Protein AF-B4EUE6-F1 (afdb_monomer)

Structure (mmCIF, N/CA/C/O backbone):
data_AF-B4EUE6-F1
#
_entry.id   AF-B4EUE6-F1
#
loop_
_atom_site.group_PDB
_atom_site.id
_atom_site.type_symbol
_atom_site.label_atom_id
_atom_site.label_alt_id
_atom_site.label_comp_id
_atom_site.label_asym_id
_atom_site.label_entity_id
_atom_site.label_seq_id
_atom_site.pdbx_PDB_ins_code
_atom_site.Cartn_x
_atom_site.Cartn_y
_atom_site.Cartn_z
_atom_site.occupancy
_atom_site.B_iso_or_equiv
_atom_site.auth_seq_id
_atom_site.auth_comp_id
_atom_site.auth_asym_id
_atom_site.auth_atom_id
_atom_site.pdbx_PDB_model_num
ATOM 1 N N . MET A 1 1 ? -32.860 25.685 62.638 1.00 42.41 1 MET A N 1
ATOM 2 C CA . MET A 1 1 ? -34.049 25.814 61.776 1.00 42.41 1 MET A CA 1
ATOM 3 C C . MET A 1 1 ? -33.660 26.708 60.623 1.00 42.41 1 MET A C 1
ATOM 5 O O . MET A 1 1 ? -33.526 27.900 60.839 1.00 42.41 1 MET A O 1
ATOM 9 N N . THR A 1 2 ? -33.419 26.103 59.467 1.00 32.34 2 THR A N 1
ATOM 10 C CA . THR A 1 2 ? -33.436 26.730 58.141 1.00 32.34 2 THR A CA 1
ATOM 11 C C . THR A 1 2 ? -33.612 25.578 57.154 1.00 32.34 2 THR A C 1
ATOM 13 O O . THR A 1 2 ? -32.705 24.783 56.928 1.00 32.34 2 THR A O 1
ATOM 16 N N . ASP A 1 3 ? -34.868 25.426 56.746 1.00 33.50 3 ASP A N 1
ATOM 17 C CA . ASP A 1 3 ? -35.380 24.887 55.487 1.00 33.50 3 ASP A CA 1
ATOM 18 C C . ASP A 1 3 ? -34.879 23.532 54.980 1.00 33.50 3 ASP A C 1
ATOM 20 O O . ASP A 1 3 ? -34.091 23.405 54.047 1.00 33.50 3 ASP A O 1
ATOM 24 N N . LYS A 1 4 ? -35.528 22.494 55.521 1.00 44.62 4 LYS A N 1
ATOM 25 C CA . LYS A 1 4 ? -36.131 21.461 54.675 1.00 44.62 4 LYS A CA 1
ATOM 26 C C . LYS A 1 4 ? -37.388 22.060 54.024 1.00 44.62 4 LYS A C 1
ATOM 28 O O . LYS A 1 4 ? -38.429 22.104 54.669 1.00 44.62 4 LYS A O 1
ATOM 33 N N . ALA A 1 5 ? -37.268 22.518 52.787 1.00 38.69 5 ALA A N 1
ATOM 34 C CA . ALA A 1 5 ? -38.377 22.805 51.876 1.00 38.69 5 ALA A CA 1
ATOM 35 C C . ALA A 1 5 ? -37.846 22.485 50.469 1.00 38.69 5 ALA A C 1
ATOM 37 O O . ALA A 1 5 ? -36.876 23.074 50.006 1.00 38.69 5 ALA A O 1
ATOM 38 N N . ASP A 1 6 ? -38.201 21.324 49.935 1.00 41.94 6 ASP A N 1
ATOM 39 C CA . ASP A 1 6 ? -39.344 21.151 49.030 1.00 41.94 6 ASP A CA 1
ATOM 40 C C . ASP A 1 6 ? -38.909 21.215 47.565 1.00 41.94 6 ASP A C 1
ATOM 42 O O . ASP A 1 6 ? -38.956 22.242 46.898 1.00 41.94 6 ASP A O 1
ATOM 46 N N . CYS A 1 7 ? -38.532 20.041 47.056 1.00 41.66 7 CYS A N 1
ATOM 47 C CA . CYS A 1 7 ? -38.877 19.645 45.696 1.00 41.66 7 CYS A CA 1
ATOM 48 C C . CYS A 1 7 ? -38.971 18.109 45.602 1.00 41.66 7 CYS A C 1
ATOM 50 O O . CYS A 1 7 ? -38.300 17.468 44.801 1.00 41.66 7 CYS A O 1
ATOM 52 N N . ILE A 1 8 ? -39.801 17.487 46.450 1.00 41.41 8 ILE A N 1
ATOM 53 C CA . ILE A 1 8 ? -40.335 16.141 46.174 1.00 41.41 8 ILE A CA 1
ATOM 54 C C . ILE A 1 8 ? -41.711 16.343 45.538 1.00 41.41 8 ILE A C 1
ATOM 56 O O . ILE A 1 8 ? -42.755 16.037 46.101 1.00 41.41 8 ILE A O 1
ATOM 60 N N . SER A 1 9 ? -41.705 16.920 44.342 1.00 51.94 9 SER A N 1
ATOM 61 C CA . SER A 1 9 ? -42.829 16.845 43.416 1.00 51.94 9 SER A CA 1
ATOM 62 C C . SER A 1 9 ? -42.292 16.436 42.050 1.00 51.94 9 SER A C 1
ATOM 64 O O . SER A 1 9 ? -42.216 17.241 41.129 1.00 51.94 9 SER A O 1
ATOM 66 N N . CYS A 1 10 ? -41.869 15.183 41.907 1.00 51.62 10 CYS A N 1
ATOM 67 C CA . CYS A 1 10 ? -41.640 14.608 40.586 1.00 51.62 10 CYS A CA 1
ATOM 68 C C . CYS A 1 10 ? -41.908 13.107 40.669 1.00 51.62 10 CYS A C 1
ATOM 70 O O . CYS A 1 10 ? -41.241 12.400 41.418 1.00 51.62 10 CYS A O 1
ATOM 72 N N . GLY A 1 11 ? -42.941 12.629 39.971 1.00 62.72 11 GLY A N 1
ATOM 73 C CA . GLY A 1 11 ? -43.305 11.211 39.960 1.00 62.72 11 GLY A CA 1
ATOM 74 C C . GLY A 1 11 ? -42.136 10.317 39.537 1.00 62.72 11 GLY A C 1
ATOM 75 O O . GLY A 1 11 ? -41.232 10.776 38.837 1.00 62.72 11 GLY A O 1
ATOM 76 N N . LYS A 1 12 ? -42.177 9.044 39.962 1.00 77.81 12 LYS A N 1
ATOM 77 C CA . LYS A 1 12 ? -41.229 7.992 39.556 1.00 77.81 12 LYS A CA 1
ATOM 78 C C . LYS A 1 12 ? -40.962 8.093 38.051 1.00 77.81 12 LYS A C 1
ATOM 80 O O . LYS A 1 12 ? -41.903 8.031 37.258 1.00 77.81 12 LYS A O 1
ATOM 85 N N . LYS A 1 13 ? -39.700 8.297 37.675 1.00 90.62 13 LYS A N 1
ATOM 86 C CA . LYS A 1 13 ? -39.285 8.390 36.275 1.00 90.62 13 LYS A CA 1
ATOM 87 C C . LYS A 1 13 ? -38.900 7.015 35.746 1.00 90.62 13 LYS A C 1
ATOM 89 O O . LYS A 1 13 ? -38.572 6.116 36.518 1.00 90.62 13 LYS A O 1
ATOM 94 N N . TRP A 1 14 ? -38.928 6.866 34.432 1.00 93.50 14 TRP A N 1
ATOM 95 C CA . TRP A 1 14 ? -38.493 5.650 33.750 1.00 93.50 14 TRP A CA 1
ATOM 96 C C . TRP A 1 14 ? -37.592 5.978 32.565 1.00 93.50 14 TRP A C 1
ATOM 98 O O . TRP A 1 14 ? -37.595 7.100 32.051 1.00 93.50 14 TRP A O 1
ATOM 108 N N . VAL A 1 15 ? -36.823 4.996 32.120 1.00 95.31 15 VAL A N 1
ATOM 109 C CA . VAL A 1 15 ? -36.054 5.063 30.883 1.00 95.31 15 VAL A CA 1
ATOM 110 C C . VAL A 1 15 ? -36.037 3.695 30.216 1.00 95.31 15 VAL A C 1
ATOM 112 O O . VAL A 1 15 ? -35.957 2.656 30.872 1.00 95.31 15 VAL A O 1
ATOM 115 N N . GLU A 1 16 ? -36.094 3.708 28.895 1.00 96.94 16 GLU A N 1
ATOM 116 C CA . GLU A 1 16 ? -35.876 2.532 28.063 1.00 96.94 16 GLU A CA 1
ATOM 117 C C . GLU A 1 16 ? -34.713 2.833 27.120 1.00 96.94 16 GLU A C 1
ATOM 119 O O . GLU A 1 16 ? -34.688 3.886 26.485 1.00 96.94 16 GLU A O 1
ATOM 124 N N . ILE A 1 17 ? -33.720 1.954 27.053 1.00 98.19 17 ILE A N 1
ATOM 125 C CA . ILE A 1 17 ? -32.498 2.165 26.277 1.00 98.19 17 ILE A CA 1
ATOM 126 C C . ILE A 1 17 ? -32.323 0.988 25.324 1.00 98.19 17 ILE A C 1
ATOM 128 O O . ILE A 1 17 ? -32.147 -0.143 25.764 1.00 98.19 17 ILE A O 1
ATOM 132 N N . TYR A 1 18 ? -32.332 1.272 24.026 1.00 97.94 18 TYR A N 1
ATOM 133 C CA . TYR A 1 18 ? -32.000 0.327 22.968 1.00 97.94 18 TYR A CA 1
ATOM 134 C C . TYR A 1 18 ? -30.526 0.476 22.614 1.00 97.94 18 TYR A C 1
ATOM 136 O O . TYR A 1 18 ? -30.111 1.536 22.142 1.00 97.94 18 TYR A O 1
ATOM 144 N N . LEU A 1 19 ? -29.748 -0.582 22.808 1.00 98.44 19 LEU A N 1
ATOM 145 C CA . LEU A 1 19 ? -28.374 -0.670 22.330 1.00 98.44 19 LEU A CA 1
ATOM 146 C C . LEU A 1 19 ? -28.358 -1.380 20.981 1.00 98.44 19 LEU A C 1
ATOM 148 O O . LEU A 1 19 ? -28.795 -2.528 20.867 1.00 98.44 19 LEU A O 1
ATOM 152 N N . VAL A 1 20 ? -27.844 -0.706 19.957 1.00 98.00 20 VAL A N 1
ATOM 153 C CA . VAL A 1 20 ? -27.776 -1.248 18.598 1.00 98.00 20 VAL A CA 1
ATOM 154 C C . VAL A 1 20 ? -26.431 -0.954 17.945 1.00 98.00 20 VAL A C 1
ATOM 156 O O . VAL A 1 20 ? -25.751 0.010 18.292 1.00 98.00 20 VAL A O 1
ATOM 159 N N . ASP A 1 21 ? -26.042 -1.788 16.985 1.00 96.94 21 ASP A N 1
ATOM 160 C CA . ASP A 1 21 ? -24.925 -1.490 16.088 1.00 96.94 21 ASP A CA 1
ATOM 161 C C . ASP A 1 21 ? -25.344 -0.551 14.939 1.00 96.94 21 ASP A C 1
ATOM 163 O O . ASP A 1 21 ? -26.509 -0.168 14.794 1.00 96.94 21 ASP A O 1
ATOM 167 N N . GLU A 1 22 ? -24.387 -0.198 14.078 1.00 95.50 22 GLU A N 1
ATOM 168 C CA . GLU A 1 22 ? -24.595 0.705 12.934 1.00 95.50 22 GLU A CA 1
ATOM 169 C C . GLU A 1 22 ? -25.580 0.178 11.868 1.00 95.50 22 GLU A C 1
ATOM 171 O O . GLU A 1 22 ? -25.978 0.934 10.973 1.00 95.50 22 GLU A O 1
ATOM 176 N N . PHE A 1 23 ? -25.987 -1.096 11.953 1.00 95.25 23 PHE A N 1
ATOM 177 C CA . PHE A 1 23 ? -26.983 -1.747 11.093 1.00 95.25 23 PHE A CA 1
ATOM 178 C C . PHE A 1 23 ? -28.314 -1.998 11.823 1.00 95.25 23 PHE A C 1
ATOM 180 O O . PHE A 1 23 ? -29.151 -2.783 11.357 1.00 95.25 23 PHE A O 1
ATOM 187 N N . ASN A 1 24 ? -28.533 -1.305 12.946 1.00 95.62 24 ASN A N 1
ATOM 188 C CA . ASN A 1 24 ? -29.723 -1.416 13.785 1.00 95.62 24 ASN A CA 1
ATOM 189 C C . ASN A 1 24 ? -29.946 -2.839 14.331 1.00 95.62 24 ASN A C 1
ATOM 191 O O . ASN A 1 24 ? -31.093 -3.234 14.556 1.00 95.62 24 ASN A O 1
ATOM 195 N N . GLN A 1 25 ? -28.880 -3.631 14.490 1.00 97.12 25 GLN A N 1
ATOM 196 C CA . GLN A 1 25 ? -28.973 -4.942 15.125 1.00 97.12 25 GLN A CA 1
ATOM 197 C C . GLN A 1 25 ? -28.746 -4.806 16.633 1.00 97.12 25 GLN A C 1
ATOM 199 O O . GLN A 1 25 ? -27.800 -4.126 17.038 1.00 97.12 25 GLN A O 1
ATOM 204 N N . PRO A 1 26 ? -29.552 -5.479 17.471 1.00 97.44 26 PRO A N 1
ATOM 205 C CA . PRO A 1 26 ? -29.409 -5.427 18.920 1.00 97.44 26 PRO A CA 1
ATOM 206 C C . PRO A 1 26 ? -28.014 -5.806 19.424 1.00 97.44 26 PRO A C 1
ATOM 208 O O . PRO A 1 26 ? -27.423 -6.798 18.978 1.00 97.44 26 PRO A O 1
ATOM 211 N N . VAL A 1 27 ? -27.517 -5.054 20.403 1.00 97.56 27 VAL A N 1
ATOM 212 C CA . VAL A 1 27 ? -26.337 -5.382 21.210 1.00 97.56 27 VAL A CA 1
ATOM 213 C C . VAL A 1 27 ? -26.839 -5.859 22.568 1.00 97.56 27 VAL A C 1
ATOM 215 O O . VAL A 1 27 ? -27.439 -5.097 23.311 1.00 97.56 27 VAL A O 1
ATOM 218 N N . PHE A 1 28 ? -26.635 -7.137 22.868 1.00 96.88 28 PHE A N 1
ATOM 219 C CA . PHE A 1 28 ? -27.254 -7.826 23.998 1.00 96.88 28 PHE A CA 1
ATOM 220 C C . PHE A 1 28 ? -26.281 -8.795 24.665 1.00 96.88 28 PHE A C 1
ATOM 222 O O . PHE A 1 28 ? -25.208 -9.066 24.118 1.00 96.88 28 PHE A O 1
ATOM 229 N N . ASP A 1 29 ? -26.711 -9.363 25.793 1.00 95.62 29 ASP A N 1
ATOM 230 C CA . ASP A 1 29 ? -25.945 -10.304 26.617 1.00 95.62 29 ASP A CA 1
ATOM 231 C C . ASP A 1 29 ? -24.716 -9.685 27.302 1.00 95.62 29 ASP A C 1
ATOM 233 O O . ASP A 1 29 ? -23.774 -10.382 27.655 1.00 95.62 29 ASP A O 1
ATOM 237 N N . ILE A 1 30 ? -24.749 -8.372 27.532 1.00 96.56 30 ILE A N 1
ATOM 238 C CA . ILE A 1 30 ? -23.691 -7.613 28.207 1.00 96.56 30 ILE A CA 1
ATOM 239 C C . ILE A 1 30 ? -24.220 -7.157 29.568 1.00 96.56 30 ILE A C 1
ATOM 241 O O . ILE A 1 30 ? -25.366 -6.714 29.666 1.00 96.56 30 ILE A O 1
ATOM 245 N N . GLU A 1 31 ? -23.422 -7.278 30.625 1.00 97.44 31 GLU A N 1
ATOM 246 C CA . GLU A 1 31 ? -23.786 -6.715 31.929 1.00 97.44 31 GLU A CA 1
ATOM 247 C C . GLU A 1 31 ? -23.711 -5.183 31.890 1.00 97.44 31 GLU A C 1
ATOM 249 O O . GLU A 1 31 ? -22.806 -4.617 31.276 1.00 97.44 31 GLU A O 1
ATOM 254 N N . TYR A 1 32 ? -24.653 -4.500 32.539 1.00 97.25 32 TYR A N 1
ATOM 255 C CA . TYR A 1 32 ? -24.662 -3.042 32.639 1.00 97.25 32 TYR A CA 1
ATOM 256 C C . TYR A 1 32 ? -24.675 -2.565 34.089 1.00 97.25 32 TYR A C 1
ATOM 258 O O . TYR A 1 32 ? -25.205 -3.227 34.982 1.00 97.25 32 TYR A O 1
ATOM 266 N N . GLU A 1 33 ? -24.133 -1.367 34.292 1.00 95.31 33 GLU A N 1
ATOM 267 C CA . GLU A 1 33 ? -24.275 -0.578 35.510 1.00 95.31 33 GLU A CA 1
ATOM 268 C C . GLU A 1 33 ? -24.900 0.778 35.171 1.00 95.31 33 GLU A C 1
ATOM 270 O O . GLU A 1 33 ? -24.497 1.437 34.207 1.00 95.31 33 GLU A O 1
ATOM 275 N N . LEU A 1 34 ? -25.880 1.203 35.967 1.00 92.69 34 LEU A N 1
ATOM 276 C CA . LEU A 1 34 ? -26.578 2.473 35.794 1.00 92.69 34 LEU A CA 1
ATOM 277 C C . LEU A 1 34 ? -26.547 3.283 37.093 1.00 92.69 34 LEU A C 1
ATOM 279 O O . LEU A 1 34 ? -27.022 2.843 38.142 1.00 92.69 34 LEU A O 1
ATOM 283 N N . PHE A 1 35 ? -25.970 4.481 37.005 1.00 88.62 35 PHE A N 1
ATOM 284 C CA . PHE A 1 35 ? -25.770 5.411 38.121 1.00 88.62 35 PHE A CA 1
ATOM 285 C C . PHE A 1 35 ? -26.691 6.625 37.975 1.00 88.62 35 PHE A C 1
ATOM 287 O O . PHE A 1 35 ? -26.877 7.086 36.856 1.00 88.62 35 PHE A O 1
ATOM 294 N N . GLN A 1 36 ? -27.203 7.200 39.070 1.00 82.62 36 GLN A N 1
ATOM 295 C CA . GLN A 1 36 ? -27.832 8.531 39.051 1.00 82.62 36 GLN A CA 1
ATOM 296 C C . GLN A 1 36 ? -26.840 9.561 39.590 1.00 82.62 36 GLN A C 1
ATOM 298 O O . GLN A 1 36 ? -26.496 9.541 40.774 1.00 82.62 36 GLN A O 1
ATOM 303 N N . VAL A 1 37 ? -26.344 10.433 38.713 1.00 63.66 37 VAL A N 1
ATOM 304 C CA . VAL A 1 37 ? -25.271 11.380 39.041 1.00 63.66 37 VAL A CA 1
ATOM 305 C C . VAL A 1 37 ? -25.801 12.365 40.089 1.00 63.66 37 VAL A C 1
ATOM 30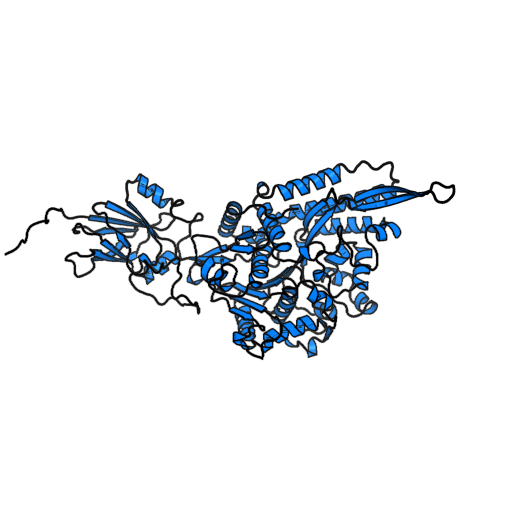7 O O . VAL A 1 37 ? -26.665 13.165 39.769 1.00 63.66 37 VAL A O 1
ATOM 310 N N . PHE A 1 38 ? -25.305 12.314 41.332 1.00 60.69 38 PHE A N 1
ATOM 311 C CA . PHE A 1 38 ? -25.749 13.150 42.470 1.00 60.69 38 PHE A CA 1
ATOM 312 C C . PHE A 1 38 ? -27.080 12.752 43.156 1.00 60.69 38 PHE A C 1
ATOM 314 O O . PHE A 1 38 ? -27.631 13.546 43.919 1.00 60.69 38 PHE A O 1
ATOM 321 N N . GLY A 1 39 ? -27.595 11.536 42.930 1.00 58.41 39 GLY A N 1
ATOM 322 C CA . GLY A 1 39 ? -28.778 11.007 43.633 1.00 58.41 39 GLY A CA 1
ATOM 323 C C . GLY A 1 39 ? -28.466 10.313 44.976 1.00 58.41 39 GLY A C 1
ATOM 324 O O . GLY A 1 39 ? -27.305 10.048 45.276 1.00 58.41 39 GLY A O 1
ATOM 325 N N . PRO A 1 40 ? -29.486 9.949 45.783 1.00 51.41 40 PRO A N 1
ATOM 326 C CA . PRO A 1 40 ? -29.309 9.228 47.054 1.00 51.41 40 PRO A CA 1
ATOM 327 C C . PRO A 1 40 ? -28.901 7.750 46.883 1.00 51.41 40 PRO A C 1
ATOM 329 O O . PRO A 1 40 ? -28.720 7.048 47.876 1.00 51.41 40 PRO A O 1
ATOM 332 N N . MET A 1 41 ? -28.781 7.257 45.644 1.00 57.38 41 MET A N 1
ATOM 333 C CA . MET A 1 41 ? -28.324 5.897 45.359 1.00 57.38 41 MET A CA 1
ATOM 334 C C . MET A 1 41 ? -26.808 5.800 45.542 1.00 57.38 41 MET A C 1
ATOM 336 O O . MET A 1 41 ? -26.043 6.358 44.759 1.00 57.38 41 MET A O 1
ATOM 340 N N . THR A 1 42 ? -26.379 5.070 46.571 1.00 60.41 42 THR A N 1
ATOM 341 C CA . THR A 1 42 ? -24.961 4.809 46.867 1.00 60.41 42 THR A CA 1
ATOM 342 C C . THR A 1 42 ? -24.360 3.692 46.014 1.00 60.41 42 THR A C 1
ATOM 344 O O . THR A 1 42 ? -23.141 3.621 45.890 1.00 60.41 42 THR A O 1
ATOM 347 N N . GLU A 1 43 ? -25.193 2.838 45.412 1.00 76.94 43 GLU A N 1
ATOM 348 C CA . GLU A 1 43 ? -24.770 1.715 44.570 1.00 76.94 43 GLU A CA 1
ATOM 349 C C . GLU A 1 43 ? -25.439 1.767 43.186 1.00 76.94 43 GLU A C 1
ATOM 351 O O . GLU A 1 43 ? -26.599 2.184 43.083 1.00 76.94 43 GLU A O 1
ATOM 356 N N . PRO A 1 44 ? -24.736 1.358 42.112 1.00 87.50 44 PRO A N 1
ATOM 357 C CA . PRO A 1 44 ? -25.322 1.291 40.778 1.00 87.50 44 PRO A CA 1
ATOM 358 C C . PRO A 1 44 ? -26.408 0.223 40.692 1.00 87.50 44 PRO A C 1
ATOM 360 O O . PRO A 1 44 ? -26.269 -0.867 41.253 1.00 87.50 44 PRO A O 1
ATOM 363 N N . ARG A 1 45 ? -27.439 0.490 39.886 1.00 91.31 45 ARG A N 1
ATOM 364 C CA . ARG A 1 45 ? -28.326 -0.578 39.410 1.00 91.31 45 ARG A CA 1
ATOM 365 C C . ARG A 1 45 ? -27.553 -1.460 38.445 1.00 91.31 45 ARG A C 1
ATOM 367 O O . ARG A 1 45 ? -26.813 -0.941 37.610 1.00 91.31 45 ARG A O 1
ATOM 374 N N . LYS A 1 46 ? -27.720 -2.773 38.568 1.00 94.56 46 LYS A N 1
ATOM 375 C CA . LYS A 1 46 ? -27.025 -3.763 37.746 1.00 94.56 46 LYS A CA 1
ATOM 376 C C . LYS A 1 46 ? -28.029 -4.668 37.065 1.00 94.56 46 LYS A C 1
ATOM 378 O O . LYS A 1 46 ? -29.028 -5.052 37.669 1.00 94.56 46 LYS A O 1
ATOM 383 N N . GLY A 1 47 ? -27.721 -5.055 35.841 1.00 95.50 47 GLY A N 1
ATOM 384 C CA . GLY A 1 47 ? -28.520 -6.010 35.096 1.00 95.50 47 GLY A CA 1
ATOM 385 C C . GLY A 1 47 ? -27.771 -6.521 33.879 1.00 95.50 47 GLY A C 1
ATOM 386 O O . GLY A 1 47 ? -26.585 -6.252 33.699 1.00 95.50 47 GLY A O 1
ATOM 387 N N . LYS A 1 48 ? -28.481 -7.258 33.030 1.00 96.81 48 LYS A N 1
ATOM 388 C CA . LYS A 1 48 ? -27.965 -7.753 31.754 1.00 96.81 48 LYS A CA 1
ATOM 389 C C . LYS A 1 48 ? -28.849 -7.247 30.627 1.00 96.81 48 LYS A C 1
ATOM 391 O O . LYS A 1 48 ? -30.075 -7.268 30.750 1.00 96.81 48 LYS A O 1
ATOM 396 N N . VAL A 1 49 ? -28.237 -6.792 29.539 1.00 95.94 49 VAL A N 1
ATOM 397 C CA . VAL A 1 49 ? -28.971 -6.314 28.365 1.00 95.94 49 VAL A CA 1
ATOM 398 C C . VAL A 1 49 ? -29.731 -7.481 27.735 1.00 95.94 49 VAL A C 1
ATOM 400 O O . VAL A 1 49 ? -29.133 -8.510 27.400 1.00 95.94 49 VAL A O 1
ATOM 403 N N . LYS A 1 50 ? -31.049 -7.319 27.581 1.00 95.19 50 LYS A N 1
ATOM 404 C CA . LYS A 1 50 ? -31.959 -8.343 27.044 1.00 95.19 50 LYS A CA 1
ATOM 405 C C . LYS A 1 50 ? -31.656 -8.653 25.578 1.00 95.19 50 LYS A C 1
ATOM 407 O O . LYS A 1 50 ? -31.013 -7.864 24.899 1.00 95.19 50 LYS A O 1
ATOM 412 N N . SER A 1 51 ? -32.146 -9.787 25.072 1.00 91.56 51 SER A N 1
ATOM 413 C CA . SER A 1 51 ? -31.873 -10.285 23.708 1.00 91.56 51 SER A CA 1
ATOM 414 C C . SER A 1 51 ? -32.293 -9.341 22.574 1.00 91.56 51 SER A C 1
ATOM 416 O O . SER A 1 51 ? -31.755 -9.418 21.474 1.00 91.56 51 SER A O 1
ATOM 418 N N . ASP A 1 52 ? -33.251 -8.459 22.833 1.00 92.00 52 ASP A N 1
ATOM 419 C CA . ASP A 1 52 ? -33.711 -7.391 21.939 1.00 92.00 52 ASP A CA 1
ATOM 420 C C . ASP A 1 52 ? -32.860 -6.107 22.035 1.00 92.00 52 ASP A C 1
ATOM 422 O O . ASP A 1 52 ? -33.129 -5.134 21.332 1.00 92.00 52 ASP A O 1
ATOM 426 N N . GLY A 1 53 ? -31.800 -6.112 22.851 1.00 94.38 53 GLY A N 1
ATOM 427 C CA . GLY A 1 53 ? -30.896 -4.982 23.066 1.00 94.38 53 GLY A CA 1
ATOM 428 C C . GLY A 1 53 ? -31.435 -3.959 24.061 1.00 94.38 53 GLY A C 1
ATOM 429 O O . GLY A 1 53 ? -30.907 -2.849 24.128 1.00 94.38 53 GLY A O 1
ATOM 430 N N . ILE A 1 54 ? -32.496 -4.299 24.799 1.00 96.62 54 ILE A N 1
ATOM 431 C CA . ILE A 1 54 ? -33.222 -3.349 25.637 1.00 96.62 54 ILE A CA 1
ATOM 432 C C . ILE A 1 54 ? -32.748 -3.412 27.093 1.00 96.62 54 ILE A C 1
ATOM 434 O O . ILE A 1 54 ? -32.630 -4.482 27.700 1.00 96.62 54 ILE A O 1
ATOM 438 N N . ILE A 1 55 ? -32.557 -2.231 27.674 1.00 97.19 55 ILE A N 1
ATOM 439 C CA . ILE A 1 55 ? -32.493 -1.984 29.115 1.00 97.19 55 ILE A CA 1
ATOM 440 C C . ILE A 1 55 ? -33.749 -1.198 29.501 1.00 97.19 55 ILE A C 1
ATOM 442 O O . ILE A 1 55 ? -34.048 -0.180 28.879 1.00 97.19 55 ILE A O 1
ATOM 446 N N . ILE A 1 56 ? -34.482 -1.657 30.516 1.00 95.19 56 ILE A N 1
ATOM 447 C CA . ILE A 1 56 ? -35.659 -0.957 31.051 1.00 95.19 56 ILE A CA 1
ATOM 448 C C . ILE A 1 56 ? -35.419 -0.737 32.533 1.00 95.19 56 ILE A C 1
ATOM 450 O O . ILE A 1 56 ? -35.220 -1.704 33.263 1.00 95.19 56 ILE A O 1
ATOM 454 N N . GLU A 1 57 ? -35.454 0.519 32.957 1.00 93.88 57 GLU A N 1
ATOM 455 C CA . GLU A 1 57 ? -35.319 0.901 34.359 1.00 93.88 57 GLU A CA 1
ATOM 456 C C . GLU A 1 57 ? -36.406 1.911 34.719 1.00 93.88 57 GLU A C 1
ATOM 458 O O . GLU A 1 57 ? -36.632 2.895 34.010 1.00 93.88 57 GLU A O 1
ATOM 463 N N . ASP A 1 58 ? -37.077 1.675 35.837 1.00 91.94 58 ASP A N 1
ATOM 464 C CA . ASP A 1 58 ? -38.121 2.526 36.390 1.00 91.94 58 ASP A CA 1
ATOM 465 C C . ASP A 1 58 ? -37.806 2.920 37.839 1.00 91.94 58 ASP A C 1
ATOM 467 O O . ASP A 1 58 ? -36.743 2.620 38.389 1.00 91.94 58 ASP A O 1
ATOM 471 N N . GLU A 1 59 ? -38.708 3.679 38.456 1.00 89.12 59 GLU A N 1
ATOM 472 C CA . GLU A 1 59 ? -38.521 4.207 39.811 1.00 89.12 59 GLU A CA 1
ATOM 473 C C . GLU A 1 59 ? -37.247 5.060 39.960 1.00 89.12 59 GLU A C 1
ATOM 475 O O . GLU A 1 59 ? -36.594 5.061 41.004 1.00 89.12 59 GLU A O 1
ATOM 480 N N . LEU A 1 60 ? -36.885 5.787 38.901 1.00 87.56 60 LEU A N 1
ATOM 481 C CA . LEU A 1 60 ? -35.727 6.675 38.871 1.00 87.56 60 LEU A CA 1
ATOM 482 C C . LEU A 1 60 ? -36.077 8.053 39.448 1.00 87.56 60 LEU A C 1
ATOM 484 O O . LEU A 1 60 ? -37.194 8.556 39.275 1.00 87.56 60 LEU A O 1
ATOM 488 N N . PHE A 1 61 ? -35.095 8.693 40.086 1.00 86.88 61 PHE A N 1
ATOM 489 C CA . PHE A 1 61 ? -35.162 10.118 40.423 1.00 86.88 61 PHE A CA 1
ATOM 490 C C . PHE A 1 61 ? -35.015 10.980 39.163 1.00 86.88 61 PHE A C 1
ATOM 492 O O . PHE A 1 61 ? -34.435 10.527 38.179 1.00 86.88 61 PHE A O 1
ATOM 499 N N . ASP A 1 62 ? -35.502 12.225 39.192 1.00 87.44 62 ASP A N 1
ATOM 500 C CA . ASP A 1 62 ? -35.439 13.166 38.060 1.00 87.44 62 ASP A CA 1
ATOM 501 C C . ASP A 1 62 ? -34.039 13.786 37.883 1.00 87.44 62 ASP A C 1
ATOM 503 O O . ASP A 1 62 ? -33.844 14.994 37.987 1.00 87.44 62 ASP A O 1
ATOM 507 N N . ILE A 1 63 ? -33.040 12.922 37.712 1.00 87.69 63 ILE A N 1
ATOM 508 C CA . ILE A 1 63 ? -31.611 13.236 37.696 1.00 87.69 63 ILE A CA 1
ATOM 509 C C . ILE A 1 63 ? -30.958 12.421 36.567 1.00 87.69 63 ILE A C 1
ATOM 511 O O . ILE A 1 63 ? -31.327 11.252 36.395 1.00 87.69 63 ILE A O 1
ATOM 515 N N . PRO A 1 64 ? -29.984 12.980 35.818 1.00 91.00 64 PRO A N 1
ATOM 516 C CA . PRO A 1 64 ? -29.290 12.260 34.756 1.00 91.00 64 PRO A CA 1
ATOM 517 C C . PRO A 1 64 ? -28.739 10.909 35.203 1.00 91.00 64 PRO A C 1
ATOM 519 O O . PRO A 1 64 ? -28.213 10.760 36.313 1.00 91.00 64 PRO A O 1
ATOM 522 N N . ILE A 1 65 ? -28.822 9.943 34.296 1.00 92.31 65 ILE A N 1
ATOM 523 C CA . ILE A 1 65 ? -28.276 8.606 34.497 1.00 92.31 65 ILE A CA 1
ATOM 524 C C . ILE A 1 65 ? -26.967 8.448 33.732 1.00 92.31 65 ILE A C 1
ATOM 526 O O . ILE A 1 65 ? -26.805 9.030 32.665 1.00 92.31 65 ILE A O 1
ATOM 530 N N . THR A 1 66 ? -26.046 7.635 34.232 1.00 94.31 66 THR A N 1
ATOM 531 C CA . THR A 1 66 ? -24.823 7.256 33.519 1.00 94.31 66 THR A CA 1
ATOM 532 C C . THR A 1 66 ? -24.820 5.752 33.305 1.00 94.31 66 THR A C 1
ATOM 534 O O . THR A 1 66 ? -24.840 4.998 34.277 1.00 94.31 66 THR A O 1
ATOM 537 N N . LEU A 1 67 ? -24.793 5.333 32.039 1.00 96.44 67 LEU A N 1
ATOM 538 C CA . LEU A 1 67 ? -24.721 3.936 31.622 1.00 96.44 67 LEU A CA 1
ATOM 539 C C . LEU A 1 67 ? -23.264 3.503 31.441 1.00 96.44 67 LEU A C 1
ATOM 541 O O . LEU A 1 67 ? -22.491 4.174 30.752 1.00 96.44 67 LEU A O 1
ATOM 545 N N . ARG A 1 68 ? -22.915 2.350 32.005 1.00 96.62 68 ARG A N 1
ATOM 546 C CA . ARG A 1 68 ? -21.666 1.628 31.749 1.00 96.62 68 ARG A CA 1
ATOM 547 C C . ARG A 1 68 ? -21.972 0.176 31.415 1.00 96.62 68 ARG A C 1
ATOM 549 O O . ARG A 1 68 ? -22.952 -0.373 31.908 1.00 96.62 68 ARG A O 1
ATOM 556 N N . LEU A 1 69 ? -21.132 -0.428 30.592 1.00 97.31 69 LEU A N 1
ATOM 557 C CA . LEU A 1 69 ? -21.241 -1.806 30.133 1.00 97.31 69 LEU A CA 1
ATOM 558 C C . LEU A 1 69 ? -19.973 -2.574 30.502 1.00 97.31 69 LEU A C 1
ATOM 560 O O . LEU A 1 69 ? -18.885 -1.990 30.524 1.00 97.31 69 LEU A O 1
ATOM 564 N N . ASP A 1 70 ? -20.110 -3.874 30.760 1.00 95.81 70 ASP A N 1
ATOM 565 C CA . ASP A 1 70 ? -18.961 -4.762 30.923 1.00 95.81 70 ASP A CA 1
ATOM 566 C C . ASP A 1 70 ? -18.011 -4.630 29.725 1.00 95.81 70 ASP A C 1
ATOM 568 O O . ASP A 1 70 ? -18.405 -4.805 28.567 1.00 95.81 70 ASP A O 1
ATOM 572 N N . THR A 1 71 ? -16.758 -4.270 30.012 1.00 94.44 71 THR A N 1
ATOM 573 C CA . THR A 1 71 ? -15.807 -3.872 28.975 1.00 94.44 71 THR A CA 1
ATOM 574 C C . THR A 1 71 ? -15.436 -5.043 28.069 1.00 94.44 71 THR A C 1
ATOM 576 O O . THR A 1 71 ? -15.362 -4.866 26.852 1.00 94.44 71 THR A O 1
ATOM 579 N N . GLN A 1 72 ? -15.211 -6.229 28.642 1.00 91.88 72 GLN A N 1
ATOM 580 C CA . GLN A 1 72 ? -14.749 -7.395 27.889 1.00 91.88 72 GLN A CA 1
ATOM 581 C C . GLN A 1 72 ? -15.835 -7.879 26.924 1.00 91.88 72 GLN A C 1
ATOM 583 O O . GLN A 1 72 ? -15.594 -7.970 25.718 1.00 91.88 72 GLN A O 1
ATOM 588 N N . SER A 1 73 ? -17.054 -8.077 27.431 1.00 94.12 73 SER A N 1
ATOM 589 C CA . SER A 1 73 ? -18.192 -8.530 26.627 1.00 94.12 73 SER A CA 1
ATOM 590 C C . SER A 1 73 ? -18.542 -7.525 25.525 1.00 94.12 73 SER A C 1
ATOM 592 O O . SER A 1 73 ? -18.878 -7.915 24.405 1.00 94.12 73 SER A O 1
ATOM 594 N N . LEU A 1 74 ? -18.438 -6.217 25.808 1.00 96.00 74 LEU A N 1
ATOM 595 C CA . LEU A 1 74 ? -18.664 -5.176 24.804 1.00 96.00 74 LEU A CA 1
ATOM 596 C C . LEU A 1 74 ? -17.636 -5.241 23.673 1.00 96.00 74 LEU A C 1
ATOM 598 O O . LEU A 1 74 ? -18.011 -5.148 22.505 1.00 96.00 74 LEU A O 1
ATOM 602 N N . ILE A 1 75 ? -16.356 -5.409 23.993 1.00 93.62 75 ILE A N 1
ATOM 603 C CA . ILE A 1 75 ? -15.290 -5.481 22.987 1.00 93.62 75 ILE A CA 1
ATOM 604 C C . ILE A 1 75 ? -15.420 -6.721 22.123 1.00 93.62 75 ILE A C 1
ATOM 606 O O . ILE A 1 75 ? -15.356 -6.597 20.900 1.00 93.62 75 ILE A O 1
ATOM 610 N N . GLU A 1 76 ? -15.643 -7.884 22.729 1.00 93.19 76 GLU A N 1
ATOM 611 C CA . GLU A 1 76 ? -15.865 -9.133 21.996 1.00 93.19 76 GLU A CA 1
ATOM 612 C C . GLU A 1 76 ? -17.040 -8.972 21.026 1.00 93.19 76 GLU A C 1
ATOM 614 O O . GLU A 1 76 ? -16.886 -9.143 19.815 1.00 93.19 76 GLU A O 1
ATOM 619 N N . LYS A 1 77 ? -18.187 -8.491 21.526 1.00 95.69 77 LYS A N 1
ATOM 620 C CA . LYS A 1 77 ? -19.390 -8.302 20.710 1.00 95.69 77 LYS A CA 1
ATOM 621 C C . LYS A 1 77 ? -19.194 -7.285 19.589 1.00 95.69 77 LYS A C 1
ATOM 623 O O . LYS A 1 77 ? -19.687 -7.503 18.483 1.00 95.69 77 LYS A O 1
ATOM 628 N N . MET A 1 78 ? -18.536 -6.158 19.866 1.00 96.88 78 MET A N 1
ATOM 629 C CA . MET A 1 78 ? -18.389 -5.062 18.902 1.00 96.88 78 MET A CA 1
ATOM 630 C C . MET A 1 78 ? -17.249 -5.277 17.906 1.00 96.88 78 MET A C 1
ATOM 632 O O . MET A 1 78 ? -17.264 -4.643 16.850 1.00 96.88 78 MET A O 1
ATOM 636 N N . SER A 1 79 ? -16.309 -6.183 18.184 1.00 95.31 79 SER A N 1
ATOM 637 C CA . SER A 1 79 ? -15.260 -6.583 17.231 1.00 95.31 79 SER A CA 1
ATOM 638 C C . SER A 1 79 ? -15.827 -7.405 16.066 1.00 95.31 79 SER A C 1
ATOM 640 O O . SER A 1 79 ? -15.355 -7.294 14.933 1.00 95.31 79 SER A O 1
ATOM 642 N N . GLU A 1 80 ? -16.893 -8.172 16.316 1.00 95.19 80 GLU A N 1
ATOM 643 C CA . GLU A 1 80 ? -17.579 -9.005 15.316 1.00 95.19 80 GLU A CA 1
ATOM 644 C C . GLU A 1 80 ? -18.572 -8.226 14.435 1.00 95.19 80 GLU A C 1
ATOM 646 O O . GLU A 1 80 ? -18.998 -8.713 13.382 1.00 95.19 80 GLU A O 1
ATOM 651 N N . ARG A 1 81 ? -18.972 -7.014 14.846 1.00 95.56 81 ARG A N 1
ATOM 652 C CA . ARG A 1 81 ? -19.958 -6.216 14.102 1.00 95.56 81 ARG A CA 1
ATOM 653 C C . ARG A 1 81 ? -19.380 -5.671 12.808 1.00 95.56 81 ARG A C 1
ATOM 655 O O . ARG A 1 81 ? -18.196 -5.382 12.702 1.00 95.56 81 ARG A O 1
ATOM 662 N N . LYS A 1 82 ? -20.243 -5.500 11.807 1.00 92.88 82 LYS A N 1
ATOM 663 C CA . LYS A 1 82 ? -19.862 -4.890 10.529 1.00 92.88 82 LYS A CA 1
ATOM 664 C C . LYS A 1 82 ? -19.780 -3.379 10.680 1.00 92.88 82 LYS A C 1
ATOM 666 O O . LYS A 1 82 ? -20.681 -2.784 11.266 1.00 92.88 82 LYS A O 1
ATOM 671 N N . LEU A 1 83 ? -18.750 -2.774 10.094 1.00 92.31 83 LEU A N 1
ATOM 672 C CA . LEU A 1 83 ? -18.647 -1.327 9.961 1.00 92.31 83 LEU A CA 1
ATOM 673 C C . LEU A 1 83 ? -19.520 -0.830 8.803 1.00 92.31 83 LEU A C 1
ATOM 675 O O . LEU A 1 83 ? -19.527 -1.417 7.719 1.00 92.31 83 LEU A O 1
ATOM 679 N N . ARG A 1 84 ? -20.269 0.254 9.008 1.00 89.62 84 ARG A N 1
ATOM 680 C CA . ARG A 1 84 ? -21.025 0.908 7.939 1.00 89.62 84 ARG A CA 1
ATOM 681 C C . ARG A 1 84 ? -20.081 1.599 6.961 1.00 89.62 84 ARG A C 1
ATOM 683 O O . ARG A 1 84 ? -19.132 2.275 7.359 1.00 89.62 84 ARG A O 1
ATOM 690 N N . LYS A 1 85 ? -20.440 1.500 5.678 1.00 82.69 85 LYS A N 1
ATOM 691 C CA . LYS A 1 85 ? -19.736 2.095 4.537 1.00 82.69 85 LYS A CA 1
ATOM 692 C C . LYS A 1 85 ? -19.553 3.614 4.675 1.00 82.69 85 LYS A C 1
ATOM 694 O O . LYS A 1 85 ? -18.441 4.120 4.576 1.00 82.69 85 LYS A O 1
ATOM 699 N N . LEU A 1 86 ? -20.635 4.359 4.888 1.00 83.62 86 LEU A N 1
ATOM 700 C CA . LEU A 1 86 ? -20.568 5.808 5.086 1.00 83.62 86 LEU A CA 1
ATOM 701 C C . LEU A 1 86 ? -20.434 6.125 6.577 1.00 83.62 86 LEU A C 1
ATOM 703 O O . LEU A 1 86 ? -21.234 5.666 7.398 1.00 83.62 86 LEU A O 1
ATOM 707 N N . ARG A 1 87 ? -19.390 6.884 6.914 1.00 87.00 87 ARG A N 1
ATOM 708 C CA . ARG A 1 87 ? -19.001 7.180 8.295 1.00 87.00 87 ARG A CA 1
ATOM 709 C C . ARG A 1 87 ? -19.746 8.393 8.840 1.00 87.00 87 ARG A C 1
ATOM 711 O O . ARG A 1 87 ? -20.281 9.204 8.088 1.00 87.00 87 ARG A O 1
ATOM 718 N N . GLY A 1 88 ? -19.748 8.516 10.161 1.00 79.88 88 GLY A N 1
ATOM 719 C CA . GLY A 1 88 ? -20.377 9.630 10.860 1.00 79.88 88 GLY A CA 1
ATOM 720 C C . GLY A 1 88 ? -21.876 9.447 11.083 1.00 79.88 88 GLY A C 1
ATOM 721 O O . GLY A 1 88 ? -22.533 8.569 10.514 1.00 79.88 88 GLY A O 1
ATOM 722 N N . GLU A 1 89 ? -22.392 10.296 11.964 1.00 86.38 89 GLU A N 1
ATOM 723 C CA . GLU A 1 89 ? -23.767 10.256 12.451 1.00 86.38 89 GLU A CA 1
ATOM 724 C C . GLU A 1 89 ? -24.790 10.642 11.371 1.00 86.38 89 GLU A C 1
ATOM 726 O O . GLU A 1 89 ? -25.884 10.084 11.331 1.00 86.38 89 GLU A O 1
ATOM 731 N N . ASP A 1 90 ? -24.424 11.544 10.459 1.00 87.19 90 ASP A N 1
ATOM 732 C CA . ASP A 1 90 ? -25.306 12.024 9.383 1.00 87.19 90 ASP A CA 1
ATOM 733 C C . ASP A 1 90 ? -25.686 10.926 8.383 1.00 87.19 90 ASP A C 1
ATOM 735 O O . ASP A 1 90 ? -26.712 11.009 7.717 1.00 87.19 90 ASP A O 1
ATOM 739 N N . ASN A 1 91 ? -24.888 9.858 8.326 1.00 89.38 91 ASN A N 1
ATOM 740 C CA . ASN A 1 91 ? -25.128 8.696 7.476 1.00 89.38 91 ASN A CA 1
ATOM 741 C C . ASN A 1 91 ? -25.811 7.539 8.230 1.00 89.38 91 ASN A C 1
ATOM 743 O O . ASN A 1 91 ? -25.828 6.404 7.745 1.00 89.38 91 ASN A O 1
ATOM 747 N N . SER A 1 92 ? -26.344 7.792 9.431 1.00 93.56 92 SER A N 1
ATOM 748 C CA . SER A 1 92 ? -26.981 6.768 10.256 1.00 93.56 92 SER A CA 1
ATOM 749 C C . SER A 1 92 ? -28.417 6.448 9.834 1.00 93.56 92 SER A C 1
ATOM 751 O O . SER A 1 92 ? -29.341 7.265 9.923 1.00 93.56 92 SER A O 1
ATOM 753 N N . ILE A 1 93 ? -28.633 5.177 9.484 1.00 93.31 93 ILE A N 1
ATOM 754 C CA . ILE A 1 93 ? -29.976 4.611 9.303 1.00 93.31 93 ILE A CA 1
ATOM 755 C C . ILE A 1 93 ? -30.716 4.437 10.638 1.00 93.31 93 ILE A C 1
ATOM 757 O O . ILE A 1 93 ? -31.946 4.402 10.659 1.00 93.31 93 ILE A O 1
ATOM 761 N N . VAL A 1 94 ? -29.982 4.316 11.749 1.00 96.06 94 VAL A N 1
ATOM 762 C CA . VAL A 1 94 ? -30.542 4.159 13.099 1.00 96.06 94 VAL A CA 1
ATOM 763 C C . VAL A 1 94 ? -31.112 5.492 13.573 1.00 96.06 94 VAL A C 1
ATOM 765 O O . VAL A 1 94 ? -32.244 5.532 14.051 1.00 96.06 94 VAL A O 1
ATOM 768 N N . LYS A 1 95 ? -30.371 6.590 13.372 1.00 96.19 95 LYS A N 1
ATOM 769 C CA . LYS A 1 95 ? -30.803 7.955 13.696 1.00 96.19 95 LYS A CA 1
ATOM 770 C C . LYS A 1 95 ? -32.124 8.293 13.026 1.00 96.19 95 LYS A C 1
ATOM 772 O O . LYS A 1 95 ? -33.050 8.743 13.695 1.00 96.19 95 LYS A O 1
ATOM 777 N N . SER A 1 96 ? -32.221 8.014 11.728 1.00 93.00 96 SER A N 1
ATOM 778 C CA . SER A 1 96 ? -33.430 8.273 10.941 1.00 93.00 96 SER A CA 1
ATOM 779 C C . SER A 1 96 ? -34.645 7.538 11.525 1.00 93.00 96 SER A C 1
ATOM 781 O O . SER A 1 96 ? -35.648 8.169 11.851 1.00 93.00 96 SER A O 1
ATOM 783 N N . LYS A 1 97 ? -34.517 6.230 11.795 1.00 94.69 97 LYS A N 1
ATOM 784 C CA . LYS A 1 97 ? -35.584 5.419 12.414 1.00 94.69 97 LYS A CA 1
ATOM 785 C C . LYS A 1 97 ? -35.942 5.871 13.831 1.00 94.69 97 LYS A C 1
ATOM 787 O O . LYS A 1 97 ? -37.111 5.862 14.208 1.00 94.69 97 LYS A O 1
ATOM 792 N N . ALA A 1 98 ? -34.951 6.254 14.634 1.00 95.25 98 ALA A N 1
ATOM 793 C CA . ALA A 1 98 ? -35.181 6.733 15.993 1.00 95.25 98 ALA A CA 1
ATOM 794 C C . ALA A 1 98 ? -36.007 8.029 15.992 1.00 95.25 98 ALA A C 1
ATOM 796 O O . ALA A 1 98 ? -36.961 8.140 16.762 1.00 95.25 98 ALA A O 1
ATOM 797 N N . ILE A 1 99 ? -35.691 8.964 15.089 1.00 94.38 99 ILE A N 1
ATOM 798 C CA . ILE A 1 99 ? -36.432 10.221 14.917 1.00 94.38 99 ILE A CA 1
ATOM 799 C C . ILE A 1 99 ? -37.870 9.951 14.459 1.00 94.38 99 ILE A C 1
ATOM 801 O O . ILE A 1 99 ? -38.797 10.508 15.044 1.00 94.38 99 ILE A O 1
ATOM 805 N N . GLU A 1 100 ? -38.075 9.063 13.479 1.00 94.69 100 GLU A N 1
ATOM 806 C CA . GLU A 1 100 ? -39.415 8.659 13.012 1.00 94.69 100 GLU A CA 1
ATOM 807 C C . GLU A 1 100 ? -40.287 8.097 14.146 1.00 94.69 100 GLU A C 1
ATOM 809 O O . GLU A 1 100 ? -41.491 8.341 14.197 1.00 94.69 100 GLU A O 1
ATOM 814 N N . MET A 1 101 ? -39.674 7.386 15.095 1.00 94.81 101 MET A N 1
ATOM 815 C CA . MET A 1 101 ? -40.344 6.830 16.274 1.00 94.81 101 MET A CA 1
ATOM 816 C C . MET A 1 101 ? -40.413 7.803 17.467 1.00 94.81 101 MET A C 1
ATOM 818 O O . MET A 1 101 ? -40.808 7.391 18.559 1.00 94.81 101 MET A O 1
ATOM 822 N N . ASN A 1 102 ? -40.019 9.071 17.293 1.00 94.25 102 ASN A N 1
ATOM 823 C CA . ASN A 1 102 ? -39.939 10.091 18.347 1.00 94.25 102 ASN A CA 1
ATOM 824 C C . ASN A 1 102 ? -39.082 9.656 19.561 1.00 94.25 102 ASN A C 1
ATOM 826 O O . ASN A 1 102 ? -39.410 9.928 20.721 1.00 94.25 102 ASN A O 1
ATOM 830 N N . ARG A 1 103 ? -37.983 8.942 19.294 1.00 95.50 103 ARG A N 1
ATOM 831 C CA . ARG A 1 103 ? -37.025 8.447 20.293 1.00 95.50 103 ARG A CA 1
ATOM 832 C C . ARG A 1 103 ? -35.792 9.346 20.345 1.00 95.50 103 ARG A C 1
ATOM 834 O O . ARG A 1 103 ? -35.376 9.920 19.341 1.00 95.50 103 ARG A O 1
ATOM 841 N N . SER A 1 104 ? -35.187 9.453 21.524 1.00 96.12 104 SER A N 1
ATOM 842 C CA . SER A 1 104 ? -33.927 10.180 21.700 1.00 96.12 104 SER A CA 1
ATOM 843 C C . SER A 1 104 ? -32.784 9.342 21.123 1.00 96.12 104 SER A C 1
ATOM 845 O O . SER A 1 104 ? -32.710 8.148 21.387 1.00 96.12 104 SER A O 1
ATOM 847 N N . TYR A 1 105 ? -31.887 9.937 20.344 1.00 96.75 105 TYR A N 1
ATOM 848 C CA . TYR A 1 105 ? -30.808 9.212 19.667 1.00 96.75 105 TYR A CA 1
ATOM 849 C C . TYR A 1 105 ? -29.429 9.681 20.149 1.00 96.75 105 TYR A C 1
ATOM 851 O O . TYR A 1 105 ? -29.238 10.870 20.412 1.00 96.75 105 TYR A O 1
ATOM 859 N N . ARG A 1 106 ? -28.467 8.755 20.247 1.00 95.88 106 ARG A N 1
ATOM 860 C CA . ARG A 1 106 ? -27.061 9.051 20.565 1.00 95.88 106 ARG A CA 1
ATOM 861 C C . ARG A 1 106 ? -26.145 8.093 19.800 1.00 95.88 106 ARG A C 1
ATOM 863 O O . ARG A 1 106 ? -26.304 6.883 19.906 1.00 95.88 106 ARG A O 1
ATOM 870 N N . TYR A 1 107 ? -25.154 8.627 19.091 1.00 95.44 107 TYR A N 1
ATOM 871 C CA . TYR A 1 107 ? -24.041 7.842 18.550 1.00 95.44 107 TYR A CA 1
ATOM 872 C C . TYR A 1 107 ? -22.874 7.830 19.538 1.00 95.44 107 TYR A C 1
ATOM 874 O O . TYR A 1 107 ? -22.574 8.863 20.146 1.00 95.44 107 TYR A O 1
ATOM 882 N N . THR A 1 108 ? -22.193 6.701 19.713 1.00 95.75 108 THR A N 1
ATOM 883 C CA . THR A 1 108 ? -20.980 6.639 20.539 1.00 95.75 108 THR A CA 1
ATOM 884 C C . THR A 1 108 ? -20.030 5.528 20.096 1.00 95.75 108 THR A C 1
ATOM 886 O O . THR A 1 108 ? -20.418 4.595 19.394 1.00 95.75 108 THR A O 1
ATOM 889 N N . THR A 1 109 ? -18.765 5.627 20.494 1.00 95.56 109 THR A N 1
ATOM 890 C CA . THR A 1 109 ? -17.794 4.532 20.373 1.00 95.56 109 THR A CA 1
ATOM 891 C C . THR A 1 109 ? -17.824 3.655 21.623 1.00 95.56 109 THR A C 1
ATOM 893 O O . THR A 1 109 ? -18.564 3.923 22.571 1.00 95.56 109 THR A O 1
ATOM 896 N N . ILE A 1 110 ? -17.051 2.568 21.640 1.00 95.62 110 ILE A N 1
ATOM 897 C CA . ILE A 1 110 ? -17.070 1.644 22.780 1.00 95.62 110 ILE A CA 1
ATOM 898 C C . ILE A 1 110 ? -16.501 2.267 24.065 1.00 95.62 110 ILE A C 1
ATOM 900 O O . ILE A 1 110 ? -17.039 2.037 25.144 1.00 95.62 110 ILE A O 1
ATOM 904 N N . GLY A 1 111 ? -15.459 3.100 23.973 1.00 95.44 111 GLY A N 1
ATOM 905 C CA . GLY A 1 111 ? -14.710 3.603 25.124 1.00 95.44 111 GLY A CA 1
ATOM 906 C C . GLY A 1 111 ? -15.546 4.382 26.140 1.00 95.44 111 GLY A C 1
ATOM 907 O O . GLY A 1 111 ? -15.389 4.135 27.337 1.00 95.44 111 GLY A O 1
ATOM 908 N N . PRO A 1 112 ? -16.448 5.291 25.718 1.00 96.31 112 PRO A N 1
ATOM 909 C CA . PRO A 1 112 ? -17.377 5.963 26.625 1.00 96.31 112 PRO A CA 1
ATOM 910 C C . PRO A 1 112 ? -18.302 5.020 27.407 1.00 96.31 112 PRO A C 1
ATOM 912 O O . PRO A 1 112 ? -18.746 5.387 28.490 1.00 96.31 112 PRO A O 1
ATOM 915 N N . LEU A 1 113 ? -18.594 3.821 26.889 1.00 97.00 113 LEU A N 1
ATOM 916 C CA . LEU A 1 113 ? -19.465 2.831 27.536 1.00 97.00 113 LEU A CA 1
ATOM 917 C C . LEU A 1 113 ? -18.704 1.844 28.429 1.00 97.00 113 LEU A C 1
ATOM 919 O O . LEU A 1 113 ? -19.310 1.290 29.342 1.00 97.00 113 LEU A O 1
ATOM 923 N N . CYS A 1 114 ? -17.409 1.624 28.193 1.00 95.00 114 CYS A N 1
ATOM 924 C CA . CYS A 1 114 ? -16.598 0.683 28.965 1.00 95.00 114 CYS A CA 1
ATOM 925 C C . CYS A 1 114 ? -16.612 1.018 30.463 1.00 95.00 114 CYS A C 1
ATOM 927 O O . CYS A 1 114 ? -16.285 2.137 30.863 1.00 95.00 114 CYS A O 1
ATOM 929 N N . LYS A 1 115 ? -16.963 0.040 31.298 1.00 91.25 115 LYS A N 1
ATOM 930 C CA . LYS A 1 115 ? -16.993 0.191 32.755 1.00 91.25 115 LYS A CA 1
ATOM 931 C C . LYS A 1 115 ? -15.596 0.331 33.353 1.00 91.25 115 LYS A C 1
ATOM 933 O O . LYS A 1 115 ? -15.361 1.221 34.167 1.00 91.25 115 LYS A O 1
ATOM 938 N N . ASP A 1 116 ? -14.690 -0.538 32.922 1.00 87.50 116 ASP A N 1
ATOM 939 C CA . ASP A 1 116 ? -13.359 -0.691 33.494 1.00 87.50 116 ASP A CA 1
ATOM 940 C C . ASP A 1 116 ? -12.277 -0.529 32.429 1.00 87.50 116 ASP A C 1
ATOM 942 O O . ASP A 1 116 ? -12.474 -0.832 31.247 1.00 87.50 116 ASP A O 1
ATOM 946 N N . LYS A 1 117 ? -11.105 -0.063 32.871 1.00 84.50 117 LYS A N 1
ATOM 947 C CA . LYS A 1 117 ? -9.883 -0.105 32.066 1.00 84.50 117 LYS A CA 1
ATOM 948 C C . LYS A 1 117 ? -9.516 -1.561 31.808 1.00 84.50 117 LYS A C 1
ATOM 950 O O . LYS A 1 117 ? -9.566 -2.377 32.721 1.00 84.50 117 LYS A O 1
ATOM 955 N N . ILE A 1 118 ? -9.076 -1.846 30.594 1.00 78.12 118 ILE A N 1
ATOM 956 C CA . ILE A 1 118 ? -8.658 -3.186 30.187 1.00 78.12 118 ILE A CA 1
ATOM 957 C C . ILE A 1 118 ? -7.205 -3.202 29.753 1.00 78.12 118 ILE A C 1
ATOM 959 O O . ILE A 1 118 ? -6.635 -2.173 29.380 1.00 78.12 118 ILE A O 1
ATOM 963 N N . ASP A 1 119 ? -6.628 -4.395 29.793 1.00 73.19 119 ASP A N 1
ATOM 964 C CA . ASP A 1 119 ? -5.331 -4.656 29.197 1.00 73.19 119 ASP A CA 1
ATOM 965 C C . ASP A 1 119 ? -5.535 -5.005 27.720 1.00 73.19 119 ASP A C 1
ATOM 967 O O . ASP A 1 119 ? -5.828 -6.140 27.352 1.00 73.19 119 ASP A O 1
ATOM 971 N N . ILE A 1 120 ? -5.479 -3.982 26.868 1.00 74.12 120 ILE A N 1
ATOM 972 C CA . ILE A 1 120 ? -5.347 -4.192 25.429 1.00 74.12 120 ILE A CA 1
ATOM 973 C C . ILE A 1 120 ? -3.869 -4.462 25.188 1.00 74.12 120 ILE A C 1
ATOM 975 O O . ILE A 1 120 ? -3.050 -3.625 25.566 1.00 74.12 120 ILE A O 1
ATOM 979 N N . ASP A 1 121 ? -3.534 -5.580 24.531 1.00 80.62 121 ASP A N 1
ATOM 980 C CA . ASP A 1 121 ? -2.176 -5.794 24.021 1.00 80.62 121 ASP A CA 1
ATOM 981 C C . ASP A 1 121 ? -1.771 -4.550 23.237 1.00 80.62 121 ASP A C 1
ATOM 983 O O . ASP A 1 121 ? -2.326 -4.281 22.175 1.00 80.62 121 ASP A O 1
ATOM 987 N N . ASN A 1 122 ? -0.846 -3.768 23.785 1.00 79.06 122 ASN A N 1
ATOM 988 C CA . ASN A 1 122 ? -0.516 -2.460 23.254 1.00 79.06 122 ASN A CA 1
ATOM 989 C C . ASN A 1 122 ? 0.383 -2.553 22.013 1.00 79.06 122 ASN A C 1
ATOM 991 O O . ASN A 1 122 ? 0.621 -1.530 21.384 1.00 79.06 122 ASN A O 1
ATOM 995 N N . LYS A 1 123 ? 0.891 -3.741 21.641 1.00 82.88 123 LYS A N 1
ATOM 996 C CA . LYS A 1 123 ? 1.757 -3.941 20.461 1.00 82.88 123 LYS A CA 1
ATOM 997 C C . LYS A 1 123 ? 2.858 -2.872 20.314 1.00 82.88 123 LYS A C 1
ATOM 999 O O . LYS A 1 123 ? 3.150 -2.412 19.215 1.00 82.88 123 LYS A O 1
ATOM 1004 N N . GLU A 1 124 ? 3.425 -2.446 21.446 1.00 83.88 124 GLU A N 1
ATOM 1005 C CA . GLU A 1 124 ? 4.458 -1.402 21.567 1.00 83.88 124 GLU A CA 1
ATOM 1006 C C . GLU A 1 124 ? 4.073 0.025 21.111 1.00 83.88 124 GLU A C 1
ATOM 1008 O O . GLU A 1 124 ? 4.951 0.886 20.951 1.00 83.88 124 GLU A O 1
ATOM 1013 N N . TYR A 1 125 ? 2.783 0.321 20.933 1.00 86.25 125 TYR A N 1
ATOM 1014 C CA . TYR A 1 125 ? 2.313 1.670 20.613 1.00 86.25 125 TYR A CA 1
ATOM 1015 C C . TYR A 1 125 ? 2.612 2.680 21.726 1.00 86.25 125 TYR A C 1
ATOM 1017 O O . TYR A 1 125 ? 2.688 2.349 22.909 1.00 86.25 125 TYR A O 1
ATOM 1025 N N . GLN A 1 126 ? 2.769 3.949 21.341 1.00 84.19 126 GLN A N 1
ATOM 1026 C CA . GLN A 1 126 ? 2.968 5.031 22.308 1.00 84.19 126 GLN A CA 1
ATOM 1027 C C . GLN A 1 126 ? 1.699 5.304 23.129 1.00 84.19 126 GLN A C 1
ATOM 1029 O O . GLN A 1 126 ? 1.777 5.553 24.331 1.00 84.19 126 GLN A O 1
ATOM 1034 N N . ASP A 1 127 ? 0.538 5.257 22.481 1.00 84.44 127 ASP A N 1
ATOM 1035 C CA . ASP A 1 127 ? -0.746 5.487 23.129 1.00 84.44 127 ASP A CA 1
ATOM 1036 C C . ASP A 1 127 ? -1.283 4.187 23.708 1.00 84.44 127 ASP A C 1
ATOM 1038 O O . ASP A 1 127 ? -1.345 3.183 23.011 1.00 84.44 127 ASP A O 1
ATOM 1042 N N . LYS A 1 128 ? -1.752 4.231 24.957 1.00 82.56 128 LYS A N 1
ATOM 1043 C CA . LYS A 1 128 ? -2.312 3.053 25.631 1.00 82.56 128 LYS A CA 1
ATOM 1044 C C . LYS A 1 128 ? -3.627 2.560 25.010 1.00 82.56 128 LYS A C 1
ATOM 1046 O O . LYS A 1 128 ? -3.931 1.375 25.083 1.00 82.56 128 LYS A O 1
ATOM 1051 N N . TYR A 1 129 ? -4.434 3.470 24.466 1.00 87.62 129 TYR A N 1
ATOM 1052 C CA . TYR A 1 129 ? -5.735 3.155 23.882 1.00 87.62 129 TYR A CA 1
ATOM 1053 C C . TYR A 1 129 ? -5.896 3.838 22.526 1.00 87.62 129 TYR A C 1
ATOM 1055 O O . TYR A 1 129 ? -5.387 4.944 22.332 1.00 87.62 129 TYR A O 1
ATOM 1063 N N . PRO A 1 130 ? -6.640 3.224 21.595 1.00 89.44 130 PRO A N 1
ATOM 1064 C CA . PRO A 1 130 ? -6.873 3.811 20.288 1.00 89.44 130 PRO A CA 1
ATOM 1065 C C . PRO A 1 130 ? -7.804 5.023 20.411 1.00 89.44 130 PRO A C 1
ATOM 1067 O O . PRO A 1 130 ? -8.975 4.885 20.767 1.00 89.44 130 PRO A O 1
ATOM 1070 N N . PHE A 1 131 ? -7.282 6.211 20.100 1.00 89.50 131 PHE A N 1
ATOM 1071 C CA . PHE A 1 131 ? -7.932 7.496 20.392 1.00 89.50 131 PHE A CA 1
ATOM 1072 C C . PHE A 1 131 ? -9.352 7.648 19.821 1.00 89.50 131 PHE A C 1
ATOM 1074 O O . PHE A 1 131 ? -10.186 8.301 20.440 1.00 89.50 131 PHE A O 1
ATOM 1081 N N . TYR A 1 132 ? -9.643 7.047 18.660 1.00 93.62 132 TYR A N 1
ATOM 1082 C CA . TYR A 1 132 ? -10.972 7.113 18.046 1.00 93.62 132 TYR A CA 1
ATOM 1083 C C . TYR A 1 132 ? -12.018 6.366 18.885 1.00 93.62 132 TYR A C 1
ATOM 1085 O O . TYR A 1 132 ? -13.084 6.895 19.193 1.00 93.62 132 TYR A O 1
ATOM 1093 N N . HIS A 1 133 ? -11.698 5.135 19.295 1.00 94.31 133 HIS A N 1
ATOM 1094 C CA . HIS A 1 133 ? -12.612 4.297 20.077 1.00 94.31 133 HIS A CA 1
ATOM 1095 C C . HIS A 1 133 ? -12.621 4.645 21.560 1.00 94.31 133 HIS A C 1
ATOM 1097 O O . HIS A 1 133 ? -13.627 4.413 22.223 1.00 94.31 133 HIS A O 1
ATOM 1103 N N . PHE A 1 134 ? -11.533 5.224 22.067 1.00 94.19 134 PHE A N 1
ATOM 1104 C CA . PHE A 1 134 ? -11.386 5.663 23.453 1.00 94.19 134 PHE A CA 1
ATOM 1105 C C . PHE A 1 134 ? -10.963 7.138 23.504 1.00 94.19 134 PHE A C 1
ATOM 1107 O O . PHE A 1 134 ? -9.812 7.434 23.837 1.00 94.19 134 PHE A O 1
ATOM 1114 N N . PRO A 1 135 ? -11.878 8.079 23.201 1.00 92.62 135 PRO A N 1
ATOM 1115 C CA . PRO A 1 135 ? -11.586 9.502 23.307 1.00 92.62 135 PRO A CA 1
ATOM 1116 C C . PRO A 1 135 ? -11.202 9.858 24.745 1.00 92.62 135 PRO A C 1
ATOM 1118 O O . PRO A 1 135 ? -11.943 9.548 25.678 1.00 92.62 135 PRO A O 1
ATOM 1121 N N . GLU A 1 136 ? -10.070 10.536 24.938 1.00 90.12 136 GLU A N 1
ATOM 1122 C CA . GLU A 1 136 ? -9.478 10.799 26.262 1.00 90.12 136 GLU A CA 1
ATOM 1123 C C . GLU A 1 136 ? -10.455 11.472 27.244 1.00 90.12 136 GLU A C 1
ATOM 1125 O O . GLU A 1 136 ? -10.460 11.195 28.445 1.00 90.12 136 GLU A O 1
ATOM 1130 N N . GLN A 1 137 ? -11.334 12.332 26.727 1.00 91.94 137 GLN A N 1
ATOM 1131 C CA . GLN A 1 137 ? -12.297 13.075 27.534 1.00 91.94 137 GLN A CA 1
ATOM 1132 C C . GLN A 1 137 ? -13.535 12.265 27.938 1.00 91.94 137 GLN A C 1
ATOM 1134 O O . GLN A 1 137 ? -14.222 12.682 28.871 1.00 91.94 137 GLN A O 1
ATOM 1139 N N . GLU A 1 138 ? -13.822 11.132 27.298 1.00 92.12 138 GLU A N 1
ATOM 1140 C CA . GLU A 1 138 ? -15.070 10.370 27.490 1.00 92.12 138 GLU A CA 1
ATOM 1141 C C . GLU A 1 138 ? -14.830 8.920 27.934 1.00 92.12 138 GLU A C 1
ATOM 1143 O O . GLU A 1 138 ? -15.662 8.345 28.636 1.00 92.12 138 GLU A O 1
ATOM 1148 N N . ALA A 1 139 ? -13.689 8.329 27.571 1.00 92.88 139 ALA A N 1
ATOM 1149 C CA . ALA A 1 139 ? -13.390 6.928 27.829 1.00 92.88 139 ALA A CA 1
ATOM 1150 C C . ALA A 1 139 ? -13.474 6.569 29.322 1.00 92.88 139 ALA A C 1
ATOM 1152 O O . ALA A 1 139 ? -12.940 7.274 30.182 1.00 92.88 139 ALA A O 1
ATOM 1153 N N . PHE A 1 140 ? -14.127 5.444 29.620 1.00 93.25 140 PHE A N 1
ATOM 1154 C CA . PHE A 1 140 ? -14.323 4.901 30.971 1.00 93.25 140 PHE A CA 1
ATOM 1155 C C . PHE A 1 140 ? -15.143 5.781 31.931 1.00 93.25 140 PHE A C 1
ATOM 1157 O O . PHE A 1 140 ? -15.223 5.494 33.127 1.00 93.25 140 PHE A O 1
ATOM 1164 N N . LYS A 1 141 ? -15.764 6.866 31.447 1.00 92.31 141 LYS A N 1
ATOM 1165 C CA . LYS A 1 141 ? -16.617 7.729 32.283 1.00 92.31 141 LYS A CA 1
ATOM 1166 C C . LYS A 1 141 ? -18.061 7.232 32.352 1.00 92.31 141 LYS A C 1
ATOM 1168 O O . LYS A 1 141 ? -18.725 7.475 33.362 1.00 92.31 141 LYS A O 1
ATOM 1173 N N . GLY A 1 142 ? -18.505 6.460 31.362 1.00 93.19 142 GLY A N 1
ATOM 1174 C CA . GLY A 1 142 ? -19.902 6.090 31.156 1.00 93.19 142 GLY A CA 1
ATOM 1175 C C . GLY A 1 142 ? -20.634 7.115 30.289 1.00 93.19 142 GLY A C 1
ATOM 1176 O O . GLY A 1 142 ? -20.259 8.289 30.232 1.00 93.19 142 GLY A O 1
ATOM 1177 N N . LEU A 1 143 ? -21.703 6.678 29.627 1.00 95.38 143 LEU A N 1
ATOM 1178 C CA . LEU A 1 143 ? -22.533 7.538 28.792 1.00 95.38 143 LEU A CA 1
ATOM 1179 C C . LEU A 1 143 ? -23.650 8.166 29.630 1.00 95.38 143 LEU A C 1
ATOM 1181 O O . LEU A 1 143 ? -24.561 7.471 30.082 1.00 95.38 143 LEU A O 1
ATOM 1185 N N . THR A 1 144 ? -23.594 9.483 29.818 1.00 94.88 144 THR A N 1
ATOM 1186 C CA . THR A 1 144 ? -24.615 10.224 30.570 1.00 94.88 144 THR A CA 1
ATOM 1187 C C . THR A 1 144 ? -25.825 10.565 29.699 1.00 94.88 144 THR A C 1
ATOM 1189 O O . THR A 1 144 ? -25.682 11.159 28.630 1.00 94.88 144 THR A O 1
ATOM 1192 N N . LEU A 1 145 ? -27.022 10.227 30.180 1.00 94.38 145 LEU A N 1
ATOM 1193 C CA . LEU A 1 145 ? -28.317 10.472 29.549 1.00 94.38 145 LEU A CA 1
ATOM 1194 C C . LEU A 1 145 ? -29.175 11.347 30.475 1.00 94.38 145 LEU A C 1
ATOM 1196 O O . LEU A 1 145 ? -29.517 10.948 31.589 1.00 94.38 145 LEU A O 1
ATOM 1200 N N . SER A 1 146 ? -29.516 12.553 30.020 1.00 92.31 146 SER A N 1
ATOM 1201 C CA . SER A 1 146 ? -30.133 13.575 30.883 1.00 92.31 146 SER A CA 1
ATOM 1202 C C . SER A 1 146 ? -31.662 13.596 30.853 1.00 92.31 146 SER A C 1
ATOM 1204 O O . SER A 1 146 ? -32.287 14.010 31.823 1.00 92.31 146 SER A O 1
ATOM 1206 N N . LYS A 1 147 ? -32.284 13.187 29.742 1.00 92.19 147 LYS A N 1
ATOM 1207 C CA . LYS A 1 147 ? -33.748 13.140 29.593 1.00 92.19 147 LYS A CA 1
ATOM 1208 C C . LYS A 1 147 ? -34.285 11.811 30.124 1.00 92.19 147 LYS A C 1
ATOM 1210 O O . LYS A 1 147 ? -33.774 10.767 29.736 1.00 92.19 147 LYS A O 1
ATOM 1215 N N . LEU A 1 148 ? -35.321 11.857 30.955 1.00 91.69 148 LEU A N 1
ATOM 1216 C CA . LEU A 1 148 ? -36.049 10.690 31.468 1.00 91.69 148 LEU A CA 1
ATOM 1217 C C . LEU A 1 148 ? -37.491 10.679 30.937 1.00 91.69 148 LEU A C 1
ATOM 1219 O O . LEU A 1 148 ? -37.904 11.606 30.236 1.00 91.69 148 LEU A O 1
ATOM 1223 N N . ASN A 1 149 ? -38.251 9.630 31.253 1.00 94.12 149 ASN A N 1
ATOM 1224 C CA . ASN A 1 149 ? -39.560 9.310 30.670 1.00 94.12 149 ASN A CA 1
ATOM 1225 C C . ASN A 1 149 ? -39.498 9.244 29.142 1.00 94.12 149 ASN A C 1
ATOM 1227 O O . ASN A 1 149 ? -40.315 9.828 28.427 1.00 94.12 149 ASN A O 1
ATOM 1231 N N . THR A 1 150 ? -38.445 8.612 28.635 1.00 94.75 150 THR A N 1
ATOM 1232 C CA . THR A 1 150 ? -38.152 8.574 27.211 1.00 94.75 150 THR A CA 1
ATOM 1233 C C . THR A 1 150 ? -37.476 7.267 26.845 1.00 94.75 150 THR A C 1
ATOM 1235 O O . THR A 1 150 ? -36.933 6.558 27.694 1.00 94.75 150 THR A O 1
ATOM 1238 N N . VAL A 1 151 ? -37.489 6.996 25.547 1.00 97.06 151 VAL A N 1
ATOM 1239 C CA . VAL A 1 151 ? -36.764 5.897 24.938 1.00 97.06 151 VAL A CA 1
ATOM 1240 C C . VAL A 1 151 ? -35.504 6.461 24.288 1.00 97.06 151 VAL A C 1
ATOM 1242 O O . VAL A 1 151 ? -35.597 7.393 23.481 1.00 97.06 151 VAL A O 1
ATOM 1245 N N . TYR A 1 152 ? -34.346 5.901 24.619 1.00 98.00 152 TYR A N 1
ATOM 1246 C CA . TYR A 1 152 ? -33.087 6.145 23.926 1.00 98.00 152 TYR A CA 1
ATOM 1247 C C . TYR A 1 152 ? -32.786 5.042 22.925 1.00 98.00 152 TYR A C 1
ATOM 1249 O O . TYR A 1 152 ? -33.010 3.866 23.195 1.00 98.00 152 TYR A O 1
ATOM 1257 N N . VAL A 1 153 ? -32.198 5.428 21.801 1.00 98.12 153 VAL A N 1
ATOM 1258 C CA . VAL A 1 153 ? -31.494 4.532 20.890 1.00 98.12 153 VAL A CA 1
ATOM 1259 C C . VAL A 1 153 ? -30.029 4.950 20.886 1.00 98.12 153 VAL A C 1
ATOM 1261 O O . VAL A 1 153 ? -29.698 6.058 20.459 1.00 98.12 153 VAL A O 1
ATOM 1264 N N . ILE A 1 154 ? -29.166 4.081 21.408 1.00 98.12 154 ILE A N 1
ATOM 1265 C CA . ILE A 1 154 ? -27.717 4.262 21.422 1.00 98.12 154 ILE A CA 1
ATOM 1266 C C . ILE A 1 154 ? -27.135 3.403 20.304 1.00 98.12 154 ILE A C 1
ATOM 1268 O O . ILE A 1 154 ? -27.125 2.174 20.391 1.00 98.12 154 ILE A O 1
ATOM 1272 N N . GLU A 1 155 ? -26.647 4.065 19.262 1.00 97.75 155 GLU A N 1
ATOM 1273 C CA . GLU A 1 155 ? -25.877 3.431 18.198 1.00 97.75 155 GLU A CA 1
ATOM 1274 C C . GLU A 1 155 ? -24.406 3.359 18.606 1.00 97.75 155 GLU A C 1
ATOM 1276 O O . GLU A 1 155 ? -23.788 4.381 18.924 1.00 97.75 155 GLU A O 1
ATOM 1281 N N . ILE A 1 156 ? -23.851 2.149 18.596 1.00 97.31 156 ILE A N 1
ATOM 1282 C CA . ILE A 1 156 ? -22.480 1.873 19.024 1.00 97.31 156 ILE A CA 1
ATOM 1283 C C . ILE A 1 156 ? -21.618 1.560 17.799 1.00 97.31 156 ILE A C 1
ATOM 1285 O O . ILE A 1 156 ? -21.902 0.628 17.042 1.00 97.31 156 ILE A O 1
ATOM 1289 N N . CYS A 1 157 ? -20.530 2.313 17.631 1.00 96.19 157 CYS A N 1
ATOM 1290 C CA . CYS A 1 157 ? -19.518 2.048 16.611 1.00 96.19 157 CYS A CA 1
ATOM 1291 C C . CYS A 1 157 ? -18.844 0.679 16.847 1.00 96.19 157 CYS A C 1
ATOM 1293 O O . CYS A 1 157 ? -18.354 0.429 17.953 1.00 96.19 157 CYS A O 1
ATOM 1295 N N . PRO A 1 158 ? -18.741 -0.188 15.823 1.00 96.69 158 PRO A N 1
ATOM 1296 C CA . PRO A 1 158 ? -17.940 -1.410 15.861 1.00 96.69 158 PRO A CA 1
ATOM 1297 C C . PRO A 1 158 ? -16.480 -1.147 16.219 1.00 96.69 158 PRO A C 1
ATOM 1299 O O . PRO A 1 158 ? -15.898 -0.155 15.777 1.00 96.69 158 PRO A O 1
ATOM 1302 N N . PHE A 1 159 ? -15.866 -2.063 16.969 1.00 95.94 159 PHE A N 1
ATOM 1303 C CA . PHE A 1 159 ? -14.481 -1.938 17.417 1.00 95.94 159 PHE A CA 1
ATOM 1304 C C . PHE A 1 159 ? -13.506 -2.480 16.369 1.00 95.94 159 PHE A C 1
ATOM 1306 O O . PHE A 1 159 ? -13.101 -3.643 16.383 1.00 95.94 159 PHE A O 1
ATOM 1313 N N . ARG A 1 160 ? -13.197 -1.628 15.390 1.00 95.56 160 ARG A N 1
ATOM 1314 C CA . ARG A 1 160 ? -12.479 -1.994 14.160 1.00 95.56 160 ARG A CA 1
ATOM 1315 C C . ARG A 1 160 ? -11.409 -0.970 13.798 1.00 95.56 160 ARG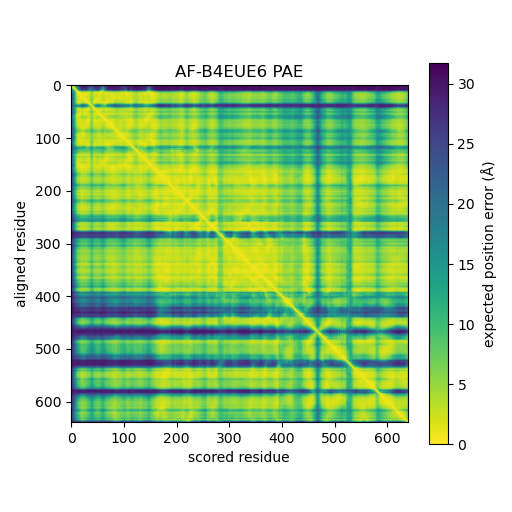 A C 1
ATOM 1317 O O . ARG A 1 160 ? -11.380 0.120 14.369 1.00 95.56 160 ARG A O 1
ATOM 1324 N N . VAL A 1 161 ? -10.535 -1.312 12.860 1.00 96.00 161 VAL A N 1
ATOM 1325 C CA . VAL A 1 161 ? -9.494 -0.419 12.320 1.00 96.00 161 VAL A CA 1
ATOM 1326 C C . VAL A 1 161 ? -9.328 -0.623 10.821 1.00 96.00 161 VAL A C 1
ATOM 1328 O O . VAL A 1 161 ? -9.780 -1.632 10.285 1.00 96.00 161 VAL A O 1
ATOM 1331 N N . TRP A 1 162 ? -8.630 0.289 10.155 1.00 96.69 162 TRP A N 1
ATOM 1332 C CA . TRP A 1 162 ? -8.249 0.127 8.758 1.00 96.69 162 TRP A CA 1
ATOM 1333 C C . TRP A 1 162 ? -7.012 -0.765 8.596 1.00 96.69 162 TRP A C 1
ATOM 1335 O O . TRP A 1 162 ? -6.020 -0.622 9.312 1.00 96.69 162 TRP A O 1
ATOM 1345 N N . SER A 1 163 ? -7.052 -1.645 7.598 1.00 97.38 163 SER A N 1
ATOM 1346 C CA . SER A 1 163 ? -5.912 -2.418 7.099 1.00 97.38 163 SER A CA 1
ATOM 1347 C C . SER A 1 163 ? -5.807 -2.266 5.581 1.00 97.38 163 SER A C 1
ATOM 1349 O O . SER A 1 163 ? -6.827 -2.139 4.908 1.00 97.38 163 SER A O 1
ATOM 1351 N N . LEU A 1 164 ? -4.595 -2.239 5.019 1.00 97.94 164 LEU A N 1
ATOM 1352 C CA . LEU A 1 164 ? -4.410 -2.098 3.572 1.00 97.94 164 LEU A CA 1
ATOM 1353 C C . LEU A 1 164 ? -4.899 -3.353 2.849 1.00 97.94 164 LEU A C 1
ATOM 1355 O O . LEU A 1 164 ? -4.562 -4.476 3.229 1.00 97.94 164 LEU A O 1
ATOM 1359 N N . ILE A 1 165 ? -5.624 -3.162 1.748 1.00 97.38 165 ILE A N 1
ATOM 1360 C CA . ILE A 1 165 ? -5.941 -4.263 0.838 1.00 97.38 165 ILE A CA 1
ATOM 1361 C C . ILE A 1 165 ? -4.690 -4.562 0.002 1.00 97.38 165 ILE A C 1
ATOM 1363 O O . ILE A 1 165 ? -4.180 -3.690 -0.707 1.00 97.38 165 ILE A O 1
ATOM 1367 N N . LEU A 1 166 ? -4.185 -5.794 0.105 1.00 97.31 166 LEU A N 1
ATOM 1368 C CA . LEU A 1 166 ? -3.044 -6.306 -0.656 1.00 97.31 166 LEU A CA 1
ATOM 1369 C C . LEU A 1 166 ? -3.275 -7.777 -1.030 1.00 97.31 166 LEU A C 1
ATOM 1371 O O . LEU A 1 166 ? -3.478 -8.635 -0.170 1.00 97.31 166 LEU A O 1
ATOM 1375 N N . HIS A 1 167 ? -3.178 -8.088 -2.320 1.00 96.50 167 HIS A N 1
ATOM 1376 C CA . HIS A 1 167 ? -3.419 -9.428 -2.854 1.00 96.50 167 HIS A CA 1
ATOM 1377 C C . HIS A 1 167 ? -2.101 -10.181 -3.037 1.00 96.50 167 HIS A C 1
ATOM 1379 O O . HIS A 1 167 ? -1.294 -9.818 -3.892 1.00 96.50 167 HIS A O 1
ATOM 1385 N N . HIS A 1 168 ? -1.868 -11.252 -2.278 1.00 96.00 168 HIS A N 1
ATOM 1386 C CA . HIS A 1 168 ? -0.670 -12.083 -2.444 1.00 96.00 168 HIS A CA 1
ATOM 1387 C C . HIS A 1 168 ? -0.837 -13.081 -3.606 1.00 96.00 168 HIS A C 1
ATOM 1389 O O . HIS A 1 168 ? -1.003 -14.282 -3.396 1.00 96.00 168 HIS A O 1
ATOM 1395 N N . THR A 1 169 ? -0.823 -12.567 -4.836 1.00 94.19 169 THR A N 1
ATOM 1396 C CA . THR A 1 169 ? -1.053 -13.316 -6.082 1.00 94.19 169 THR A CA 1
ATOM 1397 C C . THR A 1 169 ? 0.097 -13.121 -7.073 1.00 94.19 169 THR A C 1
ATOM 1399 O O . THR A 1 169 ? 0.808 -12.118 -7.028 1.00 94.19 169 THR A O 1
ATOM 1402 N N . GLU A 1 170 ? 0.293 -14.091 -7.971 1.00 91.75 170 GLU A N 1
ATOM 1403 C CA . GLU A 1 170 ? 1.223 -13.949 -9.098 1.00 91.75 170 GLU A CA 1
ATOM 1404 C C . GLU A 1 170 ? 0.682 -12.985 -10.163 1.00 91.75 170 GLU A C 1
ATOM 1406 O O . GLU A 1 170 ? 1.471 -12.352 -10.859 1.00 91.75 170 GLU A O 1
ATOM 1411 N N . GLN A 1 171 ? -0.644 -12.832 -10.262 1.00 92.69 171 GLN A N 1
ATOM 1412 C CA . 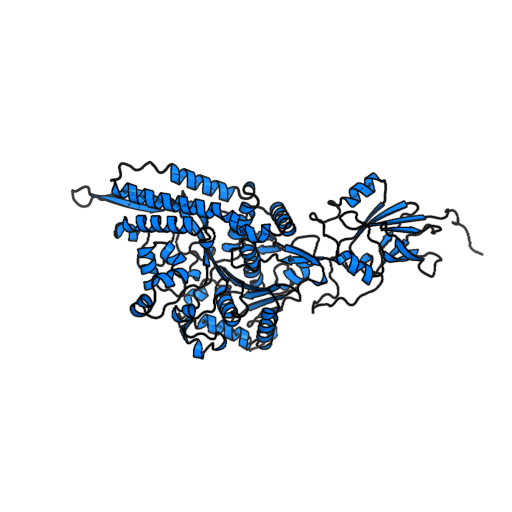GLN A 1 171 ? -1.289 -11.942 -11.228 1.00 92.69 171 GLN A CA 1
ATOM 1413 C C . GLN A 1 171 ? -1.077 -10.465 -10.877 1.00 92.69 171 GLN A C 1
ATOM 1415 O O . GLN A 1 171 ? -0.909 -10.090 -9.714 1.00 92.69 171 GLN A O 1
ATOM 1420 N N . TYR A 1 172 ? -1.115 -9.604 -11.891 1.00 95.00 172 TYR A N 1
ATOM 1421 C CA . TYR A 1 172 ? -0.950 -8.175 -11.677 1.00 95.00 172 TYR A CA 1
ATOM 1422 C C . TYR A 1 172 ? -2.181 -7.598 -10.975 1.00 95.00 172 TYR A C 1
ATOM 1424 O O . TYR A 1 172 ? -3.303 -7.759 -11.453 1.00 95.00 172 TYR A O 1
ATOM 1432 N N . SER A 1 173 ? -1.959 -6.900 -9.861 1.00 96.56 173 SER A N 1
ATOM 1433 C CA . SER A 1 173 ? -3.004 -6.263 -9.060 1.00 96.56 173 SER A CA 1
ATOM 1434 C C . SER A 1 173 ? -2.810 -4.753 -9.096 1.00 96.56 173 SER A C 1
ATOM 1436 O O . SER A 1 173 ? -1.825 -4.238 -8.555 1.00 96.56 173 SER A O 1
ATOM 1438 N N . MET A 1 174 ? -3.769 -4.031 -9.683 1.00 96.75 174 MET A N 1
ATOM 1439 C CA . MET A 1 174 ? -3.730 -2.562 -9.695 1.00 96.75 174 MET A CA 1
ATOM 1440 C C . MET A 1 174 ? -3.800 -1.984 -8.274 1.00 96.75 174 MET A C 1
ATOM 1442 O O . MET A 1 174 ? -3.195 -0.953 -7.988 1.00 96.75 174 MET A O 1
ATOM 1446 N N . ILE A 1 175 ? -4.469 -2.685 -7.353 1.00 96.88 175 ILE A N 1
ATOM 1447 C CA . ILE A 1 175 ? -4.553 -2.301 -5.937 1.00 96.88 175 ILE A CA 1
ATOM 1448 C C . ILE A 1 175 ? -3.195 -2.405 -5.257 1.00 96.88 175 ILE A C 1
ATOM 1450 O O . ILE A 1 175 ? -2.802 -1.496 -4.530 1.00 96.88 175 ILE A O 1
ATOM 1454 N N . ASN A 1 176 ? -2.437 -3.466 -5.545 1.00 98.12 176 ASN A N 1
ATOM 1455 C CA . ASN A 1 176 ? -1.084 -3.609 -5.015 1.00 98.12 176 ASN A CA 1
ATOM 1456 C C . ASN A 1 176 ? -0.172 -2.530 -5.595 1.00 98.12 176 ASN A C 1
ATOM 1458 O O . ASN A 1 176 ? 0.571 -1.908 -4.844 1.00 98.12 176 ASN A O 1
ATOM 1462 N N . ALA A 1 177 ? -0.253 -2.286 -6.907 1.00 98.31 177 ALA A N 1
ATOM 1463 C CA . ALA A 1 177 ? 0.516 -1.235 -7.569 1.00 98.31 177 ALA A CA 1
ATOM 1464 C C . ALA A 1 177 ? 0.233 0.151 -6.981 1.00 98.31 177 ALA A C 1
ATOM 1466 O O . ALA A 1 177 ? 1.135 0.967 -6.820 1.00 98.31 177 ALA A O 1
ATOM 1467 N N . TYR A 1 178 ? -1.017 0.419 -6.621 1.00 98.19 178 TYR A N 1
ATOM 1468 C CA . TYR A 1 178 ? -1.381 1.675 -5.993 1.00 98.19 178 TYR A CA 1
ATOM 1469 C C . TYR A 1 178 ? -0.928 1.736 -4.525 1.00 98.19 178 TYR A C 1
ATOM 1471 O O . TYR A 1 178 ? -0.103 2.582 -4.189 1.00 98.19 178 TYR A O 1
ATOM 1479 N N . ASN A 1 179 ? -1.365 0.813 -3.660 1.00 98.50 179 ASN A N 1
ATOM 1480 C CA . ASN A 1 179 ? -1.047 0.844 -2.225 1.00 98.50 179 ASN A CA 1
ATOM 1481 C C . ASN A 1 179 ? 0.456 0.704 -1.936 1.00 98.50 179 ASN A C 1
ATOM 1483 O O . ASN A 1 179 ? 0.997 1.466 -1.139 1.00 98.50 179 ASN A O 1
ATOM 1487 N N . LEU A 1 180 ? 1.168 -0.215 -2.599 1.00 98.75 180 LEU A N 1
ATOM 1488 C CA . LEU A 1 180 ? 2.626 -0.330 -2.441 1.00 98.75 180 LEU A CA 1
ATOM 1489 C C . LEU A 1 180 ? 3.356 0.875 -3.053 1.00 98.75 180 LEU A C 1
ATOM 1491 O O . LEU A 1 180 ? 4.456 1.224 -2.620 1.00 98.75 180 LEU A O 1
ATOM 1495 N N . GLY A 1 181 ? 2.738 1.540 -4.031 1.00 98.19 181 GLY A N 1
ATOM 1496 C CA . GLY A 1 181 ? 3.192 2.830 -4.531 1.00 98.19 181 GLY A CA 1
ATOM 1497 C C . GLY A 1 181 ? 3.073 3.925 -3.468 1.00 98.19 181 GLY A C 1
ATOM 1498 O O . GLY A 1 181 ? 4.031 4.662 -3.233 1.00 98.19 181 GLY A O 1
ATOM 1499 N N . LEU A 1 182 ? 1.942 3.991 -2.756 1.00 97.75 182 LEU A N 1
ATOM 1500 C CA . LEU A 1 182 ? 1.752 4.923 -1.640 1.00 97.75 182 LEU A CA 1
ATOM 1501 C C . LEU A 1 182 ? 2.820 4.726 -0.564 1.00 97.75 182 LEU A C 1
ATOM 1503 O O . LEU A 1 182 ? 3.412 5.704 -0.116 1.00 97.75 182 LEU A O 1
ATOM 1507 N N . LEU A 1 183 ? 3.131 3.479 -0.202 1.00 98.19 183 LEU A N 1
ATOM 1508 C CA . LEU A 1 183 ? 4.181 3.179 0.779 1.00 98.19 183 LEU A CA 1
ATOM 1509 C C . LEU A 1 183 ? 5.585 3.548 0.277 1.00 98.19 183 LEU A C 1
ATOM 1511 O O . LEU A 1 183 ? 6.406 4.039 1.053 1.00 98.19 183 LEU A O 1
ATOM 1515 N N . SER A 1 184 ? 5.840 3.381 -1.024 1.00 96.88 184 SER A N 1
ATOM 1516 C CA . SER A 1 184 ? 7.101 3.789 -1.663 1.00 96.88 184 SER A CA 1
ATOM 1517 C C . SER A 1 184 ? 7.278 5.312 -1.723 1.00 96.88 184 SER A C 1
ATOM 1519 O O . SER A 1 184 ? 8.408 5.782 -1.809 1.00 96.88 184 SER A O 1
ATOM 1521 N N . GLN A 1 185 ? 6.192 6.089 -1.645 1.00 94.81 185 GLN A N 1
ATOM 1522 C CA . GLN A 1 185 ? 6.230 7.542 -1.438 1.00 94.81 185 GLN A CA 1
ATOM 1523 C C . GLN A 1 185 ? 6.329 7.901 0.050 1.00 94.81 185 GLN A C 1
ATOM 1525 O O . GLN A 1 185 ? 7.099 8.782 0.421 1.00 94.81 185 GLN A O 1
ATOM 1530 N N . LEU A 1 186 ? 5.543 7.235 0.901 1.00 95.31 186 LEU A N 1
ATOM 1531 C CA . LEU A 1 186 ? 5.404 7.548 2.326 1.00 95.31 186 LEU A CA 1
ATOM 1532 C C . LEU A 1 186 ? 6.754 7.540 3.047 1.00 95.31 186 LEU A C 1
ATOM 1534 O O . LEU A 1 186 ? 7.034 8.434 3.843 1.00 95.31 186 LEU A O 1
ATOM 1538 N N . ILE A 1 187 ? 7.606 6.570 2.704 1.00 94.44 187 ILE A N 1
ATOM 1539 C CA . ILE A 1 187 ? 8.919 6.376 3.319 1.00 94.44 187 ILE A CA 1
ATOM 1540 C C . ILE A 1 187 ? 9.888 7.557 3.130 1.00 94.44 187 ILE A C 1
ATOM 1542 O O . ILE A 1 187 ? 10.826 7.699 3.907 1.00 94.44 187 ILE A O 1
ATOM 1546 N N . TYR A 1 188 ? 9.680 8.431 2.140 1.00 90.81 188 TYR A N 1
ATOM 1547 C CA . TYR A 1 188 ? 10.552 9.591 1.911 1.00 90.81 188 TYR A CA 1
ATOM 1548 C C . TYR A 1 188 ? 10.424 10.695 2.969 1.00 90.81 188 TYR A C 1
ATOM 1550 O O . TYR A 1 188 ? 11.274 11.589 3.005 1.00 90.81 188 TYR A O 1
ATOM 1558 N N . ASN A 1 189 ? 9.391 10.648 3.814 1.00 88.25 189 ASN A N 1
ATOM 1559 C CA . ASN A 1 189 ? 9.214 11.581 4.921 1.00 88.25 189 ASN A CA 1
ATOM 1560 C C . ASN A 1 189 ? 9.931 11.072 6.174 1.00 88.25 189 ASN A C 1
ATOM 1562 O O . ASN A 1 189 ? 9.954 9.872 6.443 1.00 88.25 189 ASN A O 1
ATOM 1566 N N . ASN A 1 190 ? 10.472 11.998 6.964 1.00 86.88 190 ASN A N 1
ATOM 1567 C CA . ASN A 1 190 ? 11.053 11.663 8.259 1.00 86.88 190 ASN A CA 1
ATOM 1568 C C . ASN A 1 190 ? 9.978 11.087 9.183 1.00 86.88 190 ASN A C 1
ATOM 1570 O O . ASN A 1 190 ? 8.841 11.570 9.215 1.00 86.88 190 ASN A O 1
ATOM 1574 N N . ASP A 1 191 ? 10.344 10.060 9.940 1.00 89.75 191 ASP A N 1
ATOM 1575 C CA . ASP A 1 191 ? 9.377 9.369 10.772 1.00 89.75 191 ASP A CA 1
ATOM 1576 C C . ASP A 1 191 ? 9.068 10.141 12.064 1.00 89.75 191 ASP A C 1
ATOM 1578 O O . ASP A 1 191 ? 9.956 10.510 12.831 1.00 89.75 191 ASP A O 1
ATOM 1582 N N . ASN A 1 192 ? 7.784 10.425 12.292 1.00 89.94 192 ASN A N 1
ATOM 1583 C CA . ASN A 1 192 ? 7.300 11.180 13.447 1.00 89.94 192 ASN A CA 1
ATOM 1584 C C . ASN A 1 192 ? 5.800 10.944 13.644 1.00 89.94 192 ASN A C 1
ATOM 1586 O O . ASN A 1 192 ? 5.000 11.309 12.785 1.00 89.94 192 ASN A O 1
ATOM 1590 N N . LEU A 1 193 ? 5.394 10.431 14.807 1.00 90.00 193 LEU A N 1
ATOM 1591 C CA . LEU A 1 193 ? 3.994 10.122 15.121 1.00 90.00 193 LEU A CA 1
ATOM 1592 C C . LEU A 1 193 ? 3.018 11.299 14.916 1.00 90.00 193 LEU A C 1
ATOM 1594 O O . LEU A 1 193 ? 1.840 11.073 14.638 1.00 90.00 193 LEU A O 1
ATOM 1598 N N . TYR A 1 194 ? 3.487 12.540 15.042 1.00 91.38 194 TYR A N 1
ATOM 1599 C CA . TYR A 1 194 ? 2.667 13.746 14.915 1.00 91.38 194 TYR A CA 1
ATOM 1600 C C . TYR A 1 194 ? 2.700 14.381 13.521 1.00 91.38 194 TYR A C 1
ATOM 1602 O O . TYR A 1 194 ? 1.885 15.261 13.258 1.00 91.38 194 TYR A O 1
ATOM 1610 N N . ASP A 1 195 ? 3.603 13.961 12.627 1.00 93.44 195 ASP A N 1
ATOM 1611 C CA . ASP A 1 195 ? 3.612 14.435 11.238 1.00 93.44 195 ASP A CA 1
ATOM 1612 C C . ASP A 1 195 ? 2.614 13.614 10.406 1.00 93.44 195 ASP A C 1
ATOM 1614 O O . ASP A 1 195 ? 2.842 12.420 10.218 1.00 93.44 195 ASP A O 1
ATOM 1618 N N . PRO A 1 196 ? 1.550 14.217 9.838 1.00 91.69 196 PRO A N 1
ATOM 1619 C CA . PRO A 1 196 ? 0.566 13.519 9.005 1.00 91.69 196 PRO A CA 1
ATOM 1620 C C . PRO A 1 196 ? 1.118 12.818 7.754 1.00 91.69 196 PRO A C 1
ATOM 1622 O O . PRO A 1 196 ? 0.362 12.135 7.063 1.00 91.69 196 PRO A O 1
ATOM 1625 N N . ASN A 1 197 ? 2.389 13.034 7.413 1.00 91.50 197 ASN A N 1
ATOM 1626 C CA . ASN A 1 197 ? 3.049 12.451 6.244 1.00 91.50 197 ASN A CA 1
ATOM 1627 C C . ASN A 1 197 ? 4.033 11.331 6.606 1.00 91.50 197 ASN A C 1
ATOM 1629 O O . ASN A 1 197 ? 4.675 10.793 5.708 1.00 91.50 197 ASN A O 1
ATOM 1633 N N . SER A 1 198 ? 4.191 11.001 7.889 1.00 95.12 198 SER A N 1
ATOM 1634 C CA . SER A 1 198 ? 5.132 9.972 8.327 1.00 95.12 198 SER A CA 1
ATOM 1635 C C . SER A 1 198 ? 4.535 8.566 8.294 1.00 95.12 198 SER A C 1
ATOM 1637 O O . SER A 1 198 ? 3.314 8.371 8.325 1.00 95.12 198 SER A O 1
ATOM 1639 N N . VAL A 1 199 ? 5.422 7.571 8.311 1.00 96.25 199 VAL A N 1
ATOM 1640 C CA . VAL A 1 199 ? 5.058 6.153 8.393 1.00 96.25 199 VAL A CA 1
ATOM 1641 C C . VAL A 1 199 ? 4.284 5.869 9.681 1.00 96.25 199 VAL A C 1
ATOM 1643 O O . VAL A 1 199 ? 3.183 5.313 9.626 1.00 96.25 199 VAL A O 1
ATOM 1646 N N . ARG A 1 200 ? 4.807 6.287 10.840 1.00 95.06 200 ARG A N 1
ATOM 1647 C CA . ARG A 1 200 ? 4.133 6.048 12.123 1.00 95.06 200 ARG A CA 1
ATOM 1648 C C . ARG A 1 200 ? 2.801 6.770 12.229 1.00 95.06 200 ARG A C 1
ATOM 1650 O O . ARG A 1 200 ? 1.850 6.197 12.741 1.00 95.06 200 ARG A O 1
ATOM 1657 N N . ASN A 1 201 ? 2.656 7.989 11.720 1.00 96.06 201 ASN A N 1
ATOM 1658 C CA . ASN A 1 201 ? 1.342 8.625 11.742 1.00 96.06 201 ASN A CA 1
ATOM 1659 C C . ASN A 1 201 ? 0.330 7.869 10.868 1.00 96.06 201 ASN A C 1
ATOM 1661 O O . ASN A 1 201 ? -0.797 7.628 11.301 1.00 96.06 201 ASN A O 1
ATOM 1665 N N . PHE A 1 202 ? 0.725 7.442 9.667 1.00 97.44 202 PHE A N 1
ATOM 1666 C CA . PHE A 1 202 ? -0.159 6.698 8.772 1.00 97.44 202 PHE A CA 1
ATOM 1667 C C . PHE A 1 202 ? -0.712 5.425 9.436 1.00 97.44 202 PHE A C 1
ATOM 1669 O O . PHE A 1 202 ? -1.928 5.220 9.479 1.00 97.44 202 PHE A O 1
ATOM 1676 N N . PHE A 1 203 ? 0.161 4.598 10.017 1.00 96.44 203 PHE A N 1
ATOM 1677 C CA . PHE A 1 203 ? -0.250 3.322 10.608 1.00 96.44 203 PHE A CA 1
ATOM 1678 C C . PHE A 1 203 ? -0.776 3.435 12.042 1.00 96.44 203 PHE A C 1
ATOM 1680 O O . PHE A 1 203 ? -1.725 2.739 12.380 1.00 96.44 203 PHE A O 1
ATOM 1687 N N . GLU A 1 204 ? -0.212 4.302 12.883 1.00 94.19 204 GLU A N 1
ATOM 1688 C CA . GLU A 1 204 ? -0.564 4.391 14.312 1.00 94.19 204 GLU A CA 1
ATOM 1689 C C . GLU A 1 204 ? -1.657 5.434 14.599 1.00 94.19 204 GLU A C 1
ATOM 1691 O O . GLU A 1 204 ? -2.233 5.443 15.686 1.00 94.19 204 GLU A O 1
ATOM 1696 N N . ARG A 1 205 ? -1.953 6.335 13.649 1.00 94.50 205 ARG A N 1
ATOM 1697 C CA . ARG A 1 205 ? -3.004 7.359 13.789 1.00 94.50 205 ARG A CA 1
ATOM 1698 C C . ARG A 1 205 ? -4.092 7.201 12.745 1.00 94.50 205 ARG A C 1
ATOM 1700 O O . ARG A 1 205 ? -5.244 6.981 13.099 1.00 94.50 205 ARG A O 1
ATOM 1707 N N . GLN A 1 206 ? -3.742 7.292 11.466 1.00 96.38 206 GLN A N 1
ATOM 1708 C CA . GLN A 1 206 ? -4.753 7.342 10.408 1.00 96.38 206 GLN A CA 1
ATOM 1709 C C . GLN A 1 206 ? -5.484 6.005 10.258 1.00 96.38 206 GLN A C 1
ATOM 1711 O O . GLN A 1 206 ? -6.705 5.997 10.146 1.00 96.38 206 GLN A O 1
ATOM 1716 N N . CYS A 1 207 ? -4.782 4.870 10.351 1.00 96.75 207 CYS A N 1
ATOM 1717 C CA . CYS A 1 207 ? -5.435 3.555 10.309 1.00 96.75 207 CYS A CA 1
ATOM 1718 C C . CYS A 1 207 ? -6.353 3.283 11.517 1.00 96.75 207 CYS A C 1
ATOM 1720 O O . CYS A 1 207 ? -7.211 2.405 11.458 1.00 96.75 207 CYS A O 1
ATOM 1722 N N . PHE A 1 208 ? -6.207 4.048 12.598 1.00 94.94 208 PHE A N 1
ATOM 1723 C CA . PHE A 1 208 ? -7.022 3.944 13.807 1.00 94.94 208 PHE A CA 1
ATOM 1724 C C . PHE A 1 208 ? -8.216 4.911 13.806 1.00 94.94 208 PHE A C 1
ATOM 1726 O O . PHE A 1 208 ? -9.081 4.804 14.675 1.00 94.94 208 PHE A O 1
ATOM 1733 N N . ASP A 1 209 ? -8.285 5.841 12.848 1.00 94.31 209 ASP A N 1
ATOM 1734 C CA . ASP A 1 209 ? -9.356 6.828 12.727 1.00 94.31 209 ASP A CA 1
ATOM 1735 C C . ASP A 1 209 ? -10.451 6.343 11.767 1.00 94.31 209 ASP A C 1
ATOM 1737 O O . ASP A 1 209 ? -10.353 6.529 10.557 1.00 94.31 209 ASP A O 1
ATOM 1741 N N . LEU A 1 210 ? -11.542 5.768 12.282 1.00 93.31 210 LEU A N 1
ATOM 1742 C CA . LEU A 1 210 ? -12.666 5.353 11.429 1.00 93.31 210 LEU A CA 1
ATOM 1743 C C . LEU A 1 210 ? -13.565 6.521 10.982 1.00 93.31 210 LEU A C 1
ATOM 1745 O O . LEU A 1 210 ? -14.609 6.277 10.368 1.00 93.31 210 LEU A O 1
ATOM 1749 N N . SER A 1 211 ? -13.226 7.782 11.287 1.00 89.38 211 SER A N 1
ATOM 1750 C CA . SER A 1 211 ? -13.937 8.937 10.710 1.00 89.38 211 SER A CA 1
ATOM 1751 C C . SER A 1 211 ? -13.536 9.217 9.263 1.00 89.38 211 SER A C 1
ATOM 1753 O O . SER A 1 211 ? -14.309 9.835 8.531 1.00 89.38 211 SER A O 1
ATOM 1755 N N . ARG A 1 212 ? -12.350 8.766 8.843 1.00 88.44 212 ARG A N 1
ATOM 1756 C CA . ARG A 1 212 ? -11.765 9.068 7.533 1.00 88.44 212 ARG A CA 1
ATOM 1757 C C . ARG A 1 212 ? -10.889 7.921 7.039 1.00 88.44 212 ARG A C 1
ATOM 1759 O O . ARG A 1 212 ? -10.533 7.032 7.800 1.00 88.44 212 ARG A O 1
ATOM 1766 N N . TYR A 1 213 ? -10.511 7.966 5.770 1.00 90.50 213 TYR A N 1
ATOM 1767 C CA . TYR A 1 213 ? -9.562 7.016 5.196 1.00 90.50 213 TYR A CA 1
ATOM 1768 C C . TYR A 1 213 ? -8.121 7.492 5.408 1.00 90.50 213 TYR A C 1
ATOM 1770 O O . TYR A 1 213 ? -7.883 8.705 5.390 1.00 90.50 213 TYR A O 1
ATOM 1778 N N . PRO A 1 214 ? -7.151 6.577 5.592 1.00 95.38 214 PRO A N 1
ATOM 1779 C CA . PRO A 1 214 ? -5.740 6.939 5.585 1.00 95.38 214 PRO A CA 1
ATOM 1780 C C . PRO A 1 214 ? -5.339 7.528 4.235 1.00 95.38 214 PRO A C 1
ATOM 1782 O O . PRO A 1 214 ? -5.738 7.017 3.189 1.00 95.38 214 PRO A O 1
ATOM 1785 N N . VAL A 1 215 ? -4.538 8.590 4.247 1.00 95.31 215 VAL A N 1
ATOM 1786 C CA . VAL A 1 215 ? -4.115 9.304 3.036 1.00 95.31 215 VAL A CA 1
ATOM 1787 C C . VAL A 1 215 ? -2.606 9.533 3.043 1.00 95.31 215 VAL A C 1
ATOM 1789 O O . VAL A 1 215 ? -2.013 9.885 4.064 1.00 95.31 215 VAL A O 1
ATOM 1792 N N . VAL A 1 216 ? -1.979 9.389 1.879 1.00 95.00 216 VAL A N 1
ATOM 1793 C CA . VAL A 1 216 ? -0.600 9.838 1.642 1.00 95.00 216 VAL A CA 1
ATOM 1794 C C . VAL A 1 216 ? -0.647 11.147 0.868 1.00 95.00 216 VAL A C 1
ATOM 1796 O O . VAL A 1 216 ? -1.418 11.279 -0.077 1.00 95.00 216 VAL A O 1
ATOM 1799 N N . ARG A 1 217 ? 0.159 12.135 1.257 1.00 92.12 217 ARG A N 1
ATOM 1800 C CA . ARG A 1 217 ? 0.129 13.472 0.647 1.00 92.12 217 ARG A CA 1
ATOM 1801 C C . ARG A 1 217 ? 1.403 13.756 -0.132 1.00 92.12 217 ARG A C 1
ATOM 1803 O O . ARG A 1 217 ? 2.499 13.410 0.303 1.00 92.12 217 ARG A O 1
ATOM 1810 N N . GLU A 1 218 ? 1.261 14.462 -1.247 1.00 88.06 218 GLU A N 1
ATOM 1811 C CA . GLU A 1 218 ? 2.374 15.056 -1.984 1.00 88.06 218 GLU A CA 1
ATOM 1812 C C . GLU A 1 218 ? 2.234 16.581 -1.953 1.00 88.06 218 GLU A C 1
ATOM 1814 O O . GLU A 1 218 ? 1.447 17.182 -2.692 1.00 88.06 218 GLU A O 1
ATOM 1819 N N . LYS A 1 219 ? 3.019 17.211 -1.072 1.00 84.12 219 LYS A N 1
ATOM 1820 C CA . LYS A 1 219 ? 2.959 18.654 -0.789 1.00 84.12 219 LYS A CA 1
ATOM 1821 C C . LYS A 1 219 ? 3.170 19.495 -2.043 1.00 84.12 219 LYS A C 1
ATOM 1823 O O . LYS A 1 219 ? 2.547 20.543 -2.193 1.00 84.12 219 LYS A O 1
ATOM 1828 N N . ASN A 1 220 ? 4.018 19.032 -2.953 1.00 83.25 220 ASN A N 1
ATOM 1829 C CA . ASN A 1 220 ? 4.443 19.840 -4.082 1.00 83.25 220 ASN A CA 1
ATOM 1830 C C . ASN A 1 220 ? 3.373 20.048 -5.156 1.00 83.25 220 ASN A C 1
ATOM 1832 O O . ASN A 1 220 ? 3.358 21.090 -5.805 1.00 83.25 220 ASN A O 1
ATOM 1836 N N . ILE A 1 221 ? 2.497 19.063 -5.349 1.00 87.00 221 ILE A N 1
ATOM 1837 C CA . ILE A 1 221 ? 1.348 19.172 -6.261 1.00 87.00 221 ILE A CA 1
ATOM 1838 C C . ILE A 1 221 ? 0.026 19.296 -5.499 1.00 87.00 221 ILE A C 1
ATOM 1840 O O . ILE A 1 221 ? -1.034 19.279 -6.114 1.00 87.00 221 ILE A O 1
ATOM 1844 N N . LYS A 1 222 ? 0.092 19.454 -4.166 1.00 88.94 222 LYS A N 1
ATOM 1845 C CA . LYS A 1 222 ? -1.061 19.561 -3.258 1.00 88.94 222 LYS A CA 1
ATOM 1846 C C . LYS A 1 222 ? -2.072 18.428 -3.467 1.00 88.94 222 LYS A C 1
ATOM 1848 O O . LYS A 1 222 ? -3.277 18.657 -3.448 1.00 88.94 222 LYS A O 1
ATOM 1853 N N . ALA A 1 223 ? -1.557 17.221 -3.689 1.00 90.19 223 ALA A N 1
ATOM 1854 C CA . ALA A 1 223 ? -2.360 16.027 -3.903 1.00 90.19 223 ALA A CA 1
ATOM 1855 C C . ALA A 1 223 ? -2.486 15.226 -2.604 1.00 90.19 223 ALA A C 1
ATOM 1857 O O . ALA A 1 223 ? -1.511 15.082 -1.858 1.00 90.19 223 ALA A O 1
ATOM 1858 N N . GLU A 1 224 ? -3.674 14.678 -2.368 1.00 92.75 224 GLU A N 1
ATOM 1859 C CA . GLU A 1 224 ? -3.923 13.660 -1.351 1.00 92.75 224 GLU A CA 1
ATOM 1860 C C . GLU A 1 224 ? -4.329 12.366 -2.052 1.00 92.75 224 GLU A C 1
ATOM 1862 O O . GLU A 1 224 ? -5.162 12.375 -2.954 1.00 92.75 224 GLU A O 1
ATOM 1867 N N . TYR A 1 225 ? -3.726 11.259 -1.638 1.00 94.44 225 TYR A N 1
ATOM 1868 C CA . TYR A 1 225 ? -3.946 9.938 -2.202 1.00 94.44 225 TYR A CA 1
ATOM 1869 C C . TYR A 1 225 ? -4.540 9.031 -1.120 1.00 94.44 225 TYR A C 1
ATOM 1871 O O . TYR A 1 225 ? -3.794 8.540 -0.263 1.00 94.44 22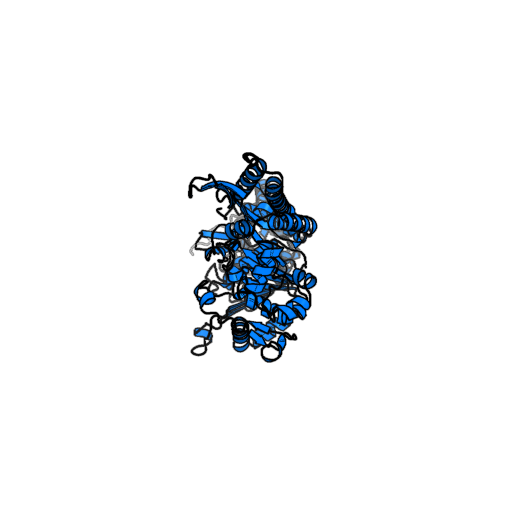5 TYR A O 1
ATOM 1879 N N . PRO A 1 226 ? -5.869 8.817 -1.111 1.00 95.12 226 PRO A N 1
ATOM 1880 C CA . PRO A 1 226 ? -6.508 7.894 -0.182 1.00 95.12 226 PRO A CA 1
ATOM 1881 C C . PRO A 1 226 ? -6.013 6.475 -0.421 1.00 95.12 226 PRO A C 1
ATOM 1883 O O . PRO A 1 226 ? -5.968 6.022 -1.564 1.00 95.12 226 PRO A O 1
ATOM 1886 N N . ALA A 1 227 ? -5.632 5.780 0.644 1.00 96.44 227 ALA A N 1
ATOM 1887 C CA . ALA A 1 227 ? -5.253 4.380 0.580 1.00 96.44 227 ALA A CA 1
ATOM 1888 C C . ALA A 1 227 ? -6.484 3.491 0.389 1.00 96.44 227 ALA A C 1
ATOM 1890 O O . ALA A 1 227 ? -7.567 3.777 0.904 1.00 96.44 227 ALA A O 1
ATOM 1891 N N . ILE A 1 228 ? -6.304 2.376 -0.316 1.00 96.12 228 ILE A N 1
ATOM 1892 C CA . ILE A 1 228 ? -7.350 1.365 -0.468 1.00 96.12 228 ILE A CA 1
ATOM 1893 C C . ILE A 1 228 ? -7.262 0.422 0.728 1.00 96.12 228 ILE A C 1
ATOM 1895 O O . ILE A 1 228 ? -6.358 -0.411 0.819 1.00 96.12 228 ILE A O 1
ATOM 1899 N N . VAL A 1 229 ? -8.178 0.590 1.672 1.00 95.44 229 VAL A N 1
ATOM 1900 C CA . VAL A 1 229 ? -8.203 -0.138 2.945 1.00 95.44 229 VAL A CA 1
ATOM 1901 C C . VAL A 1 229 ? -9.491 -0.929 3.097 1.00 95.44 229 VAL A C 1
ATOM 1903 O O . VAL A 1 229 ? -10.469 -0.653 2.415 1.00 95.44 229 VAL A O 1
ATOM 1906 N N . ILE A 1 230 ? -9.488 -1.888 4.015 1.00 94.69 230 ILE A N 1
ATOM 1907 C CA . ILE A 1 230 ? -10.655 -2.615 4.511 1.00 94.69 230 ILE A CA 1
ATOM 1908 C C . ILE A 1 230 ? -10.687 -2.519 6.036 1.00 94.69 230 ILE A C 1
ATOM 1910 O O . ILE A 1 230 ? -9.637 -2.421 6.677 1.00 94.69 230 ILE A O 1
ATOM 1914 N N . ASP A 1 231 ? -11.877 -2.521 6.630 1.00 94.38 231 ASP A N 1
ATOM 1915 C CA . ASP A 1 231 ? -12.009 -2.590 8.079 1.00 94.38 231 ASP A CA 1
ATOM 1916 C C . ASP A 1 231 ? -11.789 -4.023 8.588 1.00 94.38 231 ASP A C 1
ATOM 1918 O O . ASP A 1 231 ? -12.443 -4.973 8.147 1.00 94.38 231 ASP A O 1
ATOM 1922 N N . VAL A 1 232 ? -10.915 -4.178 9.577 1.00 95.31 232 VAL A N 1
ATOM 1923 C CA . VAL A 1 232 ? -10.636 -5.447 10.270 1.00 95.31 232 VAL A CA 1
ATOM 1924 C C . VAL A 1 232 ? -10.964 -5.320 11.763 1.00 95.31 232 VAL A C 1
ATOM 1926 O O . VAL A 1 232 ? -10.982 -4.198 12.285 1.00 95.31 232 VAL A O 1
ATOM 1929 N N . PRO A 1 233 ? -11.261 -6.429 12.470 1.00 95.44 233 PRO A N 1
ATOM 1930 C CA . PRO A 1 233 ? -11.331 -6.425 13.929 1.00 95.44 233 PRO A CA 1
ATOM 1931 C C . PRO A 1 233 ? -10.093 -5.768 14.555 1.00 95.44 233 PRO A C 1
ATOM 1933 O O . PRO A 1 233 ? -8.985 -5.866 14.026 1.00 95.44 233 PRO A O 1
ATOM 1936 N N . PHE A 1 234 ? -10.263 -5.079 15.684 1.00 93.75 234 PHE A N 1
ATOM 1937 C CA . PHE A 1 234 ? -9.165 -4.326 16.299 1.00 93.75 234 PHE A CA 1
ATOM 1938 C C . PHE A 1 234 ? -7.948 -5.194 16.677 1.00 93.75 234 PHE A C 1
ATOM 1940 O O . PHE A 1 234 ? -6.814 -4.721 16.676 1.00 93.75 234 PHE A O 1
ATOM 1947 N N . ASP A 1 235 ? -8.130 -6.467 17.004 1.00 92.56 235 ASP A N 1
ATOM 1948 C CA . ASP A 1 235 ? -7.032 -7.384 17.325 1.00 92.56 235 ASP A CA 1
ATOM 1949 C C . ASP A 1 235 ? -6.233 -7.829 16.079 1.00 92.56 235 ASP A C 1
ATOM 1951 O O . ASP A 1 235 ? -5.078 -8.247 16.197 1.00 92.56 235 ASP A O 1
ATOM 1955 N N . GLU A 1 236 ? -6.802 -7.677 14.882 1.00 94.75 236 GLU A N 1
ATOM 1956 C CA . GLU A 1 236 ? -6.161 -7.909 13.578 1.00 94.75 236 GLU A CA 1
ATOM 1957 C C . GLU A 1 236 ? -5.436 -6.674 13.022 1.00 94.75 236 GLU A C 1
ATOM 1959 O O . GLU A 1 236 ? -4.876 -6.715 11.922 1.00 94.75 236 GLU A O 1
ATOM 1964 N N . ARG A 1 237 ? -5.404 -5.576 13.783 1.00 95.50 237 ARG A N 1
ATOM 1965 C CA . ARG A 1 237 ? -4.657 -4.365 13.428 1.00 95.50 237 ARG A CA 1
ATOM 1966 C C . ARG A 1 237 ? -3.169 -4.638 13.220 1.00 95.50 237 ARG A C 1
ATOM 1968 O O . ARG A 1 237 ? -2.618 -5.608 13.757 1.00 95.50 237 ARG A O 1
ATOM 1975 N N . TYR A 1 238 ? -2.518 -3.732 12.495 1.00 96.81 238 TYR A N 1
ATOM 1976 C CA . TYR A 1 238 ? -1.061 -3.707 12.406 1.00 96.81 238 TYR A CA 1
ATOM 1977 C C . TYR A 1 238 ? -0.401 -3.601 13.785 1.00 96.81 238 TYR A C 1
ATOM 1979 O O . TYR A 1 238 ? -1.038 -3.255 14.769 1.00 96.81 238 TYR A O 1
ATOM 1987 N N . ASP A 1 239 ? 0.870 -3.950 13.870 1.00 95.25 239 ASP A N 1
ATOM 1988 C CA . ASP A 1 239 ? 1.710 -3.671 15.027 1.00 95.25 239 ASP A CA 1
ATOM 1989 C C . ASP A 1 239 ? 2.321 -2.267 14.871 1.00 95.25 239 ASP A C 1
ATOM 1991 O O . ASP A 1 239 ? 2.042 -1.546 13.902 1.00 95.25 239 ASP A O 1
ATOM 1995 N N . LYS A 1 240 ? 3.147 -1.844 15.830 1.00 94.25 240 LYS A N 1
ATOM 1996 C CA . LYS A 1 240 ? 3.933 -0.616 15.696 1.00 94.25 240 LYS A CA 1
ATOM 1997 C C . LYS A 1 240 ? 4.786 -0.649 14.425 1.00 94.25 240 LYS A C 1
ATOM 1999 O O . LYS A 1 240 ? 5.473 -1.635 14.158 1.00 94.25 240 LYS A O 1
ATOM 2004 N N . ALA A 1 241 ? 4.772 0.443 13.660 1.00 95.38 241 ALA A N 1
ATOM 2005 C CA . ALA A 1 241 ? 5.649 0.568 12.503 1.00 95.38 241 ALA A CA 1
ATOM 2006 C C . ALA A 1 241 ? 7.093 0.777 12.971 1.00 95.38 241 ALA A C 1
ATOM 2008 O O . ALA A 1 241 ? 7.358 1.619 13.833 1.00 95.38 241 ALA A O 1
ATOM 2009 N N . ILE A 1 242 ? 8.030 0.028 12.391 1.00 96.00 242 ILE A N 1
ATOM 2010 C CA . ILE A 1 242 ? 9.452 0.148 12.713 1.00 96.00 242 ILE A CA 1
ATOM 2011 C C . ILE A 1 242 ? 10.155 0.828 11.546 1.00 96.00 242 ILE A C 1
ATOM 2013 O O . ILE A 1 242 ? 10.252 0.255 10.462 1.00 96.00 242 ILE A O 1
ATOM 2017 N N . PHE A 1 243 ? 10.636 2.048 11.780 1.00 95.75 243 PHE A N 1
ATOM 2018 C CA . PHE A 1 243 ? 11.444 2.824 10.843 1.00 95.75 243 PHE A CA 1
ATOM 2019 C C . PHE A 1 243 ? 12.924 2.689 11.211 1.00 95.75 243 PHE A C 1
ATOM 2021 O O . PHE A 1 243 ? 13.287 2.820 12.379 1.00 95.75 243 PHE A O 1
ATOM 2028 N N . LEU A 1 244 ? 13.764 2.390 10.224 1.00 95.56 244 LEU A N 1
ATOM 2029 C CA . LEU A 1 244 ? 15.199 2.174 10.377 1.00 95.56 244 LEU A CA 1
ATOM 2030 C C . LEU A 1 244 ? 15.948 3.165 9.492 1.00 95.56 244 LEU A C 1
ATOM 2032 O O . LEU A 1 244 ? 15.674 3.245 8.292 1.00 95.56 244 LEU A O 1
ATOM 2036 N N . ASP A 1 245 ? 16.901 3.883 10.081 1.00 94.12 245 ASP A N 1
ATOM 2037 C CA . ASP A 1 245 ? 17.616 4.974 9.426 1.00 94.12 245 ASP A CA 1
ATOM 2038 C C . ASP A 1 245 ? 19.097 4.984 9.811 1.00 94.12 245 ASP A C 1
ATOM 2040 O O . ASP A 1 245 ? 19.450 5.306 10.942 1.00 94.12 245 ASP A O 1
ATOM 2044 N N . THR A 1 246 ? 19.978 4.637 8.870 1.00 91.50 246 THR A N 1
ATOM 2045 C CA . THR A 1 246 ? 21.428 4.649 9.131 1.00 91.50 246 THR A CA 1
ATOM 2046 C C . THR A 1 246 ? 22.003 6.061 9.273 1.00 91.50 246 THR A C 1
ATOM 2048 O O . THR A 1 246 ? 23.106 6.216 9.804 1.00 91.50 246 THR A O 1
ATOM 2051 N N . GLU A 1 247 ? 21.272 7.085 8.824 1.00 89.31 247 GLU A N 1
ATOM 2052 C CA . GLU A 1 247 ? 21.662 8.494 8.913 1.00 89.31 247 GLU A CA 1
ATOM 2053 C C . GLU A 1 247 ? 21.232 9.137 10.245 1.00 89.31 247 GLU A C 1
ATOM 2055 O O . GLU A 1 247 ? 21.636 10.263 10.550 1.00 89.31 247 GLU A O 1
ATOM 2060 N N . ASP A 1 248 ? 20.449 8.437 11.078 1.00 87.31 248 ASP A N 1
ATOM 2061 C CA . ASP A 1 248 ? 19.971 8.981 12.347 1.00 87.31 248 ASP A CA 1
ATOM 2062 C C . ASP A 1 248 ? 21.137 9.216 13.324 1.00 87.31 248 ASP A C 1
ATOM 2064 O O . ASP A 1 248 ? 21.615 8.326 14.032 1.00 87.31 248 ASP A O 1
ATOM 2068 N N . LYS A 1 249 ? 21.585 10.473 13.391 1.00 86.81 249 LYS A N 1
ATOM 2069 C CA . LYS A 1 249 ? 22.643 10.936 14.299 1.00 86.81 249 LYS A CA 1
ATOM 2070 C C . LYS A 1 249 ? 22.233 10.889 15.767 1.00 86.81 249 LYS A C 1
ATOM 2072 O O . LYS A 1 249 ? 23.115 10.842 16.622 1.00 86.81 249 LYS A O 1
ATOM 2077 N N . VAL A 1 250 ? 20.938 10.909 16.077 1.00 85.69 250 VAL A N 1
ATOM 2078 C CA . VAL A 1 250 ? 20.445 10.734 17.449 1.00 85.69 250 VAL A CA 1
ATOM 2079 C C . VAL A 1 250 ? 20.630 9.280 17.867 1.00 85.69 250 VAL A C 1
ATOM 2081 O O . VAL A 1 250 ? 21.131 9.023 18.961 1.00 85.69 250 VAL A O 1
ATOM 2084 N N . GLN A 1 251 ? 20.292 8.334 16.987 1.00 85.94 251 GLN A N 1
ATOM 2085 C CA . GLN A 1 251 ? 20.432 6.904 17.263 1.00 85.94 251 GLN A CA 1
ATOM 2086 C C . GLN A 1 251 ? 21.890 6.418 17.190 1.00 85.94 251 GLN A C 1
ATOM 2088 O O . GLN A 1 251 ? 22.302 5.580 17.995 1.00 85.94 251 GLN A O 1
ATOM 2093 N N . HIS A 1 252 ? 22.677 6.929 16.240 1.00 87.12 252 HIS A N 1
ATOM 2094 C CA . HIS A 1 252 ? 23.991 6.375 15.890 1.00 87.12 252 HIS A CA 1
ATOM 2095 C C . HIS A 1 252 ? 25.182 7.299 16.191 1.00 87.12 252 HIS A C 1
ATOM 2097 O O . HIS A 1 252 ? 26.335 6.867 16.102 1.00 87.12 252 HIS A O 1
ATOM 2103 N N . GLY A 1 253 ? 24.956 8.556 16.587 1.00 87.69 253 GLY A N 1
ATOM 2104 C CA . GLY A 1 253 ? 26.027 9.501 16.916 1.00 87.69 253 GLY A CA 1
ATOM 2105 C C . GLY A 1 253 ? 27.020 9.689 15.764 1.00 87.69 253 GLY A C 1
ATOM 2106 O O . GLY A 1 253 ? 26.631 9.872 14.613 1.00 87.69 253 GLY A O 1
ATOM 2107 N N . SER A 1 254 ? 28.322 9.614 16.062 1.00 84.62 254 SER A N 1
ATOM 2108 C CA . SER A 1 254 ? 29.395 9.711 15.057 1.00 84.62 254 SER A CA 1
ATOM 2109 C C . SER A 1 254 ? 29.497 8.502 14.124 1.00 84.62 254 SER A C 1
ATOM 2111 O O . SER A 1 254 ? 30.277 8.548 13.178 1.00 84.62 254 SER A O 1
ATOM 2113 N N . TYR A 1 255 ? 28.774 7.416 14.408 1.00 81.25 255 TYR A N 1
ATOM 2114 C CA . TYR A 1 255 ? 28.728 6.238 13.546 1.00 81.25 255 TYR A CA 1
ATOM 2115 C C . TYR A 1 255 ? 27.646 6.338 12.473 1.00 81.25 255 TYR A C 1
ATOM 2117 O O . TYR A 1 255 ? 27.633 5.469 11.615 1.00 81.25 255 TYR A O 1
ATOM 2125 N N . ALA A 1 256 ? 26.761 7.347 12.508 1.00 83.94 256 ALA A N 1
ATOM 2126 C CA . ALA A 1 256 ? 25.778 7.574 11.450 1.00 83.94 256 ALA A CA 1
ATOM 2127 C C . ALA A 1 256 ? 26.485 7.696 10.091 1.00 83.94 256 ALA A C 1
ATOM 2129 O O . ALA A 1 256 ? 27.401 8.507 9.928 1.00 83.94 256 ALA A O 1
ATOM 2130 N N . GLU A 1 257 ? 26.084 6.868 9.131 1.00 81.75 257 GLU A N 1
ATOM 2131 C CA . GLU A 1 257 ? 26.756 6.740 7.840 1.00 81.75 257 GLU A CA 1
ATOM 2132 C C . GLU A 1 257 ? 25.751 6.347 6.753 1.00 81.75 257 GLU A C 1
ATOM 2134 O O . GLU A 1 257 ? 24.824 5.565 6.982 1.00 81.75 257 GLU A O 1
ATOM 2139 N N . GLY A 1 258 ? 25.972 6.871 5.546 1.00 79.00 258 GLY A N 1
ATOM 2140 C CA . GLY A 1 258 ? 25.113 6.636 4.390 1.00 79.00 258 GLY A CA 1
ATOM 2141 C C . GLY A 1 258 ? 23.699 7.198 4.566 1.00 79.00 258 GLY A C 1
ATOM 2142 O O . GLY A 1 258 ? 23.416 7.910 5.521 1.00 79.00 258 GLY A O 1
ATOM 2143 N N . SER A 1 259 ? 22.815 6.838 3.635 1.00 83.19 259 SER A N 1
ATOM 2144 C CA . SER A 1 259 ? 21.399 7.242 3.634 1.00 83.19 259 SER A CA 1
ATOM 2145 C C . SER A 1 259 ? 20.506 6.031 3.343 1.00 83.19 259 SER A C 1
ATOM 2147 O O . SER A 1 259 ? 19.684 6.036 2.425 1.00 83.19 259 SER A O 1
ATOM 2149 N N . THR A 1 260 ? 20.742 4.929 4.066 1.00 89.50 260 THR A N 1
ATOM 2150 C CA . THR A 1 260 ? 19.958 3.697 3.916 1.00 89.50 260 THR A CA 1
ATOM 2151 C C . THR A 1 260 ? 18.797 3.715 4.894 1.00 89.50 260 THR A C 1
ATOM 2153 O O . THR A 1 260 ? 18.990 3.667 6.106 1.00 89.50 260 THR A O 1
ATOM 2156 N N . GLN A 1 261 ? 17.584 3.744 4.349 1.00 95.00 261 GLN A N 1
ATOM 2157 C CA . GLN A 1 261 ? 16.354 3.833 5.125 1.00 95.00 261 GLN A CA 1
ATOM 2158 C C . GLN A 1 261 ? 15.342 2.786 4.655 1.00 95.00 261 GLN A C 1
ATOM 2160 O O . GLN A 1 261 ? 15.138 2.579 3.452 1.00 95.00 261 GLN A O 1
ATOM 2165 N N . LEU A 1 262 ? 14.690 2.136 5.614 1.00 97.50 262 LEU A N 1
ATOM 2166 C CA . LEU A 1 262 ? 13.572 1.226 5.382 1.00 97.50 262 LEU A CA 1
ATOM 2167 C C . LEU A 1 262 ? 12.559 1.333 6.519 1.00 97.50 262 LEU A C 1
ATOM 2169 O O . LEU A 1 262 ? 12.907 1.713 7.634 1.00 97.50 262 LEU A O 1
ATOM 2173 N N . PHE A 1 263 ? 11.323 0.922 6.267 1.00 98.12 263 PHE A N 1
ATOM 2174 C CA . PHE A 1 263 ? 10.410 0.575 7.348 1.00 98.12 263 PHE A CA 1
ATOM 2175 C C . PHE A 1 263 ? 9.813 -0.803 7.118 1.00 98.12 263 PHE A C 1
ATOM 2177 O O . PHE A 1 263 ? 9.720 -1.276 5.980 1.00 98.12 263 PHE A O 1
ATOM 2184 N N . TYR A 1 264 ? 9.374 -1.430 8.202 1.00 98.38 264 TYR A N 1
ATOM 2185 C CA . TYR A 1 264 ? 8.534 -2.613 8.129 1.00 98.38 264 TYR A CA 1
ATOM 2186 C C . TYR A 1 264 ? 7.348 -2.529 9.085 1.00 98.38 264 TYR A C 1
ATOM 2188 O O . TYR A 1 264 ? 7.371 -1.815 10.091 1.00 98.38 264 TYR A O 1
ATOM 2196 N N . ILE A 1 265 ? 6.294 -3.262 8.739 1.00 97.94 265 ILE A N 1
ATOM 2197 C CA . ILE A 1 265 ? 5.072 -3.378 9.531 1.00 97.94 265 ILE A CA 1
ATOM 2198 C C . ILE A 1 265 ? 4.404 -4.727 9.277 1.00 97.94 265 ILE A C 1
ATOM 2200 O O . ILE A 1 265 ? 4.502 -5.286 8.184 1.00 97.94 265 ILE A O 1
ATOM 2204 N N . GLN A 1 266 ? 3.718 -5.258 10.282 1.00 97.19 266 GLN A N 1
ATOM 2205 C CA . GLN A 1 266 ? 2.988 -6.517 10.181 1.00 97.19 266 GLN A CA 1
ATOM 2206 C C . GLN A 1 266 ? 1.628 -6.428 10.858 1.00 97.19 266 GLN A C 1
ATOM 2208 O O . GLN A 1 266 ? 1.442 -5.616 11.754 1.00 97.19 266 GLN A O 1
ATOM 2213 N N . ASN A 1 267 ? 0.695 -7.281 10.454 1.00 96.44 267 ASN A N 1
ATOM 2214 C CA . ASN A 1 267 ? -0.477 -7.650 11.247 1.00 96.44 267 ASN A CA 1
ATOM 2215 C C . ASN A 1 267 ? -0.563 -9.185 11.313 1.00 96.44 267 ASN A C 1
ATOM 2217 O O . ASN A 1 267 ? 0.445 -9.863 11.120 1.00 96.44 267 ASN A O 1
ATOM 2221 N N . LYS A 1 268 ? -1.733 -9.770 11.592 1.00 95.19 268 LYS A N 1
ATOM 2222 C CA . LYS A 1 268 ? -1.869 -11.239 11.623 1.00 95.19 268 LYS A CA 1
ATOM 2223 C C . LYS A 1 268 ? -1.673 -11.911 10.254 1.00 95.19 268 LYS A C 1
ATOM 2225 O O . LYS A 1 268 ? -1.304 -13.079 10.220 1.00 95.19 268 LYS A O 1
ATOM 2230 N N . GLU A 1 269 ? -1.886 -11.202 9.146 1.00 95.50 269 GLU A N 1
ATOM 2231 C CA . GLU A 1 269 ? -1.891 -11.789 7.796 1.00 95.50 269 GLU A CA 1
ATOM 2232 C C . GLU A 1 269 ? -0.735 -11.327 6.901 1.00 95.50 269 GLU A C 1
ATOM 2234 O O . GLU A 1 269 ? -0.203 -12.101 6.098 1.00 95.50 269 GLU A O 1
ATOM 2239 N N . GLN A 1 270 ? -0.374 -10.053 7.008 1.00 97.75 270 GLN A N 1
ATOM 2240 C CA . GLN A 1 270 ? 0.509 -9.333 6.103 1.00 97.75 270 GLN A CA 1
ATOM 2241 C C . GLN A 1 270 ? 1.793 -8.942 6.824 1.00 97.75 270 GLN A C 1
ATOM 2243 O O . GLN A 1 270 ? 1.771 -8.521 7.982 1.00 97.75 270 GLN A O 1
ATOM 2248 N N . PHE A 1 271 ? 2.906 -9.020 6.106 1.00 98.62 271 PHE A N 1
ATOM 2249 C CA . PHE A 1 271 ? 4.175 -8.429 6.497 1.00 98.62 271 PHE A CA 1
ATOM 2250 C C . PHE A 1 271 ? 4.712 -7.600 5.332 1.00 98.62 271 PHE A C 1
ATOM 2252 O O . PHE A 1 271 ? 4.869 -8.109 4.223 1.00 98.62 271 PHE A O 1
ATOM 2259 N N . ILE A 1 272 ? 4.941 -6.313 5.576 1.00 98.81 272 ILE A N 1
ATOM 2260 C CA . ILE A 1 272 ? 5.251 -5.321 4.549 1.00 98.81 272 ILE A CA 1
ATOM 2261 C C . ILE A 1 272 ? 6.602 -4.689 4.866 1.00 98.81 272 ILE A C 1
ATOM 2263 O O . ILE A 1 272 ? 6.833 -4.262 5.996 1.00 98.81 272 ILE A O 1
ATOM 2267 N N . ILE A 1 273 ? 7.469 -4.598 3.859 1.00 98.81 273 ILE A N 1
ATOM 2268 C CA . ILE A 1 273 ? 8.764 -3.917 3.936 1.00 98.81 273 ILE A CA 1
ATOM 2269 C C . ILE A 1 273 ? 8.844 -2.892 2.806 1.00 98.81 273 ILE A C 1
ATOM 2271 O O . ILE A 1 273 ? 8.691 -3.247 1.636 1.00 98.81 273 ILE A O 1
ATOM 2275 N N . ALA A 1 274 ? 9.132 -1.636 3.131 1.00 98.62 274 ALA A N 1
ATOM 2276 C CA . ALA A 1 274 ? 9.369 -0.594 2.140 1.00 98.62 274 ALA A CA 1
ATOM 2277 C C . ALA A 1 274 ? 10.788 -0.043 2.276 1.00 98.62 274 ALA A C 1
ATOM 2279 O O . ALA A 1 274 ? 11.251 0.215 3.385 1.00 98.62 274 ALA A O 1
ATOM 2280 N N . TRP A 1 275 ? 11.459 0.162 1.146 1.00 98.00 275 TRP A N 1
ATOM 2281 C CA . TRP A 1 275 ? 12.804 0.733 1.077 1.00 98.00 275 TRP A CA 1
ATOM 2282 C C . TRP A 1 275 ? 12.789 2.114 0.429 1.00 98.00 275 TRP A C 1
ATOM 2284 O O . TRP A 1 275 ? 12.155 2.318 -0.613 1.00 98.00 275 TRP A O 1
ATOM 2294 N N . ARG A 1 276 ? 13.520 3.057 1.028 1.00 93.81 276 ARG A N 1
ATOM 2295 C CA . ARG A 1 276 ? 13.665 4.421 0.513 1.00 93.81 276 ARG A CA 1
ATOM 2296 C C . ARG A 1 276 ? 14.779 4.484 -0.527 1.00 93.81 276 ARG A C 1
ATOM 2298 O O . ARG A 1 276 ? 15.784 3.787 -0.409 1.00 93.81 276 ARG A O 1
ATOM 2305 N N . GLY A 1 277 ? 14.609 5.330 -1.540 1.00 83.75 277 GLY A N 1
ATOM 2306 C CA . GLY A 1 277 ? 15.698 5.725 -2.436 1.00 83.75 277 GLY A CA 1
ATOM 2307 C C . GLY A 1 277 ? 16.400 7.011 -1.989 1.00 83.75 277 GLY A C 1
ATOM 2308 O O . GLY A 1 277 ? 16.028 7.626 -0.992 1.00 83.75 277 GLY A O 1
ATOM 2309 N N . SER A 1 278 ? 17.388 7.460 -2.765 1.00 72.19 278 SER A N 1
ATOM 2310 C CA . SER A 1 278 ? 18.010 8.773 -2.539 1.00 72.19 278 SER A CA 1
ATOM 2311 C C . SER A 1 278 ? 17.014 9.909 -2.828 1.00 72.19 278 SER A C 1
ATOM 2313 O O . SER A 1 278 ? 16.170 9.775 -3.718 1.00 72.19 278 SER A O 1
ATOM 2315 N N . GLN A 1 279 ? 17.080 11.009 -2.066 1.00 56.59 279 GLN A N 1
ATOM 2316 C CA . GLN A 1 279 ? 16.251 12.206 -2.295 1.00 56.59 279 GLN A CA 1
ATOM 2317 C C . GLN A 1 279 ? 16.753 13.057 -3.478 1.00 56.59 279 GLN A C 1
ATOM 2319 O O . GLN A 1 279 ? 15.960 13.763 -4.101 1.00 56.59 279 GLN A O 1
ATOM 2324 N N . GLU A 1 280 ? 18.033 12.950 -3.837 1.00 51.88 280 GLU A N 1
ATOM 2325 C CA . GLU A 1 280 ? 18.685 13.775 -4.862 1.00 51.88 280 GLU A CA 1
ATOM 2326 C C . GLU A 1 280 ? 18.849 12.972 -6.154 1.00 51.88 280 GLU A C 1
ATOM 2328 O O . GLU A 1 280 ? 19.918 12.460 -6.457 1.00 51.88 280 GLU A O 1
ATOM 2333 N N . GLY A 1 281 ? 17.745 12.808 -6.893 1.00 46.78 281 GLY A N 1
ATOM 2334 C CA . GLY A 1 281 ? 17.598 11.928 -8.063 1.00 46.78 281 GLY A CA 1
ATOM 2335 C C . GLY A 1 281 ? 18.566 12.127 -9.247 1.00 46.78 281 GLY A C 1
ATOM 2336 O O . GLY A 1 281 ? 18.497 11.333 -10.183 1.00 46.78 281 GLY A O 1
ATOM 2337 N N . THR A 1 282 ? 19.446 13.132 -9.224 1.00 45.00 282 THR A N 1
ATOM 2338 C CA . THR A 1 282 ? 20.465 13.406 -10.258 1.00 45.00 282 THR A CA 1
ATOM 2339 C C . THR A 1 282 ? 21.874 13.065 -9.793 1.00 45.00 282 THR A C 1
ATOM 2341 O O . THR A 1 282 ? 22.583 12.355 -10.501 1.00 45.00 282 THR A O 1
ATOM 2344 N N . ASP A 1 283 ? 22.238 13.476 -8.580 1.00 45.62 283 ASP A N 1
ATOM 2345 C CA . ASP A 1 283 ? 23.611 13.375 -8.075 1.00 45.62 283 ASP A CA 1
ATOM 2346 C C . ASP A 1 283 ? 24.030 11.907 -7.934 1.00 45.62 283 ASP A C 1
ATOM 2348 O O . ASP A 1 283 ? 25.153 11.529 -8.250 1.00 45.62 283 ASP A O 1
ATOM 2352 N N . TRP A 1 284 ? 23.079 11.024 -7.612 1.00 51.81 284 TRP A N 1
ATOM 2353 C CA . TRP A 1 284 ? 23.356 9.593 -7.493 1.00 51.81 284 TRP A CA 1
ATOM 2354 C C . TRP A 1 284 ? 23.628 8.882 -8.836 1.00 51.81 284 TRP A C 1
ATOM 2356 O O . TRP A 1 284 ? 24.302 7.853 -8.821 1.00 51.81 284 TRP A O 1
ATOM 2366 N N . VAL A 1 285 ? 23.102 9.368 -9.975 1.00 51.88 285 VAL A N 1
ATOM 2367 C CA . VAL A 1 285 ? 23.364 8.768 -11.305 1.00 51.88 285 VAL A CA 1
ATOM 2368 C C . VAL A 1 285 ? 24.786 9.095 -11.752 1.00 51.88 285 VAL A C 1
ATOM 2370 O O . VAL A 1 285 ? 25.464 8.232 -12.314 1.00 51.88 285 VAL A O 1
ATOM 2373 N N . ASP A 1 286 ? 25.234 10.316 -11.462 1.00 44.72 286 ASP A N 1
ATOM 2374 C CA . ASP A 1 286 ? 26.568 10.807 -11.804 1.00 44.72 286 ASP A CA 1
ATOM 2375 C C . ASP A 1 286 ? 27.645 10.268 -10.836 1.00 44.72 286 ASP A C 1
ATOM 2377 O O . ASP A 1 286 ? 28.750 9.935 -11.271 1.00 44.72 286 ASP A O 1
ATOM 2381 N N . ASP A 1 287 ? 27.310 10.069 -9.554 1.00 45.94 287 ASP A N 1
ATOM 2382 C CA . ASP A 1 287 ? 28.220 9.530 -8.527 1.00 45.94 287 ASP A CA 1
ATOM 2383 C C . ASP A 1 287 ? 28.425 8.004 -8.597 1.00 45.94 287 ASP A C 1
ATOM 2385 O O . ASP A 1 287 ? 29.315 7.436 -7.941 1.00 45.94 287 ASP A O 1
ATOM 2389 N N . PHE A 1 288 ? 27.617 7.282 -9.381 1.00 55.41 288 PHE A N 1
ATOM 2390 C CA . PHE A 1 288 ? 27.669 5.825 -9.396 1.00 55.41 288 PHE A CA 1
ATOM 2391 C C . PHE A 1 288 ? 28.829 5.284 -10.236 1.00 55.41 288 PHE A C 1
ATOM 2393 O O . PHE A 1 288 ? 28.787 5.189 -11.461 1.00 55.41 288 PHE A O 1
ATOM 2400 N N . THR A 1 289 ? 29.865 4.782 -9.561 1.00 58.16 289 THR A N 1
ATOM 2401 C CA . THR A 1 289 ? 30.793 3.848 -10.210 1.00 58.16 289 THR A CA 1
ATOM 2402 C C . THR A 1 289 ? 30.044 2.548 -10.542 1.00 58.16 289 THR A C 1
ATOM 2404 O O . THR A 1 289 ? 29.662 1.816 -9.627 1.00 58.16 289 THR A O 1
ATOM 2407 N N . TYR A 1 290 ? 29.861 2.241 -11.835 1.00 68.25 290 TYR A N 1
ATOM 2408 C CA . TYR A 1 290 ? 29.229 1.014 -12.367 1.00 68.25 290 TYR A CA 1
ATOM 2409 C C . TYR A 1 290 ? 30.065 -0.256 -12.122 1.00 68.25 290 TYR A C 1
ATOM 2411 O O . TYR A 1 290 ? 30.394 -1.019 -13.030 1.00 68.25 290 TYR A O 1
ATOM 2419 N N . ARG A 1 291 ? 30.499 -0.460 -10.879 1.00 79.75 291 ARG A N 1
ATOM 2420 C CA . ARG A 1 291 ? 31.344 -1.578 -10.465 1.00 79.75 291 ARG A CA 1
ATOM 2421 C C . ARG A 1 291 ? 30.468 -2.730 -10.000 1.00 79.75 291 ARG A C 1
ATOM 2423 O O . ARG A 1 291 ? 29.571 -2.552 -9.177 1.00 79.75 291 ARG A O 1
ATOM 2430 N N . SER A 1 292 ? 30.796 -3.929 -10.459 1.00 84.56 292 SER A N 1
ATOM 2431 C CA . SER A 1 292 ? 30.219 -5.170 -9.953 1.00 84.56 292 SER A CA 1
ATOM 2432 C C . SER A 1 292 ? 31.053 -5.764 -8.815 1.00 84.56 292 SER A C 1
ATOM 2434 O O . SER A 1 292 ? 32.258 -5.530 -8.716 1.00 84.56 292 SER A O 1
ATOM 2436 N N . LYS A 1 293 ? 30.398 -6.549 -7.959 1.00 89.00 293 LYS A N 1
ATOM 2437 C CA . LYS A 1 293 ? 31.010 -7.459 -6.982 1.00 89.00 293 LYS A CA 1
ATOM 2438 C C . LYS A 1 293 ? 30.467 -8.867 -7.196 1.00 89.00 293 LYS A C 1
ATOM 2440 O O . LYS A 1 293 ? 29.305 -9.021 -7.573 1.00 89.00 293 LYS A O 1
ATOM 2445 N N . ASP A 1 294 ? 31.289 -9.871 -6.916 1.00 90.81 294 ASP A N 1
ATOM 2446 C CA . ASP A 1 294 ? 30.852 -11.265 -6.935 1.00 90.81 294 ASP A CA 1
ATOM 2447 C C . ASP A 1 294 ? 29.939 -11.548 -5.732 1.00 90.81 294 ASP A C 1
ATOM 2449 O O . ASP A 1 294 ? 30.269 -11.247 -4.580 1.00 90.81 294 ASP A O 1
ATOM 2453 N N . ILE A 1 295 ? 28.766 -12.123 -5.995 1.00 90.88 295 ILE A N 1
ATOM 2454 C CA . ILE A 1 295 ? 27.744 -12.382 -4.970 1.00 90.88 295 ILE A CA 1
ATOM 2455 C C . ILE A 1 295 ? 28.228 -13.447 -3.992 1.00 90.88 295 ILE A C 1
ATOM 2457 O O . ILE A 1 295 ? 28.078 -13.300 -2.783 1.00 90.88 295 ILE A O 1
ATOM 2461 N N . LYS A 1 296 ? 28.876 -14.499 -4.494 1.00 90.38 296 LYS A N 1
ATOM 2462 C CA . LYS A 1 296 ? 29.334 -15.629 -3.679 1.00 90.38 296 LYS A CA 1
ATOM 2463 C C . LYS A 1 296 ? 30.287 -15.218 -2.551 1.00 90.38 296 LYS A C 1
ATOM 2465 O O . LYS A 1 296 ? 30.281 -15.843 -1.494 1.00 90.38 296 LYS A O 1
ATOM 2470 N N . THR A 1 297 ? 31.094 -14.180 -2.769 1.00 90.19 297 THR A N 1
ATOM 2471 C CA . THR A 1 297 ? 32.078 -13.681 -1.797 1.00 90.19 297 THR A CA 1
ATOM 2472 C C . THR A 1 297 ? 31.537 -12.549 -0.928 1.00 90.19 297 THR A C 1
ATOM 2474 O O . THR A 1 297 ? 31.916 -12.458 0.236 1.00 90.19 297 THR A O 1
ATOM 2477 N N . HIS A 1 298 ? 30.656 -11.696 -1.461 1.00 90.12 298 HIS A N 1
ATOM 2478 C CA . HIS A 1 298 ? 30.212 -10.474 -0.777 1.00 90.12 298 HIS A CA 1
ATOM 2479 C C . HIS A 1 298 ? 28.749 -10.481 -0.305 1.00 90.12 298 HIS A C 1
ATOM 2481 O O . HIS A 1 298 ? 28.347 -9.558 0.398 1.00 90.12 298 HIS A O 1
ATOM 2487 N N . ALA A 1 299 ? 27.955 -11.479 -0.695 1.00 91.31 299 ALA A N 1
ATOM 2488 C CA . ALA A 1 299 ? 26.528 -11.592 -0.390 1.00 91.31 299 ALA A CA 1
ATOM 2489 C C . ALA A 1 299 ? 26.063 -13.065 -0.393 1.00 91.31 299 ALA A C 1
ATOM 2491 O O . ALA A 1 299 ? 25.082 -13.439 -1.043 1.00 91.31 299 ALA A O 1
ATOM 2492 N N . SER A 1 300 ? 26.802 -13.929 0.312 1.00 90.56 300 SER A N 1
ATOM 2493 C CA . SER A 1 300 ? 26.549 -15.380 0.359 1.00 90.56 300 SER A CA 1
ATOM 2494 C C . SER A 1 300 ? 25.134 -15.761 0.833 1.00 90.56 300 SER A C 1
ATOM 2496 O O . SER A 1 300 ? 24.630 -16.834 0.493 1.00 90.56 300 SER A O 1
ATOM 2498 N N . GLU A 1 301 ? 24.455 -14.872 1.559 1.00 91.19 301 GLU A N 1
ATOM 2499 C CA . GLU A 1 301 ? 23.063 -15.014 1.988 1.00 91.19 301 GLU A CA 1
ATOM 2500 C C . GLU A 1 301 ? 22.058 -15.121 0.834 1.00 91.19 301 GLU A C 1
ATOM 2502 O O . GLU A 1 301 ? 20.992 -15.706 1.031 1.00 91.19 301 GLU A O 1
ATOM 2507 N N . PHE A 1 302 ? 22.388 -14.611 -0.358 1.00 93.50 302 PHE A N 1
ATOM 2508 C CA . PHE A 1 302 ? 21.531 -14.724 -1.542 1.00 93.50 302 PHE A CA 1
ATOM 2509 C C . PHE A 1 302 ? 21.551 -16.132 -2.138 1.00 93.50 302 PHE A C 1
ATOM 2511 O O . PHE A 1 302 ? 20.648 -16.476 -2.892 1.00 93.50 302 PHE A O 1
ATOM 2518 N N . LYS A 1 303 ? 22.544 -16.961 -1.776 1.00 91.94 303 LYS A N 1
ATOM 2519 C CA . LYS A 1 303 ? 22.685 -18.362 -2.216 1.00 91.94 303 LYS A CA 1
ATOM 2520 C C . LYS A 1 303 ? 22.684 -18.546 -3.741 1.00 91.94 303 LYS A C 1
ATOM 2522 O O . LYS A 1 303 ? 22.242 -19.578 -4.239 1.00 91.94 303 LYS A O 1
ATOM 2527 N N . ILE A 1 304 ? 23.208 -17.564 -4.465 1.00 91.62 304 ILE A N 1
ATOM 2528 C CA . ILE A 1 304 ? 23.385 -17.580 -5.920 1.00 91.62 304 ILE A CA 1
ATOM 2529 C C . ILE A 1 304 ? 24.824 -17.198 -6.269 1.00 91.62 304 ILE A C 1
ATOM 2531 O O . ILE A 1 304 ? 25.505 -16.538 -5.480 1.00 91.62 304 ILE A O 1
ATOM 2535 N N . ASP A 1 305 ? 25.281 -17.606 -7.449 1.00 90.00 305 ASP A N 1
ATOM 2536 C CA . ASP A 1 305 ? 26.524 -17.116 -8.048 1.00 90.00 305 ASP A CA 1
ATOM 2537 C C . ASP A 1 305 ? 26.240 -16.002 -9.072 1.00 90.00 305 ASP A C 1
ATOM 2539 O O . ASP A 1 305 ? 25.092 -15.776 -9.454 1.00 90.00 305 ASP A O 1
ATOM 2543 N N . GLY A 1 306 ? 27.277 -15.307 -9.529 1.00 89.62 306 GLY A N 1
ATOM 2544 C CA . GLY A 1 306 ? 27.180 -14.179 -10.455 1.00 89.62 306 GLY A CA 1
ATOM 2545 C C . GLY A 1 306 ? 27.502 -12.844 -9.794 1.00 89.62 306 GLY A C 1
ATOM 2546 O O . GLY A 1 306 ? 28.118 -12.793 -8.724 1.00 89.62 306 GLY A O 1
ATOM 2547 N N . LYS A 1 307 ? 27.108 -11.744 -10.444 1.00 91.44 307 LYS A N 1
ATOM 2548 C CA . LYS A 1 307 ? 27.516 -10.396 -10.039 1.00 91.44 307 LYS A CA 1
ATOM 2549 C C . LYS A 1 307 ? 26.343 -9.491 -9.685 1.00 91.44 307 LYS A C 1
ATOM 2551 O O . LYS A 1 307 ? 25.255 -9.562 -10.255 1.00 91.44 307 LYS A O 1
ATOM 2556 N N . ILE A 1 308 ? 26.605 -8.597 -8.740 1.00 92.31 308 ILE A N 1
ATOM 2557 C CA . ILE A 1 308 ? 25.679 -7.577 -8.246 1.00 92.31 308 ILE A CA 1
ATOM 2558 C C . ILE A 1 308 ? 26.349 -6.208 -8.285 1.00 92.31 308 ILE A C 1
ATOM 2560 O O . ILE A 1 308 ? 27.572 -6.089 -8.173 1.00 92.31 308 ILE A O 1
ATOM 2564 N N . HIS A 1 309 ? 25.556 -5.155 -8.446 1.00 91.31 309 HIS A N 1
ATOM 2565 C CA . HIS A 1 309 ? 26.045 -3.791 -8.340 1.00 91.31 309 HIS A CA 1
ATOM 2566 C C . HIS A 1 309 ? 26.651 -3.496 -6.956 1.00 91.31 309 HIS A C 1
ATOM 2568 O O . HIS A 1 309 ? 25.972 -3.609 -5.935 1.00 91.31 309 HIS A O 1
ATOM 2574 N N . LYS A 1 310 ? 27.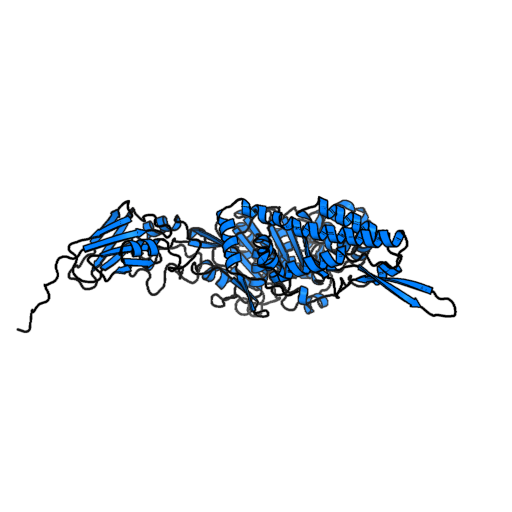909 -3.033 -6.925 1.00 89.31 310 LYS A N 1
ATOM 2575 C CA . LYS A 1 310 ? 28.656 -2.738 -5.694 1.00 89.31 310 LYS A CA 1
ATOM 2576 C C . LYS A 1 310 ? 27.935 -1.737 -4.794 1.00 89.31 310 LYS A C 1
ATOM 2578 O O . LYS A 1 310 ? 27.737 -2.037 -3.630 1.00 89.31 310 LYS A O 1
ATOM 2583 N N . GLY A 1 311 ? 27.549 -0.572 -5.319 1.00 86.38 311 GLY A N 1
ATOM 2584 C CA . GLY A 1 311 ? 26.917 0.494 -4.527 1.00 86.38 311 GLY A CA 1
ATOM 2585 C C . GLY A 1 311 ? 25.612 0.061 -3.848 1.00 86.38 311 GLY A C 1
ATOM 2586 O O . GLY A 1 311 ? 25.464 0.229 -2.644 1.00 86.38 311 GLY A O 1
ATOM 2587 N N . PHE A 1 312 ? 24.699 -0.577 -4.591 1.00 90.50 312 PHE A N 1
ATOM 2588 C CA . PHE A 1 312 ? 23.447 -1.090 -4.027 1.00 90.50 312 PHE A CA 1
ATOM 2589 C C . PHE A 1 312 ? 23.681 -2.227 -3.028 1.00 90.50 312 PHE A C 1
ATOM 2591 O O . PHE A 1 312 ? 23.007 -2.274 -2.003 1.00 90.50 312 PHE A O 1
ATOM 2598 N N . LEU A 1 313 ? 24.657 -3.110 -3.279 1.00 92.38 313 LEU A N 1
ATOM 2599 C CA . LEU A 1 313 ? 25.037 -4.124 -2.297 1.00 92.38 313 LEU A CA 1
ATOM 2600 C C . LEU A 1 313 ? 25.600 -3.484 -1.021 1.00 92.38 313 LEU A C 1
ATOM 2602 O O . LEU A 1 313 ? 25.202 -3.871 0.070 1.00 92.38 313 LEU A O 1
ATOM 2606 N N . ASP A 1 314 ? 26.509 -2.516 -1.151 1.00 91.12 314 ASP A N 1
ATOM 2607 C CA . ASP A 1 314 ? 27.136 -1.834 -0.016 1.00 91.12 314 ASP A CA 1
ATOM 2608 C C . ASP A 1 314 ? 26.063 -1.129 0.844 1.00 91.12 314 ASP A C 1
ATOM 2610 O O . ASP A 1 314 ? 26.073 -1.283 2.062 1.00 91.12 314 ASP A O 1
ATOM 2614 N N . ALA A 1 315 ? 25.080 -0.460 0.225 1.00 91.31 315 ALA A N 1
ATOM 2615 C CA . ALA A 1 315 ? 23.940 0.149 0.923 1.00 91.31 315 ALA A CA 1
ATOM 2616 C C . ALA A 1 315 ? 23.037 -0.893 1.616 1.00 91.31 315 ALA A C 1
ATOM 2618 O O . ALA A 1 315 ? 22.687 -0.739 2.785 1.00 91.31 315 ALA A O 1
ATOM 2619 N N . TYR A 1 316 ? 22.716 -2.004 0.943 1.00 95.00 316 TYR A N 1
ATOM 2620 C CA . TYR A 1 316 ? 21.955 -3.098 1.556 1.00 95.00 316 TYR A CA 1
ATOM 2621 C C . TYR A 1 316 ? 22.672 -3.679 2.787 1.00 95.00 316 TYR A C 1
ATOM 2623 O O . TYR A 1 316 ? 22.073 -3.847 3.852 1.00 95.00 316 TYR A O 1
ATOM 2631 N N . GLN A 1 317 ? 23.976 -3.940 2.661 1.00 94.38 317 GLN A N 1
ATOM 2632 C CA . GLN A 1 317 ? 24.802 -4.464 3.748 1.00 94.38 317 GLN A CA 1
ATOM 2633 C C . GLN A 1 317 ? 24.988 -3.455 4.884 1.00 94.38 317 GLN A C 1
ATOM 2635 O O . GLN A 1 317 ? 25.089 -3.861 6.041 1.00 94.38 317 GLN A O 1
ATOM 2640 N N . LEU A 1 318 ? 24.990 -2.152 4.590 1.00 92.38 318 LEU A N 1
ATOM 2641 C CA . LEU A 1 318 ? 25.034 -1.102 5.605 1.00 92.38 318 LEU A CA 1
ATOM 2642 C C . LEU A 1 318 ? 23.815 -1.182 6.530 1.00 92.38 318 LEU A C 1
ATOM 2644 O O . LEU A 1 318 ? 23.979 -1.229 7.748 1.00 92.38 318 LEU A O 1
ATOM 2648 N N . GLY A 1 319 ? 22.610 -1.316 5.966 1.00 93.62 319 GLY A N 1
ATOM 2649 C CA . GLY A 1 319 ? 21.393 -1.536 6.755 1.00 93.62 319 GLY A CA 1
ATOM 2650 C C . GLY A 1 319 ? 21.494 -2.782 7.644 1.00 93.62 319 GLY A C 1
ATOM 2651 O O . GLY A 1 319 ? 21.179 -2.729 8.833 1.00 93.62 319 GLY A O 1
ATOM 2652 N N . LYS A 1 320 ? 22.021 -3.891 7.109 1.00 95.00 320 LYS A N 1
ATOM 2653 C CA . LYS A 1 320 ? 22.239 -5.130 7.881 1.00 95.00 320 LYS A CA 1
ATOM 2654 C C . LYS A 1 320 ? 23.262 -4.969 9.001 1.00 95.00 320 LYS A C 1
ATOM 2656 O O . LYS A 1 320 ? 23.084 -5.544 10.071 1.00 95.00 320 LYS A O 1
ATOM 2661 N N . LYS A 1 321 ? 24.322 -4.195 8.765 1.00 94.38 321 LYS A N 1
ATOM 2662 C CA . LYS A 1 321 ? 25.366 -3.896 9.752 1.00 94.38 321 LYS A CA 1
ATOM 2663 C C . LYS A 1 321 ? 24.819 -3.067 10.915 1.00 94.38 321 LYS A C 1
ATOM 2665 O O . LYS A 1 321 ? 25.178 -3.339 12.056 1.00 94.38 321 LYS A O 1
ATOM 2670 N N . PHE A 1 322 ? 23.974 -2.077 10.633 1.00 94.75 322 PHE A N 1
ATOM 2671 C CA . PHE A 1 322 ? 23.388 -1.206 11.656 1.00 94.75 322 PHE A CA 1
ATOM 2672 C C . PHE A 1 322 ? 22.257 -1.887 12.428 1.00 94.75 322 PHE A C 1
ATOM 2674 O O . PHE A 1 322 ? 22.119 -1.674 13.631 1.00 94.75 322 PHE A O 1
ATOM 2681 N N . PHE A 1 323 ? 21.468 -2.731 11.757 1.00 96.12 323 PHE A N 1
ATOM 2682 C CA . PHE A 1 323 ? 20.252 -3.313 12.326 1.00 96.12 323 PHE A CA 1
ATOM 2683 C C . PHE A 1 323 ? 20.214 -4.855 12.260 1.00 96.12 323 PHE A C 1
ATOM 2685 O O . PHE A 1 323 ? 19.204 -5.421 11.831 1.00 96.12 323 PHE A O 1
ATOM 2692 N N . PRO A 1 324 ? 21.264 -5.584 12.692 1.00 96.19 324 PRO A N 1
ATOM 2693 C CA . PRO A 1 324 ? 21.362 -7.034 12.487 1.00 96.19 324 PRO A CA 1
ATOM 2694 C C . PRO A 1 324 ? 20.211 -7.812 13.141 1.00 96.19 324 PRO A C 1
ATOM 2696 O O . PRO A 1 324 ? 19.662 -8.742 12.545 1.00 96.19 324 PRO A O 1
ATOM 2699 N N . GLU A 1 325 ? 19.797 -7.402 14.343 1.00 97.19 325 GLU A N 1
ATOM 2700 C CA . GLU A 1 325 ? 18.677 -8.013 15.065 1.00 97.19 325 GLU A CA 1
ATOM 2701 C C . GLU A 1 325 ? 17.351 -7.815 14.323 1.00 97.19 325 GLU A C 1
ATOM 2703 O O . GLU A 1 325 ? 16.580 -8.763 14.177 1.00 97.19 325 GLU A O 1
ATOM 2708 N N . ARG A 1 326 ? 17.131 -6.623 13.755 1.00 97.00 326 ARG A N 1
ATOM 2709 C CA . ARG A 1 326 ? 15.925 -6.311 12.978 1.00 97.00 326 ARG A CA 1
ATOM 2710 C C . ARG A 1 326 ? 15.865 -7.109 11.682 1.00 97.00 326 ARG A C 1
ATOM 2712 O O . ARG A 1 326 ? 14.809 -7.613 11.329 1.00 97.00 326 ARG A O 1
ATOM 2719 N N . PHE A 1 327 ? 16.987 -7.319 10.995 1.00 97.44 327 PHE A N 1
ATOM 2720 C CA . PHE A 1 327 ? 17.011 -8.206 9.824 1.00 97.44 327 PHE A CA 1
ATOM 2721 C C . PHE A 1 327 ? 16.722 -9.668 10.178 1.00 97.44 327 PHE A C 1
ATOM 2723 O O . PHE A 1 327 ? 16.018 -10.357 9.434 1.00 97.44 327 PHE A O 1
ATOM 2730 N N . SER A 1 328 ? 17.210 -10.144 11.327 1.00 96.44 328 SER A N 1
ATOM 2731 C CA . SER A 1 328 ? 16.860 -11.474 11.840 1.00 96.44 328 SER A CA 1
ATOM 2732 C C . SER A 1 328 ? 15.357 -11.591 12.133 1.00 96.44 328 SER A C 1
ATOM 2734 O O . SER A 1 328 ? 14.715 -12.572 11.747 1.00 96.44 328 SER A O 1
ATOM 2736 N N . GLU A 1 329 ? 14.777 -10.559 12.744 1.00 95.94 329 GLU A N 1
ATOM 2737 C CA . GLU A 1 329 ? 13.346 -10.446 13.029 1.00 95.94 329 GLU A CA 1
ATOM 2738 C C . GLU A 1 329 ? 12.501 -10.443 11.743 1.00 95.94 329 GLU A C 1
ATOM 2740 O O . GLU A 1 329 ? 11.624 -11.296 11.589 1.00 95.94 329 GLU A O 1
ATOM 2745 N N . MET A 1 330 ? 12.829 -9.591 10.766 1.00 97.69 330 MET A N 1
ATOM 2746 C CA . MET A 1 330 ? 12.150 -9.546 9.461 1.00 97.69 330 MET A CA 1
ATOM 2747 C C . MET A 1 330 ? 12.204 -10.908 8.742 1.00 97.69 330 MET A C 1
ATOM 2749 O O . MET A 1 330 ? 11.222 -11.367 8.145 1.00 97.69 330 MET A O 1
ATOM 2753 N N . LYS A 1 331 ? 13.330 -11.622 8.838 1.00 96.38 331 LYS A N 1
ATOM 2754 C CA . LYS A 1 331 ? 13.478 -12.976 8.280 1.00 96.38 331 LYS A CA 1
ATOM 2755 C C . LYS A 1 331 ? 12.594 -14.016 8.971 1.00 96.38 331 LYS A C 1
ATOM 2757 O O . LYS A 1 331 ? 12.176 -14.977 8.324 1.00 96.38 331 LYS A O 1
ATOM 2762 N N . LYS A 1 332 ? 12.320 -13.859 10.267 1.00 95.38 332 LYS A N 1
ATOM 2763 C CA . LYS A 1 332 ? 11.367 -14.706 10.997 1.00 95.38 332 LYS A CA 1
ATOM 2764 C C . LYS A 1 332 ? 9.932 -14.367 10.589 1.00 95.38 332 LYS A C 1
ATOM 2766 O O . LYS A 1 332 ? 9.212 -15.260 10.150 1.00 95.38 332 LYS A O 1
ATOM 2771 N N . MET A 1 333 ? 9.560 -13.089 10.650 1.00 95.56 333 MET A N 1
ATOM 2772 C CA . MET A 1 333 ? 8.208 -12.602 10.340 1.00 95.56 333 MET A CA 1
ATOM 2773 C C . MET A 1 333 ? 7.766 -12.960 8.919 1.00 95.56 333 MET A C 1
ATOM 2775 O O . MET A 1 333 ? 6.629 -13.380 8.707 1.00 95.56 333 MET A O 1
ATOM 2779 N N . SER A 1 334 ? 8.686 -12.887 7.955 1.00 96.50 334 SER A N 1
ATOM 2780 C CA . SER A 1 334 ? 8.422 -13.262 6.560 1.00 96.50 334 SER A CA 1
ATOM 2781 C C . SER A 1 334 ? 8.081 -14.733 6.327 1.00 96.50 334 SER A C 1
ATOM 2783 O O . SER A 1 334 ? 7.568 -15.053 5.262 1.00 96.50 334 SER A O 1
ATOM 2785 N N . ARG A 1 335 ? 8.349 -15.639 7.275 1.00 95.81 335 ARG A N 1
ATOM 2786 C CA . ARG A 1 335 ? 7.948 -17.055 7.159 1.00 95.81 335 ARG A CA 1
ATOM 2787 C C . ARG A 1 335 ? 6.515 -17.306 7.617 1.00 95.81 335 ARG A C 1
ATOM 2789 O O . ARG A 1 335 ? 5.944 -18.335 7.280 1.00 95.81 335 ARG A O 1
ATOM 2796 N N . GLU A 1 336 ? 5.971 -16.403 8.424 1.00 94.81 336 GLU A N 1
ATOM 2797 C CA . GLU A 1 336 ? 4.700 -16.586 9.129 1.00 94.81 336 GLU A CA 1
ATOM 2798 C C . GLU A 1 336 ? 3.529 -15.903 8.406 1.00 94.81 336 GLU A C 1
ATOM 2800 O O . GLU A 1 336 ? 2.373 -16.186 8.706 1.00 94.81 336 GLU A O 1
ATOM 2805 N N . ARG A 1 337 ? 3.817 -14.985 7.473 1.00 95.94 337 ARG A N 1
ATOM 2806 C CA . ARG A 1 337 ? 2.847 -14.054 6.876 1.00 95.94 337 ARG A CA 1
ATOM 2807 C C . ARG A 1 337 ? 3.071 -13.895 5.377 1.00 95.94 337 ARG A C 1
ATOM 2809 O O . ARG A 1 337 ? 4.147 -14.186 4.861 1.00 95.94 337 ARG A O 1
ATOM 2816 N N . LYS A 1 338 ? 2.062 -13.364 4.685 1.00 98.06 338 LYS A N 1
ATOM 2817 C CA . LYS A 1 338 ? 2.173 -12.939 3.283 1.00 98.06 338 LYS A CA 1
ATOM 2818 C C . LYS A 1 338 ? 3.160 -11.771 3.198 1.00 98.06 338 LYS A C 1
ATOM 2820 O O . LYS A 1 338 ? 2.908 -10.719 3.786 1.00 98.06 338 LYS A O 1
ATOM 2825 N N . LEU A 1 339 ? 4.274 -11.963 2.491 1.00 98.62 339 LEU A N 1
ATOM 2826 C CA . LEU A 1 339 ? 5.371 -10.998 2.420 1.00 98.62 339 LEU A CA 1
ATOM 2827 C C . LEU A 1 339 ? 5.215 -10.072 1.208 1.00 98.62 339 LEU A C 1
ATOM 2829 O O . LEU A 1 339 ? 5.266 -10.520 0.062 1.00 98.62 339 LEU A O 1
ATOM 2833 N N . PHE A 1 340 ? 5.119 -8.773 1.468 1.00 98.81 340 PHE A N 1
ATOM 2834 C CA . PHE A 1 340 ? 5.115 -7.720 0.460 1.00 98.81 340 PHE A CA 1
ATOM 2835 C C . PHE A 1 340 ? 6.360 -6.857 0.620 1.00 98.81 340 PHE A C 1
ATOM 2837 O O . PHE A 1 340 ? 6.687 -6.423 1.725 1.00 98.81 340 PHE A O 1
ATOM 2844 N N . ILE A 1 341 ? 7.052 -6.590 -0.482 1.00 98.88 341 ILE A N 1
ATOM 2845 C CA . ILE A 1 341 ? 8.213 -5.702 -0.485 1.00 98.88 341 ILE A CA 1
ATOM 2846 C C . ILE A 1 341 ? 8.002 -4.640 -1.558 1.00 98.88 341 ILE A C 1
ATOM 2848 O O . ILE A 1 341 ? 7.559 -4.946 -2.668 1.00 98.88 341 ILE A O 1
ATOM 2852 N N . CYS A 1 342 ? 8.318 -3.388 -1.248 1.00 98.81 342 CYS A N 1
ATOM 2853 C CA . CYS A 1 342 ? 8.293 -2.320 -2.234 1.00 98.81 342 CYS A CA 1
ATOM 2854 C C . CYS A 1 342 ? 9.445 -1.332 -2.089 1.00 98.81 342 CYS A C 1
ATOM 2856 O O . CYS A 1 342 ? 10.123 -1.266 -1.064 1.00 98.81 342 CYS A O 1
ATOM 2858 N N . GLY A 1 343 ? 9.678 -0.565 -3.146 1.00 97.56 343 GLY A N 1
ATOM 2859 C CA . GLY A 1 343 ? 10.684 0.482 -3.140 1.00 97.56 343 GLY A CA 1
ATOM 2860 C C . GLY A 1 343 ? 10.670 1.292 -4.424 1.00 97.56 343 GLY A C 1
ATOM 2861 O O . GLY A 1 343 ? 10.326 0.794 -5.500 1.00 97.56 343 GLY A O 1
ATOM 2862 N N . HIS A 1 344 ? 11.066 2.549 -4.303 1.00 94.69 344 HIS A N 1
ATOM 2863 C CA . HIS A 1 344 ? 11.188 3.479 -5.415 1.00 94.69 344 HIS A CA 1
ATOM 2864 C C . HIS A 1 344 ? 12.657 3.871 -5.626 1.00 94.69 344 HIS A C 1
ATOM 2866 O O . HIS A 1 344 ? 13.416 3.950 -4.656 1.00 94.69 344 HIS A O 1
ATOM 2872 N N . SER A 1 345 ? 13.064 4.130 -6.874 1.00 90.62 345 SER A N 1
ATOM 2873 C CA . SER A 1 345 ? 14.435 4.537 -7.214 1.00 90.62 345 SER A CA 1
ATOM 2874 C C . SER A 1 345 ? 15.475 3.522 -6.712 1.00 90.62 345 SER A C 1
ATOM 2876 O O . SER A 1 345 ? 15.267 2.310 -6.824 1.00 90.62 345 SER A O 1
ATOM 2878 N N . LEU A 1 346 ? 16.570 3.988 -6.102 1.00 90.00 346 LEU A N 1
ATOM 2879 C CA . LEU A 1 346 ? 17.558 3.169 -5.392 1.00 90.00 346 LEU A CA 1
ATOM 2880 C C . LEU A 1 346 ? 16.907 2.208 -4.380 1.00 90.00 346 LEU A C 1
ATOM 2882 O O . LEU A 1 346 ? 17.330 1.058 -4.268 1.00 90.00 346 LEU A O 1
ATOM 2886 N N . GLY A 1 347 ? 15.828 2.627 -3.712 1.00 94.38 347 GLY A N 1
ATOM 2887 C CA . GLY A 1 347 ? 15.066 1.781 -2.794 1.00 94.38 347 GLY A CA 1
ATOM 2888 C C . GLY A 1 347 ? 14.449 0.567 -3.486 1.00 94.38 347 GLY A C 1
ATOM 2889 O O . GLY A 1 347 ? 14.361 -0.500 -2.890 1.00 94.38 347 GLY A O 1
ATOM 2890 N N . GLY A 1 348 ? 14.105 0.667 -4.773 1.00 95.75 348 GLY A N 1
ATOM 2891 C CA . GLY A 1 348 ? 13.664 -0.475 -5.575 1.00 95.75 348 GLY A CA 1
ATOM 2892 C C . GLY A 1 348 ? 14.762 -1.527 -5.781 1.00 95.75 348 GLY A C 1
ATOM 2893 O O . GLY A 1 348 ? 14.481 -2.726 -5.754 1.00 95.75 348 GLY A O 1
ATOM 2894 N N . ALA A 1 349 ? 16.025 -1.105 -5.906 1.00 94.19 349 ALA A N 1
ATOM 2895 C CA . ALA A 1 349 ? 17.163 -2.023 -5.971 1.00 94.19 349 ALA A CA 1
ATOM 2896 C C . ALA A 1 349 ? 17.400 -2.718 -4.619 1.00 94.19 349 ALA A C 1
ATOM 2898 O O . ALA A 1 349 ? 17.570 -3.935 -4.569 1.00 94.19 349 ALA A O 1
ATOM 2899 N N . LEU A 1 350 ? 17.339 -1.973 -3.510 1.00 97.00 350 LEU A N 1
ATOM 2900 C CA . LEU A 1 350 ? 17.460 -2.545 -2.162 1.00 97.00 350 LEU A CA 1
ATOM 2901 C C . LEU A 1 350 ? 16.301 -3.499 -1.836 1.00 97.00 350 LEU A C 1
ATOM 2903 O O . LEU A 1 350 ? 16.514 -4.568 -1.265 1.00 97.00 350 LEU A O 1
ATOM 2907 N N . ALA A 1 351 ? 15.089 -3.166 -2.280 1.00 98.38 351 ALA A N 1
ATOM 2908 C CA . ALA A 1 351 ? 13.921 -4.030 -2.189 1.00 98.38 351 ALA A CA 1
ATOM 2909 C C . ALA A 1 351 ? 14.121 -5.350 -2.953 1.00 98.38 351 ALA A C 1
ATOM 2911 O O . ALA A 1 351 ? 13.794 -6.414 -2.427 1.00 98.38 351 ALA A O 1
ATOM 2912 N N . LEU A 1 352 ? 14.713 -5.311 -4.154 1.00 97.62 352 LEU A N 1
ATOM 2913 C CA . LEU A 1 352 ? 15.051 -6.514 -4.921 1.00 97.62 352 LEU A CA 1
ATOM 2914 C C . LEU A 1 352 ? 16.147 -7.358 -4.248 1.00 97.62 352 LEU A C 1
ATOM 2916 O O . LEU A 1 352 ? 16.050 -8.589 -4.240 1.00 97.62 352 LEU A O 1
ATOM 2920 N N . ALA A 1 353 ? 17.159 -6.723 -3.650 1.00 97.56 353 ALA A N 1
ATOM 2921 C CA . ALA A 1 353 ? 18.178 -7.411 -2.854 1.00 97.56 353 ALA A CA 1
ATOM 2922 C C . ALA A 1 353 ? 17.547 -8.133 -1.648 1.00 97.56 353 ALA A C 1
ATOM 2924 O O . ALA A 1 353 ? 17.781 -9.325 -1.438 1.00 97.56 353 ALA A O 1
ATOM 2925 N N . HIS A 1 354 ? 16.666 -7.449 -0.914 1.00 98.25 354 HIS A N 1
ATOM 2926 C CA . HIS A 1 354 ? 15.976 -8.024 0.239 1.00 98.25 354 HIS A CA 1
ATOM 2927 C C . HIS A 1 354 ? 15.022 -9.161 -0.169 1.00 98.25 354 HIS A C 1
ATOM 2929 O O . HIS A 1 354 ? 15.017 -10.226 0.449 1.00 98.25 354 HIS A O 1
ATOM 2935 N N . ALA A 1 355 ? 14.266 -8.984 -1.258 1.00 98.19 355 ALA A N 1
ATOM 2936 C CA . ALA A 1 355 ? 13.412 -10.031 -1.819 1.00 98.19 355 ALA A CA 1
ATOM 2937 C C . ALA A 1 355 ? 14.219 -11.266 -2.247 1.00 98.19 355 ALA A C 1
ATOM 2939 O O . ALA A 1 355 ? 13.757 -12.391 -2.077 1.00 98.19 355 ALA A O 1
ATOM 2940 N N . THR A 1 356 ? 15.443 -11.072 -2.743 1.00 97.06 356 THR A N 1
ATOM 2941 C CA . THR A 1 356 ? 16.350 -12.170 -3.096 1.00 97.06 356 THR A CA 1
ATOM 2942 C C . THR A 1 356 ? 16.779 -12.962 -1.859 1.00 97.06 356 THR A C 1
ATOM 2944 O O . THR A 1 356 ? 16.666 -14.190 -1.858 1.00 97.06 356 THR A O 1
ATOM 2947 N N . GLU A 1 357 ? 17.194 -12.288 -0.778 1.00 96.62 357 GLU A N 1
ATOM 2948 C CA . GLU A 1 357 ? 17.533 -12.951 0.495 1.00 96.62 357 GLU A CA 1
ATOM 2949 C C . GLU A 1 357 ? 16.342 -13.722 1.090 1.00 96.62 357 GLU A C 1
ATOM 2951 O O . GLU A 1 357 ? 16.513 -14.802 1.666 1.00 96.62 357 GLU A O 1
ATOM 2956 N N . LEU A 1 358 ? 15.129 -13.186 0.934 1.00 96.81 358 LEU A N 1
ATOM 2957 C CA . LEU A 1 358 ? 13.890 -13.771 1.451 1.00 96.81 358 LEU A CA 1
ATOM 2958 C C . LEU A 1 358 ? 13.130 -14.622 0.421 1.00 96.81 358 LEU A C 1
ATOM 2960 O O . LEU A 1 358 ? 11.991 -15.008 0.674 1.00 96.81 358 LEU A O 1
ATOM 2964 N N . SER A 1 359 ? 13.741 -14.959 -0.716 1.00 95.06 359 SER A N 1
ATOM 2965 C CA . SER A 1 359 ? 13.063 -15.581 -1.867 1.00 95.06 359 SER A CA 1
ATOM 2966 C C . SER A 1 359 ? 12.374 -16.917 -1.558 1.00 95.06 359 SER A C 1
ATOM 2968 O O . SER A 1 359 ? 11.330 -17.223 -2.137 1.00 95.06 359 SER A O 1
ATOM 2970 N N . VAL A 1 360 ? 12.882 -17.674 -0.579 1.00 94.00 360 VAL A N 1
ATOM 2971 C CA . VAL A 1 360 ? 12.256 -18.912 -0.071 1.00 94.00 360 VAL A CA 1
ATOM 2972 C C . VAL A 1 360 ? 10.831 -18.671 0.440 1.00 94.00 360 VAL A C 1
ATOM 2974 O O . VAL A 1 360 ? 9.981 -19.553 0.326 1.00 94.00 360 VAL A O 1
ATOM 2977 N N . ASN A 1 361 ? 10.554 -17.467 0.941 1.00 95.38 361 ASN A N 1
ATOM 2978 C CA . ASN A 1 361 ? 9.258 -17.058 1.476 1.00 95.38 361 ASN A CA 1
ATOM 2979 C C . ASN A 1 361 ? 8.326 -16.472 0.396 1.00 95.38 361 ASN A C 1
ATOM 2981 O O . ASN A 1 361 ? 7.268 -15.950 0.728 1.00 95.38 361 ASN A O 1
ATOM 2985 N N . LYS A 1 362 ? 8.707 -16.563 -0.889 1.00 95.38 362 LYS A N 1
ATOM 2986 C CA . LYS A 1 362 ? 7.922 -16.122 -2.057 1.00 95.38 362 LYS A CA 1
ATOM 2987 C C . LYS A 1 362 ? 7.412 -14.670 -1.945 1.00 95.38 362 LYS A C 1
ATOM 2989 O O . LYS A 1 362 ? 6.207 -14.457 -2.059 1.00 95.38 362 LYS A O 1
ATOM 2994 N N . PRO A 1 363 ? 8.303 -13.679 -1.743 1.00 97.75 363 PRO A N 1
ATOM 2995 C CA . PRO A 1 363 ? 7.905 -12.278 -1.641 1.00 97.75 363 PRO A CA 1
ATOM 2996 C C . PRO A 1 363 ? 7.133 -11.811 -2.876 1.00 97.75 363 PRO A C 1
ATOM 2998 O O . PRO A 1 363 ? 7.488 -12.155 -4.007 1.00 97.75 363 PRO A O 1
ATOM 3001 N N . LEU A 1 364 ? 6.143 -10.948 -2.659 1.00 98.38 364 LEU A N 1
ATOM 3002 C CA . LEU A 1 364 ? 5.529 -10.152 -3.710 1.00 98.38 364 LEU A CA 1
ATOM 3003 C C . LEU A 1 364 ? 6.203 -8.775 -3.772 1.00 98.38 364 LEU A C 1
ATOM 3005 O O . LEU A 1 364 ? 6.016 -7.944 -2.882 1.00 98.38 364 LEU A O 1
ATOM 3009 N N . LEU A 1 365 ? 6.995 -8.540 -4.819 1.00 98.62 365 LEU A N 1
ATOM 3010 C CA . LEU A 1 365 ? 7.802 -7.332 -4.978 1.00 98.62 365 LEU A CA 1
ATOM 3011 C C . LEU A 1 365 ? 7.163 -6.352 -5.972 1.00 98.62 365 LEU A C 1
ATOM 3013 O O . LEU A 1 365 ? 6.860 -6.720 -7.108 1.00 98.62 365 LEU A O 1
ATOM 3017 N N . TYR A 1 366 ? 7.007 -5.092 -5.568 1.00 98.56 366 TYR A N 1
ATOM 3018 C CA . TYR A 1 366 ? 6.579 -3.995 -6.441 1.00 98.56 366 TYR A CA 1
ATOM 3019 C C . TYR A 1 366 ? 7.599 -2.862 -6.385 1.00 98.56 366 TYR A C 1
ATOM 3021 O O . TYR A 1 366 ? 7.810 -2.264 -5.332 1.00 98.56 366 TYR A O 1
ATOM 3029 N N . THR A 1 367 ? 8.228 -2.553 -7.516 1.00 97.62 367 THR A N 1
ATOM 3030 C CA . THR A 1 367 ? 9.211 -1.467 -7.597 1.00 97.62 367 THR A CA 1
ATOM 3031 C C . THR A 1 367 ? 8.782 -0.386 -8.578 1.00 97.62 367 THR A C 1
ATOM 3033 O O . THR A 1 367 ? 8.012 -0.655 -9.502 1.00 97.62 367 THR A O 1
ATOM 3036 N N . TYR A 1 368 ? 9.275 0.836 -8.372 1.00 95.06 368 TYR A N 1
ATOM 3037 C CA . TYR A 1 368 ? 8.944 2.016 -9.176 1.00 95.06 368 TYR A CA 1
ATOM 3038 C C . TYR A 1 368 ? 10.234 2.742 -9.550 1.00 95.06 368 TYR A C 1
ATOM 3040 O O . TYR A 1 368 ? 10.993 3.134 -8.665 1.00 95.06 368 TYR A O 1
ATOM 3048 N N . GLY A 1 369 ? 10.526 2.865 -10.845 1.00 89.12 369 GLY A N 1
ATOM 3049 C CA . GLY A 1 369 ? 11.752 3.511 -11.317 1.00 89.12 369 GLY A CA 1
ATOM 3050 C C . GLY A 1 369 ? 13.023 2.854 -10.779 1.00 89.12 369 GLY A C 1
ATOM 3051 O O . GLY A 1 369 ? 13.965 3.553 -10.440 1.00 89.12 369 GLY A O 1
ATOM 3052 N N . ALA A 1 370 ? 13.048 1.528 -10.615 1.00 89.19 370 ALA A N 1
ATOM 3053 C CA . ALA A 1 370 ? 14.203 0.836 -10.042 1.00 89.19 370 ALA A CA 1
ATOM 3054 C C . ALA A 1 370 ? 15.325 0.617 -11.078 1.00 89.19 370 ALA A C 1
ATOM 3056 O O . ALA A 1 370 ? 15.027 0.203 -12.206 1.00 89.19 370 ALA A O 1
ATOM 3057 N N . PRO A 1 371 ? 16.604 0.826 -10.709 1.00 86.94 371 PRO A N 1
ATOM 3058 C CA . PRO A 1 371 ? 17.742 0.499 -11.563 1.00 86.94 371 PRO A CA 1
ATOM 3059 C C . PRO A 1 371 ? 17.999 -1.018 -11.617 1.00 86.94 371 PRO A C 1
ATOM 3061 O O . PRO A 1 371 ? 17.490 -1.795 -10.804 1.00 86.94 371 PRO A O 1
ATOM 3064 N N . ARG A 1 372 ? 18.822 -1.454 -12.578 1.00 86.31 372 ARG A N 1
ATOM 3065 C CA . ARG A 1 372 ? 19.266 -2.851 -12.709 1.00 86.31 372 ARG A CA 1
ATOM 3066 C C . ARG A 1 372 ? 20.221 -3.192 -11.556 1.00 86.31 372 ARG A C 1
ATOM 3068 O O . ARG A 1 372 ? 21.169 -2.459 -11.284 1.00 86.31 372 ARG A O 1
ATOM 3075 N N . LEU A 1 373 ? 19.998 -4.329 -10.896 1.00 89.88 373 LEU A N 1
ATOM 3076 C CA . LEU A 1 373 ? 20.793 -4.750 -9.730 1.00 89.88 373 LEU A CA 1
ATOM 3077 C C . LEU A 1 373 ? 21.797 -5.862 -10.051 1.00 89.88 373 LEU A C 1
ATOM 3079 O O . LEU A 1 373 ? 22.939 -5.833 -9.588 1.00 89.88 373 LEU A O 1
ATOM 3083 N N . PHE A 1 374 ? 21.347 -6.856 -10.810 1.00 90.44 374 PHE A N 1
ATOM 3084 C CA . PHE A 1 374 ? 22.046 -8.116 -11.028 1.00 90.44 374 PHE A CA 1
ATOM 3085 C C . PHE A 1 374 ? 22.506 -8.246 -12.471 1.00 90.44 374 PHE A C 1
ATOM 3087 O O . PHE A 1 374 ? 21.849 -7.752 -13.392 1.00 90.44 374 PHE A O 1
ATOM 3094 N N . THR A 1 375 ? 23.609 -8.960 -12.667 1.00 86.81 375 THR A N 1
ATOM 3095 C CA . THR A 1 375 ? 23.998 -9.407 -14.001 1.00 86.81 375 THR A CA 1
ATOM 3096 C C . THR A 1 375 ? 23.224 -10.652 -14.420 1.00 86.81 375 THR A C 1
ATOM 3098 O O . THR A 1 375 ? 22.592 -11.337 -13.608 1.00 86.81 375 THR A O 1
ATOM 3101 N N . ILE A 1 376 ? 23.275 -10.967 -15.712 1.00 82.25 376 ILE A N 1
ATOM 3102 C CA . ILE A 1 376 ? 22.603 -12.131 -16.295 1.00 82.25 376 ILE A CA 1
ATOM 3103 C C . ILE A 1 376 ? 22.935 -13.463 -15.596 1.00 82.25 376 ILE A C 1
ATOM 3105 O O . ILE A 1 376 ? 22.040 -14.298 -15.440 1.00 82.25 376 ILE A O 1
ATOM 3109 N N . SER A 1 377 ? 24.178 -13.680 -15.152 1.00 85.75 377 SER A N 1
ATOM 3110 C CA . SER A 1 377 ? 24.574 -14.915 -14.452 1.00 85.75 377 SER A CA 1
ATOM 3111 C C . SER A 1 377 ? 23.873 -15.087 -13.104 1.00 85.75 377 SER A C 1
ATOM 3113 O O . SER A 1 377 ? 23.475 -16.205 -12.766 1.00 85.75 377 SER A O 1
ATOM 3115 N N . ALA A 1 378 ? 23.666 -13.984 -12.381 1.00 89.50 378 ALA A N 1
ATOM 3116 C CA . ALA A 1 378 ? 22.931 -13.959 -11.124 1.00 89.50 378 ALA A CA 1
ATOM 3117 C C . ALA A 1 378 ? 21.429 -14.144 -11.348 1.00 89.50 378 ALA A C 1
ATOM 3119 O O . ALA A 1 378 ? 20.814 -14.994 -10.706 1.00 89.50 378 ALA A O 1
ATOM 3120 N N . LEU A 1 379 ? 20.840 -13.428 -12.316 1.00 87.19 379 LEU A N 1
ATOM 3121 C CA . LEU A 1 379 ? 19.409 -13.551 -12.618 1.00 87.19 379 LEU A CA 1
ATOM 3122 C C . LEU A 1 379 ? 18.998 -14.977 -13.007 1.00 87.19 379 LEU A C 1
ATOM 3124 O O . LEU A 1 379 ? 17.925 -15.421 -12.612 1.00 87.19 379 LEU A O 1
ATOM 3128 N N . LYS A 1 380 ? 19.849 -15.709 -13.739 1.00 84.06 380 LYS A N 1
ATOM 3129 C CA . LYS A 1 380 ? 19.593 -17.111 -14.122 1.00 84.06 380 LYS A CA 1
ATOM 3130 C C . LYS A 1 380 ? 19.534 -18.077 -12.935 1.00 84.06 380 LYS A C 1
ATOM 3132 O O . LYS A 1 380 ? 19.003 -19.173 -13.082 1.00 84.06 380 LYS A O 1
ATOM 3137 N N . GLN A 1 381 ? 20.093 -17.692 -11.790 1.00 87.50 381 GLN A N 1
ATOM 3138 C CA . GLN A 1 381 ? 20.118 -18.499 -10.569 1.00 87.50 381 GLN A CA 1
ATOM 3139 C C . GLN A 1 381 ? 19.110 -18.031 -9.520 1.00 87.50 381 GLN A C 1
ATOM 3141 O O . GLN A 1 381 ? 18.903 -18.735 -8.532 1.00 87.50 381 GLN A O 1
ATOM 3146 N N . LEU A 1 382 ? 18.484 -16.864 -9.712 1.00 86.69 382 LEU A N 1
ATOM 3147 C CA . LEU A 1 382 ? 17.495 -16.356 -8.772 1.00 86.69 382 LEU A CA 1
ATOM 3148 C C . LEU A 1 382 ? 16.336 -17.336 -8.630 1.00 86.69 382 LEU A C 1
ATOM 3150 O O . LEU A 1 382 ? 15.727 -17.777 -9.607 1.00 86.69 382 LEU A O 1
ATOM 3154 N N . GLN A 1 383 ? 15.989 -17.629 -7.379 1.00 87.31 383 GLN A N 1
ATOM 3155 C CA . GLN A 1 383 ? 14.746 -18.315 -7.082 1.00 87.31 383 GLN A CA 1
ATOM 3156 C C . GLN A 1 383 ? 13.574 -17.467 -7.588 1.00 87.31 383 GLN A C 1
ATOM 3158 O O . GLN A 1 383 ? 13.530 -16.256 -7.384 1.00 87.31 383 GLN A O 1
ATOM 3163 N N . LYS A 1 384 ? 12.610 -18.113 -8.245 1.00 87.50 384 LYS A N 1
ATOM 3164 C CA . LYS A 1 384 ? 11.447 -17.430 -8.808 1.00 87.50 384 LYS A CA 1
ATOM 3165 C C . LYS A 1 384 ? 10.560 -16.858 -7.695 1.00 87.50 384 LYS A C 1
ATOM 3167 O O . LYS A 1 384 ? 10.077 -17.605 -6.845 1.00 87.50 384 LYS A O 1
ATOM 3172 N N . PHE A 1 385 ? 10.297 -15.557 -7.759 1.00 93.88 385 PHE A N 1
ATOM 3173 C CA . PHE A 1 385 ? 9.269 -14.857 -6.986 1.00 93.88 385 PHE A CA 1
ATOM 3174 C C . PHE A 1 385 ? 8.623 -13.768 -7.851 1.00 93.88 385 PHE A C 1
ATOM 3176 O O . PHE A 1 385 ? 9.181 -13.352 -8.870 1.00 93.88 385 PHE A O 1
ATOM 3183 N N . THR A 1 386 ? 7.428 -13.326 -7.471 1.00 95.50 386 THR A N 1
ATOM 3184 C CA . THR A 1 386 ? 6.659 -12.367 -8.267 1.00 95.50 386 THR A CA 1
ATOM 3185 C C . THR A 1 386 ? 7.218 -10.964 -8.077 1.00 95.50 386 THR A C 1
ATOM 3187 O O . THR A 1 386 ? 7.287 -10.457 -6.959 1.00 95.50 386 THR A O 1
ATOM 3190 N N . HIS A 1 387 ? 7.595 -10.321 -9.180 1.00 95.75 387 HIS A N 1
ATOM 3191 C CA . HIS A 1 387 ? 8.092 -8.953 -9.185 1.00 95.75 387 HIS A CA 1
ATOM 3192 C C . HIS A 1 387 ? 7.452 -8.165 -10.322 1.00 95.75 387 HIS A C 1
ATOM 3194 O O . HIS A 1 387 ? 7.627 -8.533 -11.481 1.00 95.75 387 HIS A O 1
ATOM 3200 N N . TYR A 1 388 ? 6.777 -7.065 -9.995 1.00 95.38 388 TYR A N 1
ATOM 3201 C CA . TYR A 1 388 ? 6.311 -6.075 -10.963 1.00 95.38 388 TYR A CA 1
ATOM 3202 C C . TYR A 1 388 ? 7.145 -4.798 -10.855 1.00 95.38 388 TYR A C 1
ATOM 3204 O O . TYR A 1 388 ? 7.178 -4.161 -9.799 1.00 95.38 388 TYR A O 1
ATOM 3212 N N . ARG A 1 389 ? 7.815 -4.420 -11.948 1.00 92.81 389 ARG A N 1
ATOM 3213 C CA . ARG A 1 389 ? 8.647 -3.209 -12.018 1.00 92.81 389 ARG A CA 1
ATOM 3214 C C . ARG A 1 389 ? 7.950 -2.137 -12.847 1.00 92.81 389 ARG A C 1
ATOM 3216 O O . ARG A 1 389 ? 7.695 -2.336 -14.033 1.00 92.81 389 ARG A O 1
ATOM 3223 N N . HIS A 1 390 ? 7.641 -1.006 -12.232 1.00 93.12 390 HIS A N 1
ATOM 3224 C CA . HIS A 1 390 ? 6.969 0.114 -12.878 1.00 93.12 390 HIS A CA 1
ATOM 3225 C C . HIS A 1 390 ? 8.004 1.068 -13.462 1.00 93.12 390 HIS A C 1
ATOM 3227 O O . HIS A 1 390 ? 8.982 1.417 -12.801 1.00 93.12 390 HIS A O 1
ATOM 3233 N N . ILE A 1 391 ? 7.769 1.497 -14.696 1.00 87.00 391 ILE A N 1
ATOM 3234 C CA . ILE A 1 391 ? 8.654 2.371 -15.461 1.00 87.00 391 ILE A CA 1
ATOM 3235 C C . ILE A 1 391 ? 7.809 3.509 -16.011 1.00 87.00 391 ILE A C 1
ATOM 3237 O O . ILE A 1 391 ? 6.852 3.269 -16.752 1.00 87.00 391 ILE A O 1
ATOM 3241 N N . ASN A 1 392 ? 8.168 4.740 -15.671 1.00 85.06 392 ASN A N 1
ATOM 3242 C CA . ASN A 1 392 ? 7.496 5.918 -16.185 1.00 85.06 392 ASN A CA 1
ATOM 3243 C C . ASN A 1 392 ? 8.261 6.512 -17.373 1.00 85.06 392 ASN A C 1
ATOM 3245 O O . ASN A 1 392 ? 9.285 7.160 -17.192 1.00 85.06 392 ASN A O 1
ATOM 3249 N N . ASN A 1 393 ? 7.735 6.332 -18.583 1.00 75.81 393 ASN A N 1
ATOM 3250 C CA . ASN A 1 393 ? 8.184 7.002 -19.800 1.00 75.81 393 ASN A CA 1
ATOM 3251 C C . ASN A 1 393 ? 9.718 6.971 -20.004 1.00 75.81 393 ASN A C 1
ATOM 3253 O O . ASN A 1 393 ? 10.291 5.907 -20.258 1.00 75.81 393 ASN A O 1
ATOM 3257 N N . ASN A 1 394 ? 10.387 8.124 -19.880 1.00 63.22 394 ASN A N 1
ATOM 3258 C CA . ASN A 1 394 ? 11.835 8.278 -20.041 1.00 63.22 394 ASN A CA 1
ATOM 3259 C C . ASN A 1 394 ? 12.594 8.354 -18.719 1.00 63.22 394 ASN A C 1
ATOM 3261 O O . ASN A 1 394 ? 13.659 8.973 -18.666 1.00 63.22 394 ASN A O 1
ATOM 3265 N N . ASP A 1 395 ? 12.060 7.745 -17.666 1.00 62.72 395 ASP A N 1
ATOM 3266 C CA . ASP A 1 395 ? 12.765 7.611 -16.403 1.00 62.72 395 ASP A CA 1
ATOM 3267 C C . ASP A 1 395 ? 14.141 6.954 -16.633 1.00 62.72 395 ASP A C 1
ATOM 3269 O O . ASP A 1 395 ? 14.258 5.754 -16.920 1.00 62.72 395 ASP A O 1
ATOM 3273 N N . ILE A 1 396 ? 15.187 7.778 -16.523 1.00 61.28 396 ILE A N 1
ATOM 3274 C CA . ILE A 1 396 ? 16.583 7.424 -16.793 1.00 61.28 396 ILE A CA 1
ATOM 3275 C C . ILE A 1 396 ? 17.115 6.394 -15.796 1.00 61.28 396 ILE A C 1
ATOM 3277 O O . ILE A 1 396 ? 17.976 5.582 -16.132 1.00 61.28 396 ILE A O 1
ATOM 3281 N N . VAL A 1 397 ? 16.557 6.375 -14.588 1.00 58.78 397 VAL A N 1
ATOM 3282 C CA . VAL A 1 397 ? 16.992 5.526 -13.477 1.00 58.78 397 VAL A CA 1
ATOM 3283 C C . VAL A 1 397 ? 16.761 4.059 -13.792 1.00 58.78 397 VAL A C 1
ATOM 3285 O O . VAL A 1 397 ? 17.602 3.203 -13.527 1.00 58.78 397 VAL A O 1
ATOM 3288 N N . SER A 1 398 ? 15.658 3.769 -14.475 1.00 58.81 398 SER A N 1
ATOM 3289 C CA . SER A 1 398 ? 15.352 2.426 -14.959 1.00 58.81 398 SER A CA 1
ATOM 3290 C C . SER A 1 398 ? 16.329 1.915 -16.028 1.00 58.81 398 SER A C 1
ATOM 3292 O O . SER A 1 398 ? 16.211 0.775 -16.471 1.00 58.81 398 SER A O 1
ATOM 3294 N N . ARG A 1 399 ? 17.293 2.727 -16.473 1.00 65.44 399 ARG A N 1
ATOM 3295 C CA . ARG A 1 399 ? 18.238 2.393 -17.548 1.00 65.44 399 ARG A CA 1
ATOM 3296 C C . ARG A 1 399 ? 19.680 2.268 -17.064 1.00 65.44 399 ARG A C 1
ATOM 3298 O O . ARG A 1 399 ? 20.556 1.991 -17.877 1.00 65.44 399 ARG A O 1
ATOM 3305 N N . VAL A 1 400 ? 19.926 2.425 -15.760 1.00 63.34 400 VAL A N 1
ATOM 3306 C CA . VAL A 1 400 ? 21.263 2.257 -15.178 1.00 63.34 400 VAL A CA 1
ATOM 3307 C C . VAL A 1 400 ? 21.397 0.940 -14.395 1.00 63.34 400 VAL A C 1
ATOM 3309 O O . VAL A 1 400 ? 20.415 0.496 -13.797 1.00 63.34 400 VAL A O 1
ATOM 3312 N N . PRO A 1 401 ? 22.587 0.303 -14.370 1.00 61.16 401 PRO A N 1
ATOM 3313 C CA . PRO A 1 401 ? 23.774 0.620 -15.168 1.00 61.16 401 PRO A CA 1
ATOM 3314 C C . PRO A 1 401 ? 23.529 0.536 -16.684 1.00 61.16 401 PRO A C 1
ATOM 3316 O O . PRO A 1 401 ? 22.744 -0.314 -17.121 1.00 61.16 401 PRO A O 1
ATOM 3319 N N . PRO A 1 402 ? 24.148 1.433 -17.474 1.00 62.44 402 PRO A N 1
ATOM 3320 C CA . PRO A 1 402 ? 23.968 1.465 -18.916 1.00 62.44 402 PRO A CA 1
ATOM 3321 C C . PRO A 1 402 ? 24.593 0.220 -19.543 1.00 62.44 402 PRO A C 1
ATOM 3323 O O . PRO A 1 402 ? 25.742 -0.113 -19.269 1.00 62.44 402 PRO A O 1
ATOM 3326 N N . GLU A 1 403 ? 23.851 -0.434 -20.429 1.00 68.38 403 GLU A N 1
ATOM 3327 C CA . GLU A 1 403 ? 24.317 -1.600 -21.181 1.00 68.38 403 GLU A CA 1
ATOM 3328 C C . GLU A 1 403 ? 24.196 -1.293 -22.668 1.00 68.38 403 GLU A C 1
ATOM 3330 O O . GLU A 1 403 ? 23.476 -1.959 -23.404 1.00 68.38 403 GLU A O 1
ATOM 3335 N N . ALA A 1 404 ? 24.879 -0.231 -23.110 1.00 61.53 404 ALA A N 1
ATOM 3336 C CA . ALA A 1 404 ? 24.680 0.374 -24.428 1.00 61.53 404 ALA A CA 1
ATOM 3337 C C . ALA A 1 404 ? 24.736 -0.646 -25.578 1.00 61.53 404 ALA A C 1
ATOM 3339 O O . ALA A 1 404 ? 23.929 -0.582 -26.497 1.00 61.53 404 ALA A O 1
ATOM 3340 N N . SER A 1 405 ? 25.638 -1.628 -25.514 1.00 62.56 405 SER A N 1
ATOM 3341 C CA . SER A 1 405 ? 25.747 -2.673 -26.540 1.00 62.56 405 SER A CA 1
ATOM 3342 C C . SER A 1 405 ? 24.522 -3.593 -26.585 1.00 62.56 405 SER A C 1
ATOM 3344 O O . SER A 1 405 ? 24.043 -3.923 -27.669 1.00 62.56 405 SER A O 1
ATOM 3346 N N . LEU A 1 406 ? 23.995 -3.986 -25.422 1.00 67.50 406 LEU A N 1
ATOM 3347 C CA . LEU A 1 406 ? 22.787 -4.803 -25.313 1.00 67.50 406 LEU A CA 1
ATOM 3348 C C . LEU A 1 406 ? 21.543 -3.991 -25.678 1.00 67.50 406 LEU A C 1
ATOM 3350 O O . LEU A 1 406 ? 20.707 -4.459 -26.446 1.00 67.50 406 LEU A O 1
ATOM 3354 N N . ASP A 1 407 ? 21.439 -2.778 -25.141 1.00 67.56 407 ASP A N 1
ATOM 3355 C CA . ASP A 1 407 ? 20.311 -1.878 -25.344 1.00 67.56 407 ASP A CA 1
ATOM 3356 C C . ASP A 1 407 ? 20.193 -1.493 -26.828 1.00 67.56 407 ASP A C 1
ATOM 3358 O O . ASP A 1 407 ? 19.098 -1.580 -27.378 1.00 67.56 407 ASP A O 1
ATOM 3362 N N . ASN A 1 408 ? 21.305 -1.199 -27.517 1.00 65.56 408 ASN A N 1
ATOM 3363 C CA . ASN A 1 408 ? 21.328 -0.953 -28.967 1.00 65.56 408 ASN A CA 1
ATOM 3364 C C . ASN A 1 408 ? 20.927 -2.195 -29.775 1.00 65.56 408 ASN A C 1
ATOM 3366 O O . ASN A 1 408 ? 20.196 -2.101 -30.758 1.00 65.56 408 ASN A O 1
ATOM 3370 N N . TRP A 1 409 ? 21.388 -3.379 -29.370 1.00 67.88 409 TRP A N 1
ATOM 3371 C CA . TRP A 1 409 ? 21.042 -4.623 -30.055 1.00 67.88 409 TRP A CA 1
ATOM 3372 C C . TRP A 1 409 ? 19.550 -4.961 -29.911 1.00 67.88 409 TRP A C 1
ATOM 3374 O O . TRP A 1 409 ? 18.880 -5.253 -30.902 1.00 67.88 409 TRP A O 1
ATOM 3384 N N . LEU A 1 410 ? 19.009 -4.862 -28.694 1.00 68.56 410 LEU A N 1
ATOM 3385 C CA . LEU A 1 410 ? 17.583 -5.040 -28.419 1.00 68.56 410 LEU A CA 1
ATOM 3386 C C . LEU A 1 410 ? 16.747 -4.008 -29.168 1.00 68.56 410 LEU A C 1
ATOM 3388 O O . LEU A 1 410 ? 15.706 -4.347 -29.733 1.00 68.56 410 LEU A O 1
ATOM 3392 N N . PHE A 1 411 ? 17.219 -2.764 -29.181 1.00 67.25 411 PHE A N 1
ATOM 3393 C CA . PHE A 1 411 ? 16.608 -1.670 -29.909 1.00 67.25 411 PHE A CA 1
ATOM 3394 C C . PHE A 1 411 ? 16.528 -1.963 -31.416 1.00 67.25 411 PHE A C 1
ATOM 3396 O O . PHE A 1 411 ? 15.469 -1.822 -32.016 1.00 67.25 411 PHE A O 1
ATOM 3403 N N . ASN A 1 412 ? 17.591 -2.483 -32.027 1.00 65.94 412 ASN A N 1
ATOM 3404 C CA . ASN A 1 412 ? 17.588 -2.811 -33.455 1.00 65.94 412 ASN A CA 1
ATOM 3405 C C . ASN A 1 412 ? 16.610 -3.936 -33.839 1.00 65.94 412 ASN A C 1
ATOM 3407 O O . ASN A 1 412 ? 16.226 -4.039 -35.003 1.00 65.94 412 ASN A O 1
ATOM 3411 N N . ILE A 1 413 ? 16.205 -4.781 -32.887 1.00 64.25 413 ILE A N 1
ATOM 3412 C CA . ILE A 1 413 ? 15.296 -5.912 -33.136 1.00 64.25 413 ILE A CA 1
ATOM 3413 C C . ILE A 1 413 ? 13.849 -5.566 -32.786 1.00 64.25 413 ILE A C 1
ATOM 3415 O O . ILE A 1 413 ? 12.926 -5.972 -33.491 1.00 64.25 413 ILE A O 1
ATOM 3419 N N . TYR A 1 414 ? 13.646 -4.856 -31.679 1.00 65.00 414 TYR A N 1
ATOM 3420 C CA . TYR A 1 414 ? 12.333 -4.635 -31.070 1.00 65.00 414 TYR A CA 1
ATOM 3421 C C . TYR A 1 414 ? 12.006 -3.149 -30.867 1.00 65.00 414 TYR A C 1
ATOM 3423 O O . TYR A 1 414 ? 11.009 -2.825 -30.227 1.00 65.00 414 TYR A O 1
ATOM 3431 N N . GLY A 1 415 ? 12.845 -2.240 -31.356 1.00 66.69 415 GLY A N 1
ATOM 3432 C CA . GLY A 1 415 ? 12.636 -0.798 -31.285 1.00 66.69 415 GLY A CA 1
ATOM 3433 C C . GLY A 1 415 ? 12.641 -0.320 -29.849 1.00 66.69 415 GLY A C 1
ATOM 3434 O O . GLY A 1 415 ? 13.382 -0.825 -29.000 1.00 66.69 415 GLY A O 1
ATOM 3435 N N . ILE A 1 416 ? 11.755 0.620 -29.536 1.00 59.22 416 ILE A N 1
ATOM 3436 C CA . ILE A 1 416 ? 11.632 1.140 -28.170 1.00 59.22 416 ILE A CA 1
ATOM 3437 C C . ILE A 1 416 ? 11.206 0.051 -27.166 1.00 59.22 416 ILE A C 1
ATOM 3439 O O . ILE A 1 416 ? 11.530 0.131 -25.983 1.00 59.22 416 ILE A O 1
ATOM 3443 N N . PHE A 1 417 ? 10.561 -1.026 -27.628 1.00 60.59 417 PHE A N 1
ATOM 3444 C CA . PHE A 1 417 ? 10.237 -2.180 -26.783 1.00 60.59 417 PHE A CA 1
ATOM 3445 C C . PHE A 1 417 ? 11.456 -3.020 -26.438 1.00 60.59 417 PHE A C 1
ATOM 3447 O O . PHE A 1 417 ? 11.472 -3.645 -25.381 1.00 60.59 417 PHE A O 1
ATOM 3454 N N . GLY A 1 418 ? 12.495 -2.999 -27.268 1.00 62.34 418 GLY A N 1
ATOM 3455 C CA . GLY A 1 418 ? 13.760 -3.653 -26.967 1.00 62.34 418 GLY A CA 1
ATOM 3456 C C . GLY A 1 418 ? 14.377 -3.128 -25.681 1.00 62.34 418 GLY A C 1
ATOM 3457 O O . GLY A 1 418 ? 14.746 -3.912 -24.815 1.00 62.34 418 GLY A O 1
ATOM 3458 N N . THR A 1 419 ? 14.407 -1.813 -25.496 1.00 56.53 419 THR A N 1
ATOM 3459 C CA . THR A 1 419 ? 15.007 -1.196 -24.305 1.00 56.53 419 THR A CA 1
ATOM 3460 C C . THR A 1 419 ? 14.085 -1.248 -23.087 1.00 56.53 419 THR A C 1
ATOM 3462 O O . THR A 1 419 ? 14.548 -1.428 -21.960 1.00 56.53 419 THR A O 1
ATOM 3465 N N . ILE A 1 420 ? 12.767 -1.171 -23.294 1.00 56.97 420 ILE A N 1
ATOM 3466 C CA . ILE A 1 420 ? 11.775 -1.231 -22.211 1.00 56.97 420 ILE A CA 1
ATOM 3467 C C . ILE A 1 420 ? 11.591 -2.667 -21.685 1.00 56.97 420 ILE A C 1
ATOM 3469 O O . ILE A 1 420 ? 11.523 -2.892 -20.470 1.00 56.97 420 ILE A O 1
ATOM 3473 N N . LEU A 1 421 ? 11.519 -3.655 -22.581 1.00 58.66 421 LEU A N 1
ATOM 3474 C CA . LEU A 1 421 ? 11.241 -5.051 -22.241 1.00 58.66 421 LEU A CA 1
ATOM 3475 C C . LEU A 1 421 ? 12.489 -5.907 -22.145 1.00 58.66 421 LEU A C 1
ATOM 3477 O O . LEU A 1 421 ? 12.517 -6.791 -21.296 1.00 58.66 421 LEU A O 1
ATOM 3481 N N . GLY A 1 422 ? 13.495 -5.671 -22.988 1.00 48.53 422 GLY A N 1
ATOM 3482 C CA . GLY A 1 422 ? 14.670 -6.533 -23.165 1.00 48.53 422 GLY A CA 1
ATOM 3483 C C . GLY A 1 422 ? 15.624 -6.604 -21.975 1.00 48.53 422 GLY A C 1
ATOM 3484 O O . GLY A 1 422 ? 16.629 -7.302 -22.027 1.00 48.53 422 GLY A O 1
ATOM 3485 N N . GLY A 1 423 ? 15.259 -5.968 -20.864 1.00 50.91 423 GLY A N 1
ATOM 3486 C CA . GLY A 1 423 ? 15.822 -6.255 -19.554 1.00 50.91 423 GLY A CA 1
ATOM 3487 C C . GLY A 1 423 ? 15.192 -7.452 -18.833 1.00 50.91 423 GLY A C 1
ATOM 3488 O O . GLY A 1 423 ? 15.817 -7.944 -17.908 1.00 50.91 423 GLY A O 1
ATOM 3489 N N . ALA A 1 424 ? 13.983 -7.901 -19.190 1.00 50.53 424 ALA A N 1
ATOM 3490 C CA . ALA A 1 424 ? 13.233 -8.923 -18.455 1.00 50.53 424 ALA A CA 1
ATOM 3491 C C . ALA A 1 424 ? 13.697 -10.350 -18.796 1.00 50.53 424 ALA A C 1
ATOM 3493 O O . ALA A 1 424 ? 13.928 -10.684 -19.960 1.00 50.53 424 ALA A O 1
ATOM 3494 N N . ILE A 1 425 ? 13.754 -11.218 -17.778 1.00 45.19 425 ILE A N 1
ATOM 3495 C CA . ILE A 1 425 ? 14.177 -12.632 -17.874 1.00 45.19 425 ILE A CA 1
ATOM 3496 C C . ILE A 1 425 ? 13.493 -13.381 -19.032 1.00 45.19 425 ILE A C 1
ATOM 3498 O O . ILE A 1 425 ? 14.137 -14.177 -19.709 1.00 45.19 425 ILE A O 1
ATOM 3502 N N . SER A 1 426 ? 12.229 -13.076 -19.342 1.00 47.59 426 SER A N 1
ATOM 3503 C CA . SER A 1 426 ? 11.485 -13.734 -20.426 1.00 47.59 426 SER A CA 1
ATOM 3504 C C . SER A 1 426 ? 12.081 -13.533 -21.828 1.00 47.59 426 SER A C 1
ATOM 3506 O O . SER A 1 426 ? 11.802 -14.329 -22.719 1.00 47.59 426 SER A O 1
ATOM 3508 N N . ILE A 1 427 ? 12.882 -12.484 -22.052 1.00 47.94 427 ILE A N 1
ATOM 3509 C CA . ILE A 1 427 ? 13.591 -12.254 -23.326 1.00 47.94 427 ILE A CA 1
ATOM 3510 C C . ILE A 1 427 ? 14.959 -12.959 -23.332 1.00 47.94 427 ILE A C 1
ATOM 3512 O O . ILE A 1 427 ? 15.456 -13.339 -24.392 1.00 47.94 427 ILE A O 1
ATOM 3516 N N . VAL A 1 428 ? 15.534 -13.225 -22.155 1.00 49.16 428 VAL A N 1
ATOM 3517 C CA . VAL A 1 428 ? 16.802 -13.955 -21.992 1.00 49.16 428 VAL A CA 1
ATOM 3518 C C . VAL A 1 428 ? 16.656 -15.430 -22.367 1.00 49.16 428 VAL A C 1
ATOM 3520 O O . VAL A 1 428 ? 17.561 -15.982 -22.995 1.00 49.16 428 VAL A O 1
ATOM 3523 N N . ASP A 1 429 ? 15.514 -16.052 -22.063 1.00 50.41 429 ASP A N 1
ATOM 3524 C CA . ASP A 1 429 ? 15.228 -17.438 -22.470 1.00 50.41 429 ASP A CA 1
ATOM 3525 C C . ASP A 1 429 ? 15.234 -17.609 -23.999 1.00 50.41 429 ASP A C 1
ATOM 3527 O O . ASP A 1 429 ? 15.602 -18.668 -24.506 1.00 50.41 429 ASP A O 1
ATOM 3531 N N . LEU A 1 430 ? 14.914 -16.547 -24.747 1.00 46.62 430 LEU A N 1
ATOM 3532 C CA . LEU A 1 430 ? 14.903 -16.551 -26.211 1.00 46.62 430 LEU A CA 1
ATOM 3533 C C . LEU A 1 430 ? 16.315 -16.459 -26.829 1.00 46.62 430 LEU A C 1
ATOM 3535 O O . LEU A 1 430 ? 16.497 -16.786 -28.000 1.00 46.62 430 LEU A O 1
ATOM 3539 N N . LEU A 1 431 ? 17.316 -16.001 -26.064 1.00 50.16 431 LEU A N 1
ATOM 3540 C CA . LEU A 1 431 ? 18.651 -15.634 -26.571 1.00 50.16 431 LEU A CA 1
ATOM 3541 C C . LEU A 1 431 ? 19.817 -16.352 -25.858 1.00 50.16 431 LEU A C 1
ATOM 3543 O O . LEU A 1 431 ? 20.961 -16.322 -26.323 1.00 50.16 431 LEU A O 1
ATOM 3547 N N . GLY A 1 432 ? 19.521 -17.088 -24.784 1.00 53.91 432 GLY A N 1
ATOM 3548 C CA . GLY A 1 432 ? 20.312 -18.213 -24.282 1.00 53.91 432 GLY A CA 1
ATOM 3549 C C . GLY A 1 432 ? 21.721 -17.897 -23.753 1.00 53.91 432 GLY A C 1
ATOM 3550 O O . GLY A 1 432 ? 22.024 -16.809 -23.265 1.00 53.91 432 GLY A O 1
ATOM 3551 N N . GLN A 1 433 ? 22.594 -18.914 -23.777 1.00 51.00 433 GLN A N 1
ATOM 3552 C CA . GLN A 1 433 ? 24.027 -18.829 -23.431 1.00 51.00 433 GLN A CA 1
ATOM 3553 C C . GLN A 1 433 ? 24.853 -18.082 -24.494 1.00 51.00 433 GLN A C 1
ATOM 3555 O O . GLN A 1 433 ? 25.905 -17.537 -24.171 1.00 51.00 433 GLN A O 1
ATOM 3560 N N . LYS A 1 434 ? 24.351 -18.012 -25.737 1.00 51.72 434 LYS A N 1
ATOM 3561 C CA . LYS A 1 434 ? 25.041 -17.435 -26.900 1.00 51.72 434 LYS A CA 1
ATOM 3562 C C . LYS A 1 434 ? 25.335 -15.936 -26.731 1.00 51.72 434 LYS A C 1
ATOM 3564 O O . LYS A 1 434 ? 26.399 -15.475 -27.133 1.00 51.72 434 LYS A O 1
ATOM 3569 N N . MET A 1 435 ? 24.439 -15.205 -26.062 1.00 57.31 435 MET A N 1
ATOM 3570 C CA . MET A 1 435 ? 24.630 -13.784 -25.742 1.00 57.31 435 MET A CA 1
ATOM 3571 C C . MET A 1 435 ? 25.694 -13.545 -24.662 1.00 57.31 435 MET A C 1
ATOM 3573 O O . MET A 1 435 ? 26.490 -12.625 -24.808 1.00 57.31 435 MET A O 1
ATOM 3577 N N . ILE A 1 436 ? 25.773 -14.394 -23.626 1.00 59.47 436 ILE A N 1
ATOM 3578 C CA . ILE A 1 436 ? 26.816 -14.292 -22.581 1.00 59.47 436 ILE A CA 1
ATOM 3579 C C . ILE A 1 436 ? 28.199 -14.501 -23.201 1.00 59.47 436 ILE A C 1
ATOM 3581 O O . ILE A 1 436 ? 29.129 -13.748 -22.928 1.00 59.47 436 ILE A O 1
ATOM 3585 N N . THR A 1 437 ? 28.332 -15.492 -24.086 1.00 56.97 437 THR A N 1
ATOM 3586 C CA . THR A 1 437 ? 29.595 -15.755 -24.791 1.00 56.97 437 THR A CA 1
ATOM 3587 C C . THR A 1 437 ? 30.001 -14.640 -25.757 1.00 56.97 437 THR A C 1
ATOM 3589 O O . THR A 1 437 ? 31.186 -14.507 -26.039 1.00 56.97 437 THR A O 1
ATOM 3592 N N . GLN A 1 438 ? 29.048 -13.853 -26.269 1.00 62.06 438 GLN A N 1
ATOM 3593 C CA . GLN A 1 438 ? 29.307 -12.801 -27.257 1.00 62.06 438 GLN A CA 1
ATOM 3594 C C . GLN A 1 438 ? 29.532 -11.415 -26.628 1.00 62.06 438 GLN A C 1
ATOM 3596 O O . GLN A 1 438 ? 30.347 -10.654 -27.143 1.00 62.06 438 GLN A O 1
ATOM 3601 N N . TYR A 1 439 ? 28.837 -11.089 -25.534 1.00 62.84 439 TYR A N 1
ATOM 3602 C CA . TYR A 1 439 ? 28.828 -9.744 -24.937 1.00 62.84 439 TYR A CA 1
ATOM 3603 C C . TYR A 1 439 ? 29.330 -9.690 -23.484 1.00 62.84 439 TYR A C 1
ATOM 3605 O O . TYR A 1 439 ? 29.464 -8.603 -22.930 1.00 62.84 439 TYR A O 1
ATOM 3613 N N . GLY A 1 440 ? 29.653 -10.831 -22.868 1.00 72.00 440 GLY A N 1
ATOM 3614 C CA . GLY A 1 440 ? 30.155 -10.901 -21.493 1.00 72.00 440 GLY A CA 1
ATOM 3615 C C . GLY A 1 440 ? 29.060 -10.836 -20.421 1.00 72.00 440 GLY A C 1
ATOM 3616 O O . G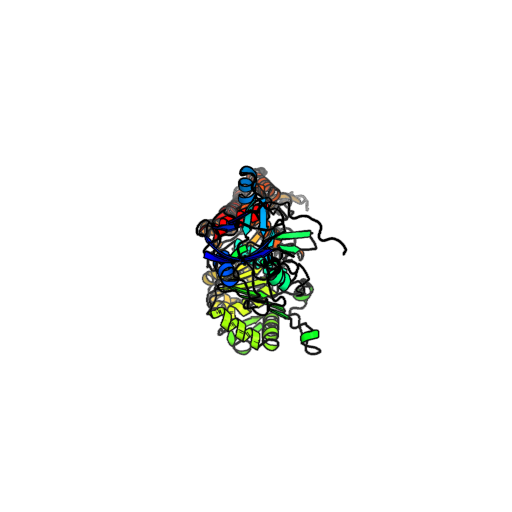LY A 1 440 ? 27.907 -11.198 -20.656 1.00 72.00 440 GLY A O 1
ATOM 3617 N N . GLU A 1 441 ? 29.444 -10.416 -19.213 1.00 76.94 441 GLU A N 1
ATOM 3618 C CA . GLU A 1 441 ? 28.528 -10.161 -18.092 1.00 76.94 441 GLU A CA 1
ATOM 3619 C C . GLU A 1 441 ? 27.916 -8.762 -18.224 1.00 76.94 441 GLU A C 1
ATOM 3621 O O . GLU A 1 441 ? 28.655 -7.782 -18.207 1.00 76.94 441 GLU A O 1
ATOM 3626 N N . TYR A 1 442 ? 26.587 -8.673 -18.288 1.00 78.38 442 TYR A N 1
ATOM 3627 C CA . TYR A 1 442 ? 25.841 -7.414 -18.370 1.00 78.38 442 TYR A CA 1
ATOM 3628 C C . TYR A 1 442 ? 24.675 -7.386 -17.377 1.00 78.38 442 TYR A C 1
ATOM 3630 O O . TYR A 1 442 ? 24.118 -8.434 -17.020 1.00 78.38 442 TYR A O 1
ATOM 3638 N N . TYR A 1 443 ? 24.314 -6.188 -16.924 1.00 81.62 443 TYR A N 1
ATOM 3639 C CA . TYR A 1 443 ? 23.198 -5.925 -16.022 1.00 81.62 443 TYR A CA 1
ATOM 3640 C C . TYR A 1 443 ? 21.843 -6.098 -16.713 1.00 81.62 443 TYR A C 1
ATOM 3642 O O . TYR A 1 443 ? 21.634 -5.694 -17.854 1.00 81.62 443 TYR A O 1
ATOM 3650 N N . LEU A 1 444 ? 20.883 -6.667 -15.990 1.00 79.44 444 LEU A N 1
ATOM 3651 C CA . LEU A 1 444 ? 19.531 -6.911 -16.483 1.00 79.44 444 LEU A CA 1
ATOM 3652 C C . LEU A 1 444 ? 18.479 -6.599 -15.417 1.00 79.44 444 LEU A C 1
ATOM 3654 O O . LEU A 1 444 ? 18.770 -6.478 -14.224 1.00 79.44 444 LEU A O 1
ATOM 3658 N N . HIS A 1 445 ? 17.230 -6.484 -15.862 1.00 82.75 445 HIS A N 1
ATOM 3659 C CA . HIS A 1 445 ? 16.088 -6.260 -14.987 1.00 82.75 445 HIS A CA 1
ATOM 3660 C C . HIS A 1 445 ? 15.457 -7.577 -14.536 1.00 82.75 445 HIS A C 1
ATOM 3662 O O . HIS A 1 445 ? 15.120 -8.454 -15.327 1.00 82.75 445 HIS A O 1
ATOM 3668 N N . HIS A 1 446 ? 15.201 -7.695 -13.239 1.00 87.31 446 HIS A N 1
ATOM 3669 C CA . HIS A 1 446 ? 14.317 -8.736 -12.725 1.00 87.31 446 HIS A CA 1
ATOM 3670 C C . HIS A 1 446 ? 12.855 -8.274 -12.821 1.00 87.31 446 HIS A C 1
ATOM 3672 O O . HIS A 1 446 ? 12.573 -7.104 -12.578 1.00 87.31 446 HIS A O 1
ATOM 3678 N N . GLY A 1 447 ? 11.914 -9.192 -13.051 1.00 87.75 447 GLY A N 1
ATOM 3679 C CA . GLY A 1 447 ? 10.473 -8.936 -12.932 1.00 87.75 447 GLY A CA 1
ATOM 3680 C C . GLY A 1 447 ? 9.748 -8.484 -14.202 1.00 87.75 447 GLY A C 1
ATOM 3681 O O . GLY A 1 447 ? 10.348 -8.099 -15.210 1.00 87.75 447 GLY A O 1
ATOM 3682 N N . ASN A 1 448 ? 8.422 -8.544 -14.120 1.00 86.94 448 ASN A N 1
ATOM 3683 C CA . ASN A 1 448 ? 7.484 -8.197 -15.176 1.00 86.94 448 ASN A CA 1
ATOM 3684 C C . ASN A 1 448 ? 7.379 -6.667 -15.294 1.00 86.94 448 ASN A C 1
ATOM 3686 O O . ASN A 1 448 ? 7.099 -5.995 -14.296 1.00 86.94 448 ASN A O 1
ATOM 3690 N N . PRO A 1 449 ? 7.624 -6.087 -16.482 1.00 85.94 449 PRO A N 1
ATOM 3691 C CA . PRO A 1 449 ? 7.525 -4.647 -16.670 1.00 85.94 449 PRO A CA 1
ATOM 3692 C C . PRO A 1 449 ? 6.073 -4.170 -16.613 1.00 85.94 449 PRO A C 1
ATOM 3694 O O . PRO A 1 449 ? 5.179 -4.816 -17.149 1.00 85.94 449 PRO A O 1
ATOM 3697 N N . VAL A 1 450 ? 5.871 -2.997 -16.028 1.00 90.12 450 VAL A N 1
ATOM 3698 C CA . VAL A 1 450 ? 4.645 -2.200 -16.078 1.00 90.12 450 VAL A CA 1
ATOM 3699 C C . VAL A 1 450 ? 5.044 -0.818 -16.573 1.00 90.12 450 VAL A C 1
ATOM 3701 O O . VAL A 1 450 ? 5.930 -0.190 -15.998 1.00 90.12 450 VAL A O 1
ATOM 3704 N N . ILE A 1 451 ? 4.460 -0.360 -17.675 1.00 85.88 451 ILE A N 1
ATOM 3705 C CA . ILE A 1 451 ? 5.035 0.735 -18.461 1.00 85.88 451 ILE A CA 1
ATOM 3706 C C . ILE A 1 451 ? 4.015 1.861 -18.585 1.00 85.88 451 ILE A C 1
ATOM 3708 O O . ILE A 1 451 ? 2.916 1.651 -19.100 1.00 85.88 451 ILE A O 1
ATOM 3712 N N . PHE A 1 452 ? 4.389 3.066 -18.157 1.00 89.06 452 PHE A N 1
ATOM 3713 C CA . PHE A 1 452 ? 3.613 4.278 -18.413 1.00 89.06 452 PHE A CA 1
ATOM 3714 C C . PHE A 1 452 ? 4.198 4.935 -19.653 1.00 89.06 452 PHE A C 1
ATOM 3716 O O . PHE A 1 452 ? 5.220 5.615 -19.579 1.00 89.06 452 PHE A O 1
ATOM 3723 N N . TYR A 1 453 ? 3.604 4.664 -20.806 1.00 83.50 453 TYR A N 1
ATOM 3724 C CA . TYR A 1 453 ? 4.211 4.975 -22.093 1.00 83.50 453 TYR A CA 1
ATOM 3725 C C . TYR A 1 453 ? 3.494 6.130 -22.784 1.00 83.50 453 TYR A C 1
ATOM 3727 O O . TYR A 1 453 ? 2.282 6.070 -22.989 1.00 83.50 453 TYR A O 1
ATOM 3735 N N . GLU A 1 454 ? 4.234 7.172 -23.161 1.00 84.69 454 GLU A N 1
ATOM 3736 C CA . GLU A 1 454 ? 3.712 8.239 -24.012 1.00 84.69 454 GLU A CA 1
ATOM 3737 C C . GLU A 1 454 ? 3.778 7.812 -25.486 1.00 84.69 454 GLU A C 1
ATOM 3739 O O . GLU A 1 454 ? 4.826 7.873 -26.138 1.00 84.69 454 GLU A O 1
ATOM 3744 N N . VAL A 1 455 ? 2.637 7.368 -26.014 1.00 82.19 455 VAL A N 1
ATOM 3745 C CA . VAL A 1 455 ? 2.480 7.066 -27.439 1.00 82.19 455 VAL A CA 1
ATOM 3746 C C . VAL A 1 455 ? 2.206 8.352 -28.208 1.00 82.19 455 VAL A C 1
ATOM 3748 O O . VAL A 1 455 ? 1.478 9.226 -27.741 1.00 82.19 455 VAL A O 1
ATOM 3751 N N . CYS A 1 456 ? 2.742 8.452 -29.418 1.00 80.81 456 CYS A N 1
ATOM 3752 C CA . CYS A 1 456 ? 2.446 9.536 -30.349 1.00 80.81 456 CYS A CA 1
ATOM 3753 C C . CYS A 1 456 ? 2.175 8.988 -31.750 1.00 80.81 456 CYS A C 1
ATOM 3755 O O . CYS A 1 456 ? 2.487 7.828 -32.064 1.00 80.81 456 CYS A O 1
ATOM 3757 N N . ASN A 1 457 ? 1.552 9.823 -32.575 1.00 77.62 457 ASN A N 1
ATOM 3758 C CA . ASN A 1 457 ? 1.335 9.514 -33.976 1.00 77.62 457 ASN A CA 1
ATOM 3759 C C . ASN A 1 457 ? 2.636 9.709 -34.767 1.00 77.62 457 ASN A C 1
ATOM 3761 O O . ASN A 1 457 ? 3.475 10.524 -34.387 1.00 77.62 457 ASN A O 1
ATOM 3765 N N . LEU A 1 458 ? 2.795 8.973 -35.865 1.00 76.19 458 LEU A N 1
ATOM 3766 C CA . LEU A 1 458 ? 3.912 9.174 -36.785 1.00 76.19 458 LEU A CA 1
ATOM 3767 C C . LEU A 1 458 ? 3.428 10.031 -37.953 1.00 76.19 458 LEU A C 1
ATOM 3769 O O . LEU A 1 458 ? 2.405 9.718 -38.565 1.00 76.19 458 LEU A O 1
ATOM 3773 N N . ILE A 1 459 ? 4.153 11.106 -38.246 1.00 71.06 459 ILE A N 1
ATOM 3774 C CA . ILE A 1 459 ? 3.899 11.980 -39.394 1.00 71.06 459 ILE A CA 1
ATOM 3775 C C . ILE A 1 459 ? 5.074 11.920 -40.366 1.00 71.06 459 ILE A C 1
ATOM 3777 O O . ILE A 1 459 ? 6.230 11.794 -39.964 1.00 71.06 459 ILE A O 1
ATOM 3781 N N . GLU A 1 460 ? 4.757 11.997 -41.653 1.00 70.81 460 GLU A N 1
ATOM 3782 C CA . GLU A 1 460 ? 5.728 12.113 -42.739 1.00 70.81 460 GLU A CA 1
ATOM 3783 C C . GLU A 1 460 ? 5.880 13.596 -43.097 1.00 70.81 460 GLU A C 1
ATOM 3785 O O . GLU A 1 460 ? 4.882 14.311 -43.228 1.00 70.81 460 GLU A O 1
ATOM 3790 N N . TYR A 1 461 ? 7.118 14.061 -43.256 1.00 65.12 461 TYR A N 1
ATOM 3791 C CA . TYR A 1 461 ? 7.411 15.404 -43.755 1.00 65.12 461 TYR A CA 1
ATOM 3792 C C . TYR A 1 461 ? 8.302 15.347 -45.001 1.00 65.12 461 TYR A C 1
ATOM 3794 O O . TYR A 1 461 ? 9.074 14.404 -45.190 1.00 65.12 461 TYR A O 1
ATOM 3802 N N . TYR A 1 462 ? 8.157 16.367 -45.847 1.00 66.19 462 TYR A N 1
ATOM 3803 C CA . TYR A 1 462 ? 8.751 16.489 -47.173 1.00 66.19 462 TYR A CA 1
ATOM 3804 C C . TYR A 1 462 ? 9.752 17.641 -47.140 1.00 66.19 462 TYR A C 1
ATOM 3806 O O . TYR A 1 462 ? 9.337 18.784 -46.952 1.00 66.19 462 TYR A O 1
ATOM 3814 N N . ASP A 1 463 ? 11.039 17.355 -47.336 1.00 60.16 463 ASP A N 1
ATOM 3815 C CA . ASP A 1 463 ? 12.063 18.397 -47.450 1.00 60.16 463 ASP A CA 1
ATOM 3816 C C . ASP A 1 463 ? 12.682 18.386 -48.856 1.00 60.16 463 ASP A C 1
ATOM 3818 O O . ASP A 1 463 ? 13.184 17.363 -49.345 1.00 60.16 463 ASP A O 1
ATOM 3822 N N . GLU A 1 464 ? 12.608 19.532 -49.531 1.00 57.84 464 GLU A N 1
ATOM 3823 C CA . GLU A 1 464 ? 13.206 19.746 -50.843 1.00 57.84 464 GLU A CA 1
ATOM 3824 C C . GLU A 1 464 ? 14.617 20.292 -50.646 1.00 57.84 464 GLU A C 1
ATOM 3826 O O . GLU A 1 464 ? 14.830 21.482 -50.403 1.00 57.84 464 GLU A O 1
ATOM 3831 N N . LYS A 1 465 ? 15.619 19.422 -50.775 1.00 54.81 465 LYS A N 1
ATOM 3832 C CA . LYS A 1 465 ? 16.998 19.897 -50.820 1.00 54.81 465 LYS A CA 1
ATOM 3833 C C . LYS A 1 465 ? 17.288 20.414 -52.224 1.00 54.81 465 LYS A C 1
ATOM 3835 O O . LYS A 1 465 ? 17.176 19.667 -53.197 1.00 54.81 465 LYS A O 1
ATOM 3840 N N . ILE A 1 466 ? 17.788 21.650 -52.302 1.00 51.97 466 ILE A N 1
ATOM 3841 C CA . ILE A 1 466 ? 18.378 22.233 -53.516 1.00 51.97 466 ILE A CA 1
ATOM 3842 C C . ILE A 1 466 ? 19.913 22.303 -53.378 1.00 51.97 466 ILE A C 1
ATOM 3844 O O . ILE A 1 466 ? 20.456 23.376 -53.109 1.00 51.97 466 ILE A O 1
ATOM 3848 N N . PRO A 1 467 ? 20.671 21.208 -53.566 1.00 51.44 467 PRO A N 1
ATOM 3849 C CA . PRO A 1 467 ? 22.101 21.295 -53.797 1.00 51.44 467 PRO A CA 1
ATOM 3850 C C . PRO A 1 467 ? 22.379 20.962 -55.267 1.00 51.44 467 PRO A C 1
ATOM 3852 O O . PRO A 1 467 ? 22.337 19.809 -55.678 1.00 51.44 467 PRO A O 1
ATOM 3855 N N . ASN A 1 468 ? 22.697 21.989 -56.058 1.00 54.25 468 ASN A N 1
ATOM 3856 C CA . ASN A 1 468 ? 23.202 21.888 -57.433 1.00 54.25 468 ASN A CA 1
ATOM 3857 C C . ASN A 1 468 ? 22.265 21.181 -58.440 1.00 54.25 468 ASN A C 1
ATOM 3859 O O . ASN A 1 468 ? 22.415 20.003 -58.752 1.00 54.25 468 ASN A O 1
ATOM 3863 N N . ALA A 1 469 ? 21.344 21.963 -59.020 1.00 54.38 469 ALA A N 1
ATOM 3864 C CA . ALA A 1 469 ? 20.603 21.711 -60.270 1.00 54.38 469 ALA A CA 1
ATOM 3865 C C . ALA A 1 469 ? 19.765 20.415 -60.397 1.00 54.38 469 ALA A C 1
ATOM 3867 O O . ALA A 1 469 ? 19.104 20.229 -61.418 1.00 54.38 469 ALA A O 1
ATOM 3868 N N . THR A 1 470 ? 19.721 19.555 -59.380 1.00 49.97 470 THR A N 1
ATOM 3869 C CA . THR A 1 470 ? 18.840 18.381 -59.330 1.00 49.97 470 THR A CA 1
ATOM 3870 C C . THR A 1 470 ? 17.952 18.468 -58.095 1.00 49.97 470 THR A C 1
ATOM 3872 O O . THR A 1 470 ? 18.440 18.537 -56.972 1.00 49.97 470 THR A O 1
ATOM 3875 N N . HIS A 1 471 ? 16.634 18.513 -58.305 1.00 48.75 471 HIS A N 1
ATOM 3876 C CA . HIS A 1 471 ? 15.667 18.458 -57.211 1.00 48.75 471 HIS A CA 1
ATOM 3877 C C . HIS A 1 471 ? 15.691 17.045 -56.616 1.00 48.75 471 HIS A C 1
ATOM 3879 O O . HIS A 1 471 ? 15.213 16.097 -57.244 1.00 48.75 471 HIS A O 1
ATOM 3885 N N . THR A 1 472 ? 16.279 16.895 -55.429 1.00 50.28 472 THR A N 1
ATOM 3886 C CA . THR A 1 472 ? 16.265 15.638 -54.668 1.00 50.28 472 THR A CA 1
ATOM 3887 C C . THR A 1 472 ? 15.341 15.765 -53.467 1.00 50.28 472 THR A C 1
ATOM 3889 O O . THR A 1 472 ? 15.633 16.485 -52.510 1.00 50.28 472 THR A O 1
ATOM 3892 N N . TRP A 1 473 ? 14.235 15.032 -53.518 1.00 53.69 473 TRP A N 1
ATOM 3893 C CA . TRP A 1 473 ? 13.230 14.965 -52.462 1.00 53.69 473 TRP A CA 1
ATOM 3894 C C . TRP A 1 473 ? 13.664 13.973 -51.382 1.00 53.69 473 TRP A C 1
ATOM 3896 O O . TRP A 1 473 ? 13.999 12.833 -51.709 1.00 53.69 473 TRP A O 1
ATOM 3906 N N . HIS A 1 474 ? 13.647 14.392 -50.114 1.00 59.06 474 HIS A N 1
ATOM 3907 C CA . HIS A 1 474 ? 13.903 13.511 -48.972 1.00 59.06 474 HIS A CA 1
ATOM 3908 C C . HIS A 1 474 ? 12.643 13.397 -48.115 1.00 59.06 474 HIS A C 1
ATOM 3910 O O . HIS A 1 474 ? 11.998 14.396 -47.793 1.00 59.06 474 HIS A O 1
ATOM 3916 N N . TYR A 1 475 ? 12.307 12.162 -47.756 1.00 64.31 475 TYR A N 1
ATOM 3917 C CA . TYR A 1 475 ? 11.210 11.837 -46.855 1.00 64.31 475 TYR A CA 1
ATOM 3918 C C . TYR A 1 475 ? 11.794 11.479 -45.496 1.00 64.31 475 TYR A C 1
ATOM 3920 O O . TYR A 1 475 ? 12.797 10.772 -45.425 1.00 64.31 475 TYR A O 1
ATOM 3928 N N . SER A 1 476 ? 11.179 11.962 -44.423 1.00 65.06 476 SER A N 1
ATOM 3929 C CA . SER A 1 476 ? 11.570 11.592 -43.064 1.00 65.06 476 SER A CA 1
ATOM 3930 C C . SER A 1 476 ? 10.344 11.489 -42.170 1.00 65.06 476 SER A C 1
ATOM 3932 O O . SER A 1 476 ? 9.359 12.216 -42.343 1.00 65.06 476 SER A O 1
ATOM 3934 N N . TYR A 1 477 ? 10.412 10.579 -41.205 1.00 69.94 477 TYR A N 1
ATOM 3935 C CA . TYR A 1 477 ? 9.355 10.379 -40.222 1.00 69.94 477 TYR A CA 1
ATOM 3936 C C . TYR A 1 477 ? 9.663 11.126 -38.929 1.00 69.94 477 TYR A C 1
ATOM 3938 O O . TYR A 1 477 ? 10.787 11.086 -38.429 1.00 69.94 477 TYR A O 1
ATOM 3946 N N . PHE A 1 478 ? 8.639 11.742 -38.345 1.00 68.19 478 PHE A N 1
ATOM 3947 C CA . PHE A 1 478 ? 8.740 12.406 -37.051 1.00 68.19 478 PHE A CA 1
ATOM 3948 C C . PHE A 1 478 ? 7.558 12.059 -36.153 1.00 68.19 478 PHE A C 1
ATOM 3950 O O . PHE A 1 478 ? 6.441 11.809 -36.604 1.00 68.19 478 PHE A O 1
ATOM 3957 N N . ASN A 1 479 ? 7.820 12.070 -34.852 1.00 69.69 479 ASN A N 1
ATOM 3958 C CA . ASN A 1 479 ? 6.814 11.862 -33.825 1.00 69.69 479 ASN A CA 1
ATOM 3959 C C . ASN A 1 479 ? 5.982 13.135 -33.641 1.00 69.69 479 ASN A C 1
ATOM 3961 O O . ASN A 1 479 ? 6.508 14.184 -33.259 1.00 69.69 479 ASN A O 1
ATOM 3965 N N . ASP A 1 480 ? 4.679 13.041 -33.902 1.00 71.88 480 ASP A N 1
ATOM 3966 C CA . ASP A 1 480 ? 3.744 14.149 -33.751 1.00 71.88 480 ASP A CA 1
ATOM 3967 C C . ASP A 1 480 ? 3.469 14.410 -32.270 1.00 71.88 480 ASP A C 1
ATOM 3969 O O . ASP A 1 480 ? 2.618 13.784 -31.630 1.00 71.88 480 ASP A O 1
ATOM 3973 N N . ARG A 1 481 ? 4.208 15.374 -31.721 1.00 68.75 481 ARG A N 1
ATOM 3974 C CA . ARG A 1 481 ? 4.102 15.776 -30.315 1.00 68.75 481 ARG A CA 1
ATOM 3975 C C . ARG A 1 481 ? 2.758 16.418 -29.968 1.00 68.75 481 ARG A C 1
ATOM 3977 O O . ARG A 1 481 ? 2.441 16.496 -28.783 1.00 68.75 481 ARG A O 1
ATOM 3984 N N . ASN A 1 482 ? 1.975 16.852 -30.958 1.00 71.44 482 ASN A N 1
ATOM 3985 C CA . ASN A 1 482 ? 0.648 17.426 -30.736 1.00 71.44 482 ASN A CA 1
ATOM 3986 C C . ASN A 1 482 ? -0.440 16.346 -30.642 1.00 71.44 482 ASN A C 1
ATOM 3988 O O . ASN A 1 482 ? -1.474 16.576 -30.018 1.00 71.44 482 ASN A O 1
ATOM 3992 N N . ASN A 1 483 ? -0.196 15.160 -31.209 1.00 79.06 483 ASN A N 1
ATOM 3993 C CA . ASN A 1 483 ? -1.102 14.012 -31.174 1.00 79.06 483 ASN A CA 1
ATOM 3994 C C . ASN A 1 483 ? -0.471 12.854 -30.396 1.00 79.06 483 ASN A C 1
ATOM 3996 O O . ASN A 1 483 ? -0.061 11.833 -30.959 1.00 79.06 483 ASN A O 1
ATOM 4000 N N . LYS A 1 484 ? -0.413 13.025 -29.073 1.00 85.38 484 LYS A N 1
ATOM 4001 C CA . LYS A 1 484 ? 0.141 12.055 -28.126 1.00 85.38 484 LYS A CA 1
ATOM 4002 C C . LYS A 1 484 ? -0.810 11.758 -26.973 1.00 85.38 484 LYS A C 1
ATOM 4004 O O . LYS A 1 484 ? -1.661 12.576 -26.634 1.00 85.38 484 LYS A O 1
ATOM 4009 N N . THR A 1 485 ? -0.658 10.589 -26.361 1.00 90.12 485 THR A N 1
ATOM 4010 C CA . THR A 1 485 ? -1.374 10.213 -25.138 1.00 90.12 485 THR A CA 1
ATOM 4011 C C . THR A 1 485 ? -0.529 9.271 -24.286 1.00 90.12 485 THR A C 1
ATOM 4013 O O . THR A 1 485 ? 0.335 8.562 -24.800 1.00 90.12 485 THR A O 1
ATOM 4016 N N . LYS A 1 486 ? -0.761 9.253 -22.971 1.00 89.81 486 LYS A N 1
ATOM 4017 C CA . LYS A 1 486 ? -0.031 8.389 -22.037 1.00 89.81 486 LYS A CA 1
ATOM 4018 C C . LYS A 1 486 ? -0.869 7.165 -21.684 1.00 89.81 486 LYS A C 1
ATOM 4020 O O . LYS A 1 486 ? -1.994 7.298 -21.202 1.00 89.81 486 LYS A O 1
ATOM 4025 N N . LEU A 1 487 ? -0.319 5.981 -21.928 1.00 91.19 487 LEU A N 1
ATOM 4026 C CA . LEU A 1 487 ? -0.967 4.687 -21.726 1.00 91.19 487 LEU A CA 1
ATOM 4027 C C . LEU A 1 487 ? -0.347 3.926 -20.555 1.00 91.19 487 LEU A C 1
ATOM 4029 O O . LEU A 1 487 ? 0.832 4.085 -20.246 1.00 91.19 487 LEU A O 1
ATOM 4033 N N . TYR A 1 488 ? -1.154 3.080 -19.929 1.00 92.94 488 TYR A N 1
ATOM 4034 C CA . TYR A 1 488 ? -0.789 2.155 -18.870 1.00 92.94 488 TYR A CA 1
ATOM 4035 C C . TYR A 1 488 ? -0.714 0.743 -19.457 1.00 92.94 488 TYR A C 1
ATOM 4037 O O . TYR A 1 488 ? -1.727 0.088 -19.696 1.00 92.94 488 TYR A O 1
ATOM 4045 N N . ILE A 1 489 ? 0.501 0.273 -19.726 1.00 87.81 489 ILE A N 1
ATOM 4046 C CA . ILE A 1 489 ? 0.729 -0.989 -20.429 1.00 87.81 489 ILE A CA 1
ATOM 4047 C C . ILE A 1 489 ? 1.262 -2.026 -19.443 1.00 87.81 489 ILE A C 1
ATOM 4049 O O . ILE A 1 489 ? 2.372 -1.895 -18.924 1.00 87.81 489 ILE A O 1
ATOM 4053 N N . VAL A 1 490 ? 0.487 -3.092 -19.237 1.00 89.56 490 VAL A N 1
ATOM 4054 C CA . VAL A 1 490 ? 0.900 -4.281 -18.478 1.00 89.56 490 VAL A CA 1
ATOM 4055 C C . VAL A 1 490 ? 0.934 -5.483 -19.429 1.00 89.56 490 VAL A C 1
ATOM 4057 O O . VAL A 1 490 ? -0.102 -6.096 -19.697 1.00 89.56 490 VAL A O 1
ATOM 4060 N N . PRO A 1 491 ? 2.117 -5.847 -19.952 1.00 82.00 491 PRO A N 1
ATOM 4061 C CA . PRO A 1 491 ? 2.302 -6.946 -20.899 1.00 82.00 491 PRO A CA 1
ATOM 4062 C C . PRO A 1 491 ? 1.683 -8.281 -20.466 1.00 82.00 491 PRO A C 1
ATOM 4064 O O . PRO A 1 491 ? 1.174 -9.037 -21.294 1.00 82.00 491 PRO A O 1
ATOM 4067 N N . GLU A 1 492 ? 1.708 -8.577 -19.168 1.00 84.19 492 GLU A N 1
ATOM 4068 C CA . GLU A 1 492 ? 1.227 -9.846 -18.626 1.00 84.19 492 GLU A CA 1
ATOM 4069 C C . GLU A 1 492 ? -0.292 -10.024 -18.721 1.00 84.19 492 GLU A C 1
ATOM 4071 O O . GLU A 1 492 ? -0.752 -11.153 -18.898 1.00 84.19 492 GLU A O 1
ATOM 4076 N N . ILE A 1 493 ? -1.060 -8.929 -18.687 1.00 86.38 493 ILE A N 1
ATOM 4077 C CA . ILE A 1 493 ? -2.528 -8.972 -18.699 1.00 86.38 493 ILE A CA 1
ATOM 4078 C C . ILE A 1 493 ? -3.064 -9.537 -20.018 1.00 86.38 493 ILE A C 1
ATOM 4080 O O . ILE A 1 493 ? -4.087 -10.222 -20.034 1.00 86.38 493 ILE A O 1
ATOM 4084 N N . ASN A 1 494 ? -2.388 -9.262 -21.138 1.00 85.50 494 ASN A N 1
ATOM 4085 C CA . ASN A 1 494 ? -2.825 -9.739 -22.445 1.00 85.50 494 ASN A CA 1
ATOM 4086 C C . ASN A 1 494 ? -1.647 -10.049 -23.378 1.00 85.50 494 ASN A C 1
ATOM 4088 O O . ASN A 1 494 ? -1.370 -9.344 -24.352 1.00 85.50 494 ASN A O 1
ATOM 4092 N N . LYS A 1 495 ? -0.984 -11.179 -23.105 1.00 82.25 495 LYS A N 1
ATOM 4093 C CA . LYS A 1 495 ? 0.172 -11.669 -23.878 1.00 82.25 495 LYS A CA 1
ATOM 4094 C C . LYS A 1 495 ? -0.122 -11.830 -25.374 1.00 82.25 495 LYS A C 1
ATOM 4096 O O . LYS A 1 495 ? 0.764 -11.640 -26.200 1.00 82.25 495 LYS A O 1
ATOM 4101 N N . LYS A 1 496 ? -1.363 -12.162 -25.751 1.00 84.25 496 LYS A N 1
ATOM 4102 C CA . LYS A 1 496 ? -1.752 -12.323 -27.162 1.00 84.25 496 LYS A CA 1
ATOM 4103 C C . LYS A 1 496 ? -1.730 -10.988 -27.905 1.00 84.25 496 LYS A C 1
ATOM 4105 O O . LYS A 1 496 ? -1.186 -10.926 -29.005 1.00 84.25 496 LYS A O 1
ATOM 4110 N N . ILE A 1 497 ? -2.325 -9.944 -27.327 1.00 83.44 497 ILE A N 1
ATOM 4111 C CA . ILE A 1 497 ? -2.310 -8.597 -27.918 1.00 83.44 497 ILE A CA 1
ATOM 4112 C C . ILE A 1 497 ? -0.890 -8.034 -27.908 1.00 83.44 497 ILE A C 1
ATOM 4114 O O . ILE A 1 497 ? -0.438 -7.505 -28.920 1.00 83.44 497 ILE A O 1
ATOM 4118 N N . LEU A 1 498 ? -0.150 -8.251 -26.820 1.00 81.56 498 LEU A N 1
ATOM 4119 C CA . LEU A 1 498 ? 1.256 -7.880 -26.731 1.00 81.56 498 LEU A CA 1
ATOM 4120 C C . LEU A 1 498 ? 2.084 -8.486 -27.874 1.00 81.56 498 LEU A C 1
ATOM 4122 O O . LEU A 1 498 ? 2.761 -7.755 -28.592 1.00 81.56 498 LEU A O 1
ATOM 4126 N N . ASN A 1 499 ? 1.990 -9.798 -28.101 1.00 80.88 499 ASN A N 1
ATOM 4127 C CA . ASN A 1 499 ? 2.743 -10.456 -29.169 1.00 80.88 499 ASN A CA 1
ATOM 4128 C C . ASN A 1 499 ? 2.392 -9.881 -30.547 1.00 80.88 499 ASN A C 1
ATOM 4130 O O . ASN A 1 499 ? 3.283 -9.637 -31.353 1.00 80.88 499 ASN A O 1
ATOM 4134 N N . LYS A 1 500 ? 1.109 -9.592 -30.805 1.00 84.12 500 LYS A N 1
ATOM 4135 C CA . LYS A 1 500 ? 0.691 -8.917 -32.043 1.00 84.12 500 LYS A CA 1
ATOM 4136 C C . LYS A 1 500 ? 1.302 -7.521 -32.180 1.00 84.12 500 LYS A C 1
ATOM 4138 O O . LYS A 1 500 ? 1.706 -7.151 -33.279 1.00 84.12 500 LYS A O 1
ATOM 4143 N N . SER A 1 501 ? 1.394 -6.767 -31.083 1.00 82.00 501 SER A N 1
ATOM 4144 C CA . SER A 1 501 ? 2.042 -5.454 -31.087 1.00 82.00 501 SER A CA 1
ATOM 4145 C C . SER A 1 501 ? 3.535 -5.550 -31.419 1.00 82.00 501 SER A C 1
ATOM 4147 O O . SER A 1 501 ? 4.026 -4.745 -32.206 1.00 82.00 501 SER A O 1
ATOM 4149 N N . PHE A 1 502 ? 4.239 -6.577 -30.925 1.00 78.81 502 PHE A N 1
ATOM 4150 C CA . PHE A 1 502 ? 5.650 -6.798 -31.262 1.00 78.81 502 PHE A CA 1
ATOM 4151 C C . PHE A 1 502 ? 5.859 -7.199 -32.707 1.00 78.81 502 PHE A C 1
ATOM 4153 O O . PHE A 1 502 ? 6.803 -6.722 -33.324 1.00 78.81 502 PHE A O 1
ATOM 4160 N N . GLU A 1 503 ? 4.997 -8.047 -33.265 1.00 82.81 503 GLU A N 1
ATOM 4161 C CA . GLU A 1 503 ? 5.098 -8.391 -34.684 1.00 82.81 503 GLU A CA 1
ATOM 4162 C C . GLU A 1 503 ? 4.930 -7.148 -35.569 1.00 82.81 503 GLU A C 1
ATOM 4164 O O . GLU A 1 503 ? 5.660 -6.987 -36.545 1.00 82.81 503 GLU A O 1
ATOM 4169 N N . LYS A 1 504 ? 4.052 -6.210 -35.186 1.00 86.38 504 LYS A N 1
ATOM 4170 C CA . LYS A 1 504 ? 3.904 -4.929 -35.894 1.00 86.38 504 LYS A CA 1
ATOM 4171 C C . LYS A 1 504 ? 5.055 -3.954 -35.679 1.00 86.38 504 LYS A C 1
ATOM 4173 O O . LYS A 1 504 ? 5.440 -3.281 -36.628 1.00 86.38 504 LYS A O 1
ATOM 4178 N N . GLU A 1 505 ? 5.644 -3.915 -34.490 1.00 82.06 505 GLU A N 1
ATOM 4179 C CA . GLU A 1 505 ? 6.862 -3.135 -34.238 1.00 82.06 505 GLU A CA 1
ATOM 4180 C C . GLU A 1 505 ? 8.049 -3.673 -35.057 1.00 82.06 505 GLU A C 1
ATOM 4182 O O . GLU A 1 505 ? 8.745 -2.897 -35.708 1.00 82.06 505 GLU A O 1
ATOM 4187 N N . LYS A 1 506 ? 8.244 -4.998 -35.110 1.00 81.06 506 LYS A N 1
ATOM 4188 C CA . LYS A 1 506 ? 9.275 -5.625 -35.955 1.00 81.06 506 LYS A CA 1
ATOM 4189 C C . LYS A 1 506 ? 9.074 -5.296 -37.430 1.00 81.06 506 LYS A C 1
ATOM 4191 O O . LYS A 1 506 ? 10.031 -4.928 -38.105 1.00 81.06 506 LYS A O 1
ATOM 4196 N N . GLU A 1 507 ? 7.838 -5.416 -37.921 1.00 85.94 507 GLU A N 1
ATOM 4197 C CA . GLU A 1 507 ? 7.481 -5.057 -39.296 1.00 85.94 507 GLU A CA 1
ATOM 4198 C C . GLU A 1 507 ? 7.832 -3.588 -39.577 1.00 85.94 507 GLU A C 1
ATOM 4200 O O . GLU A 1 507 ? 8.520 -3.304 -40.556 1.00 85.94 507 GLU A O 1
ATOM 4205 N N . PHE A 1 508 ? 7.457 -2.670 -38.680 1.00 84.06 508 PHE A N 1
ATOM 4206 C CA . PHE A 1 508 ? 7.794 -1.249 -38.782 1.00 84.06 508 PHE A CA 1
ATOM 4207 C C . PHE A 1 508 ? 9.309 -1.016 -38.869 1.00 84.06 508 PHE A C 1
ATOM 4209 O O . PHE A 1 508 ? 9.768 -0.411 -39.834 1.00 84.06 508 PHE A O 1
ATOM 4216 N N . ILE A 1 509 ? 10.090 -1.550 -37.924 1.00 79.44 509 ILE A N 1
ATOM 4217 C CA . ILE A 1 509 ? 11.552 -1.368 -37.875 1.00 79.44 509 ILE A CA 1
ATOM 4218 C C . ILE A 1 509 ? 12.231 -1.941 -39.113 1.00 79.44 509 ILE A C 1
ATOM 4220 O O . ILE A 1 509 ? 13.139 -1.315 -39.661 1.00 79.44 509 ILE A O 1
ATOM 4224 N N . SER A 1 510 ? 11.798 -3.121 -39.563 1.00 83.56 510 SER A N 1
ATOM 4225 C CA . SER A 1 510 ? 12.363 -3.765 -40.751 1.00 83.56 510 SER A CA 1
ATOM 4226 C C . SER A 1 510 ? 12.145 -2.950 -42.025 1.00 83.56 510 SER A C 1
ATOM 4228 O O . SER A 1 510 ? 12.927 -3.083 -42.963 1.00 83.56 510 SER A O 1
ATOM 4230 N N . ASN A 1 511 ? 11.122 -2.088 -42.036 1.00 83.06 511 ASN A N 1
ATOM 4231 C CA . ASN A 1 511 ? 10.807 -1.248 -43.178 1.00 83.06 511 ASN A CA 1
ATOM 4232 C C . ASN A 1 511 ? 11.500 0.134 -43.142 1.00 83.06 511 ASN A C 1
ATOM 4234 O O . ASN A 1 511 ? 11.432 0.872 -44.126 1.00 83.06 511 ASN A O 1
ATOM 4238 N N . LEU A 1 512 ? 12.152 0.524 -42.043 1.00 78.38 512 LEU A N 1
ATOM 4239 C CA . LEU A 1 512 ? 12.848 1.814 -41.951 1.00 78.38 512 LEU A CA 1
ATOM 4240 C C . LEU A 1 512 ? 14.239 1.759 -42.596 1.00 78.38 512 LEU A C 1
ATOM 4242 O O . LEU A 1 512 ? 14.965 0.772 -42.445 1.00 78.38 512 LEU A O 1
ATOM 4246 N N . SER A 1 513 ? 14.637 2.849 -43.259 1.00 78.12 513 SER A N 1
ATOM 4247 C CA . SER A 1 513 ? 16.030 3.049 -43.676 1.00 78.12 513 SER A CA 1
ATOM 4248 C C . SER A 1 513 ? 16.932 3.300 -42.458 1.00 78.12 513 SER A C 1
ATOM 4250 O O . SER A 1 513 ? 16.454 3.677 -41.390 1.00 78.12 513 SER A O 1
ATOM 4252 N N . GLU A 1 514 ? 18.248 3.125 -42.593 1.00 75.75 514 GLU A N 1
ATOM 4253 C CA . GLU A 1 514 ? 19.188 3.431 -41.499 1.00 75.75 514 GLU A CA 1
ATOM 4254 C C . GLU A 1 514 ? 19.193 4.922 -41.119 1.00 75.75 514 GLU A C 1
ATOM 4256 O O . GLU A 1 514 ? 19.413 5.270 -39.960 1.00 75.75 514 GLU A O 1
ATOM 4261 N N . GLU A 1 515 ? 18.908 5.811 -42.073 1.00 73.31 515 GLU A N 1
ATOM 4262 C CA . GLU A 1 515 ? 18.763 7.248 -41.823 1.00 73.31 515 GLU A CA 1
ATOM 4263 C C . GLU A 1 515 ? 17.483 7.547 -41.035 1.00 73.31 515 GLU A C 1
ATOM 4265 O O . GLU A 1 515 ? 17.540 8.263 -40.036 1.00 73.31 515 GLU A O 1
ATOM 4270 N N . ASP A 1 516 ? 16.355 6.930 -41.404 1.00 73.50 516 ASP A N 1
ATOM 4271 C CA . ASP A 1 516 ? 15.091 7.061 -40.669 1.00 73.50 516 ASP A CA 1
ATOM 4272 C C . ASP A 1 516 ? 15.192 6.471 -39.264 1.00 73.50 516 ASP A C 1
ATOM 4274 O O . ASP A 1 516 ? 14.714 7.073 -38.302 1.00 73.50 516 ASP A O 1
ATOM 4278 N N . LYS A 1 517 ? 15.851 5.313 -39.117 1.00 74.31 517 LYS A N 1
ATOM 4279 C CA . LYS A 1 517 ? 16.131 4.732 -37.800 1.00 74.31 517 LYS A CA 1
ATOM 4280 C C . LYS A 1 517 ? 16.902 5.723 -36.944 1.00 74.31 517 LYS A C 1
ATOM 4282 O O . LYS A 1 517 ? 16.487 5.953 -35.822 1.00 74.31 517 LYS A O 1
ATOM 4287 N N . LYS A 1 518 ? 17.941 6.372 -37.475 1.00 70.12 518 LYS A N 1
ATOM 4288 C CA . LYS A 1 518 ? 18.711 7.397 -36.749 1.00 70.12 518 LYS A CA 1
ATOM 4289 C C . LYS A 1 518 ? 17.923 8.680 -36.474 1.00 70.12 518 LYS A C 1
ATOM 4291 O O . LYS A 1 518 ? 18.165 9.318 -35.456 1.00 70.12 518 LYS A O 1
ATOM 4296 N N . ALA A 1 519 ? 17.000 9.071 -37.349 1.00 66.81 519 ALA A N 1
ATOM 4297 C CA . ALA A 1 519 ? 16.178 10.267 -37.166 1.00 66.81 519 ALA A CA 1
ATOM 4298 C C . ALA A 1 519 ? 15.093 10.068 -36.094 1.00 66.81 519 ALA A C 1
ATOM 4300 O O . ALA A 1 519 ? 14.894 10.933 -35.241 1.00 66.81 519 ALA A O 1
ATOM 4301 N N . ILE A 1 520 ? 14.420 8.915 -36.114 1.00 64.38 520 ILE A N 1
ATOM 4302 C CA . ILE A 1 520 ? 13.389 8.548 -35.133 1.00 64.38 520 ILE A CA 1
ATOM 4303 C C . ILE A 1 520 ? 14.046 8.073 -33.822 1.00 64.38 520 ILE A C 1
ATOM 4305 O O . ILE A 1 520 ? 13.491 8.271 -32.740 1.00 64.38 520 ILE A O 1
ATOM 4309 N N . PHE A 1 521 ? 15.234 7.466 -33.918 1.00 62.09 521 PHE A N 1
ATOM 4310 C CA . PHE A 1 521 ? 15.961 6.808 -32.832 1.00 62.09 521 PHE A CA 1
ATOM 4311 C C . PHE A 1 521 ? 17.497 6.966 -32.976 1.00 62.09 521 PHE A C 1
ATOM 4313 O O . PHE A 1 521 ? 18.193 6.054 -33.430 1.00 62.09 521 PHE A O 1
ATOM 4320 N N . PRO A 1 522 ? 18.071 8.119 -32.605 1.00 55.44 522 PRO A N 1
ATOM 4321 C CA . PRO A 1 522 ? 19.498 8.386 -32.806 1.00 55.44 522 PRO A CA 1
ATOM 4322 C C . PRO A 1 522 ? 20.418 7.389 -32.071 1.00 55.44 522 PRO A C 1
ATOM 4324 O O . PRO A 1 522 ? 20.324 7.227 -30.855 1.00 55.44 522 PRO A O 1
ATOM 4327 N N . GLU A 1 523 ? 21.337 6.744 -32.809 1.00 42.91 523 GLU A N 1
ATOM 4328 C CA . GLU A 1 523 ? 22.334 5.799 -32.271 1.00 42.91 523 GLU A CA 1
ATOM 4329 C C . GLU A 1 523 ? 23.332 6.474 -31.308 1.00 42.91 523 GLU A C 1
ATOM 4331 O O . GLU A 1 523 ? 23.726 7.626 -31.492 1.00 42.91 523 GLU A O 1
ATOM 4336 N N . GLN A 1 524 ? 23.797 5.715 -30.306 1.00 38.19 524 GLN A N 1
ATOM 4337 C CA . GLN A 1 524 ? 24.793 6.116 -29.290 1.00 38.19 524 GLN A CA 1
ATOM 4338 C C . GLN A 1 524 ? 24.378 7.241 -28.331 1.00 38.19 524 GLN A C 1
ATOM 4340 O O . GLN A 1 524 ? 25.208 7.789 -27.603 1.00 38.19 524 GLN A O 1
ATOM 4345 N N . LYS A 1 525 ? 23.081 7.522 -28.244 1.00 40.62 525 LYS A N 1
ATOM 4346 C CA . LYS A 1 525 ? 22.472 8.200 -27.099 1.00 40.62 525 LYS A CA 1
ATOM 4347 C C . LYS A 1 525 ? 21.435 7.265 -26.493 1.00 40.62 525 LYS A C 1
ATOM 4349 O O . LYS A 1 525 ? 20.831 6.470 -27.208 1.00 40.62 525 LYS A O 1
ATOM 4354 N N . ASN A 1 526 ? 21.230 7.337 -25.175 1.00 39.19 526 ASN A N 1
ATOM 4355 C CA . ASN A 1 526 ? 20.066 6.695 -24.557 1.00 39.19 526 ASN A CA 1
ATOM 4356 C C . ASN A 1 526 ? 18.832 7.099 -25.381 1.00 39.19 526 ASN A C 1
ATOM 4358 O O . ASN A 1 526 ? 18.701 8.302 -25.609 1.00 39.19 526 ASN A O 1
ATOM 4362 N N . PRO A 1 527 ? 17.963 6.170 -25.836 1.00 37.97 527 PRO A N 1
ATOM 4363 C CA . PRO A 1 527 ? 16.863 6.518 -26.724 1.00 37.97 527 PRO A CA 1
ATOM 4364 C C . PRO A 1 527 ? 16.057 7.650 -26.095 1.00 37.97 527 PRO A C 1
ATOM 4366 O O . PRO A 1 527 ? 15.419 7.471 -25.049 1.00 37.97 527 PRO A O 1
ATOM 4369 N N . GLU A 1 528 ? 16.154 8.833 -26.693 1.00 41.22 528 GLU A N 1
ATOM 4370 C CA . GLU A 1 528 ? 15.362 9.993 -26.328 1.00 41.22 528 GLU A CA 1
ATOM 4371 C C . GLU A 1 528 ? 13.942 9.692 -26.809 1.00 41.22 528 GLU A C 1
ATOM 4373 O O . GLU A 1 528 ? 13.551 10.061 -27.911 1.00 41.22 528 GLU A O 1
ATOM 4378 N N . GLY A 1 529 ? 13.165 8.943 -26.023 1.00 40.72 529 GLY A N 1
ATOM 4379 C CA . GLY A 1 529 ? 11.760 8.721 -26.341 1.00 40.72 529 GLY A CA 1
ATOM 4380 C C . GLY A 1 529 ? 11.079 10.083 -26.424 1.00 40.72 529 GLY A C 1
ATOM 4381 O O . GLY A 1 529 ? 11.126 10.816 -25.457 1.00 40.72 529 GLY A O 1
ATOM 4382 N N . ASN A 1 530 ? 10.533 10.470 -27.572 1.00 39.69 530 ASN A N 1
ATOM 4383 C CA . ASN A 1 530 ? 9.579 11.567 -27.844 1.00 39.69 530 ASN A CA 1
ATOM 4384 C C . ASN A 1 530 ? 9.699 12.953 -27.150 1.00 39.69 530 ASN A C 1
ATOM 4386 O O . ASN A 1 530 ? 8.882 13.827 -27.437 1.00 39.69 530 ASN A O 1
ATOM 4390 N N . GLY A 1 531 ? 10.717 13.232 -26.334 1.00 37.12 531 GLY A N 1
ATOM 4391 C CA . GLY A 1 531 ? 10.782 14.411 -25.464 1.00 37.12 531 GLY A CA 1
ATOM 4392 C C . GLY A 1 531 ? 12.042 14.550 -24.595 1.00 37.12 531 GLY A C 1
ATOM 4393 O O . GLY A 1 531 ? 12.090 15.471 -23.786 1.00 37.12 531 GLY A O 1
ATOM 4394 N N . GLY A 1 532 ? 13.059 13.694 -24.761 1.00 44.94 532 GLY A N 1
ATOM 4395 C CA . GLY A 1 532 ? 14.290 13.726 -23.957 1.00 44.94 532 GLY A CA 1
ATOM 4396 C C . GLY A 1 532 ? 14.183 12.979 -22.618 1.00 44.94 532 GLY A C 1
ATOM 4397 O O . GLY A 1 532 ? 13.102 12.568 -22.190 1.00 44.94 532 GLY A O 1
ATOM 4398 N N . THR A 1 533 ? 15.326 12.753 -21.963 1.00 45.06 533 THR A N 1
ATOM 4399 C CA . THR A 1 533 ? 15.400 12.180 -20.607 1.00 45.06 533 THR A CA 1
ATOM 4400 C C . THR A 1 533 ? 14.801 13.150 -19.592 1.00 45.06 533 THR A C 1
ATOM 4402 O O . THR A 1 533 ? 15.169 14.324 -19.584 1.00 45.06 533 THR A O 1
ATOM 4405 N N . SER A 1 534 ? 13.910 12.670 -18.723 1.00 49.75 534 SER A N 1
ATOM 4406 C CA . SER A 1 534 ? 13.204 13.517 -17.758 1.00 49.75 534 SER A CA 1
ATOM 4407 C C . SER A 1 534 ? 13.479 13.080 -16.321 1.00 49.75 534 SER A C 1
ATOM 4409 O O . SER A 1 534 ? 13.113 11.980 -15.914 1.00 49.75 534 SER A O 1
ATOM 4411 N N . VAL A 1 535 ? 14.087 13.972 -15.533 1.00 55.19 535 VAL A N 1
ATOM 4412 C CA . VAL A 1 535 ? 14.247 13.809 -14.075 1.00 55.19 535 VAL A CA 1
ATOM 4413 C C . VAL A 1 535 ? 12.892 13.936 -13.369 1.00 55.19 535 VAL A C 1
ATOM 4415 O O . VAL A 1 535 ? 12.669 13.326 -12.327 1.00 55.19 535 VAL A O 1
ATOM 4418 N N . THR A 1 536 ? 11.944 14.686 -13.946 1.00 61.00 536 THR A N 1
ATOM 4419 C CA . THR A 1 536 ? 10.621 14.882 -13.339 1.00 61.00 536 THR A CA 1
ATOM 4420 C C . THR A 1 536 ? 9.754 13.627 -13.406 1.00 61.00 536 THR A C 1
ATOM 4422 O O . THR A 1 536 ? 8.970 13.383 -12.488 1.00 61.00 536 THR A O 1
ATOM 4425 N N . ASP A 1 537 ? 9.935 12.800 -14.441 1.00 70.44 537 ASP A N 1
ATOM 4426 C CA . ASP A 1 537 ? 9.243 11.515 -14.585 1.00 70.44 537 ASP A CA 1
ATOM 4427 C C . ASP A 1 537 ? 9.666 10.495 -13.520 1.00 70.44 537 ASP A C 1
ATOM 4429 O O . ASP A 1 537 ? 8.897 9.581 -13.216 1.00 70.44 537 ASP A O 1
ATOM 4433 N N . HIS A 1 538 ? 10.852 10.666 -12.931 1.00 81.69 538 HIS A N 1
ATOM 4434 C CA . HIS A 1 538 ? 11.358 9.755 -11.919 1.00 81.69 538 HIS A CA 1
ATOM 4435 C C . HIS A 1 538 ? 10.648 9.916 -10.569 1.00 81.69 538 HIS A C 1
ATOM 4437 O O . HIS A 1 538 ? 10.505 8.941 -9.856 1.00 81.69 538 HIS A O 1
ATOM 4443 N N . TYR A 1 539 ? 10.160 11.101 -10.186 1.00 85.19 539 TYR A N 1
ATOM 4444 C CA . TYR A 1 539 ? 9.617 11.293 -8.833 1.00 85.19 539 TYR A CA 1
ATOM 4445 C C . TYR A 1 539 ? 8.384 10.425 -8.550 1.00 85.19 539 TYR A C 1
ATOM 4447 O O . TYR A 1 539 ? 7.397 10.461 -9.287 1.00 85.19 539 TYR A O 1
ATOM 4455 N N . MET A 1 540 ? 8.372 9.744 -7.403 1.00 90.62 540 MET A N 1
ATOM 4456 C CA . MET A 1 540 ? 7.246 8.898 -7.006 1.00 90.62 540 MET A CA 1
ATOM 4457 C C . MET A 1 540 ? 5.936 9.693 -6.861 1.00 90.62 540 MET A C 1
ATOM 4459 O O . MET A 1 540 ? 4.945 9.370 -7.514 1.00 90.62 540 MET A O 1
ATOM 4463 N N . GLY A 1 541 ? 5.929 10.772 -6.073 1.00 86.75 541 GLY A N 1
ATOM 4464 C CA . GLY A 1 541 ? 4.720 11.551 -5.775 1.00 86.75 541 GLY A CA 1
ATOM 4465 C C . GLY A 1 541 ? 4.170 12.415 -6.913 1.00 86.75 541 GLY A C 1
ATOM 4466 O O . GLY A 1 541 ? 2.983 12.745 -6.895 1.00 86.75 541 GLY A O 1
ATOM 4467 N N . ARG A 1 542 ? 4.997 12.768 -7.909 1.00 83.56 542 ARG A N 1
ATOM 4468 C CA . ARG A 1 542 ? 4.602 13.625 -9.049 1.00 83.56 542 ARG A CA 1
ATOM 4469 C C . ARG A 1 542 ? 4.591 12.913 -10.405 1.00 83.56 542 ARG A C 1
ATOM 4471 O O . ARG A 1 542 ? 3.887 13.360 -11.301 1.00 83.56 542 ARG A O 1
ATOM 4478 N N . GLY A 1 543 ? 5.370 11.848 -10.566 1.00 85.12 543 GLY A N 1
ATOM 4479 C CA . GLY A 1 543 ? 5.486 11.083 -11.808 1.00 85.12 543 GLY A CA 1
ATOM 4480 C C . GLY A 1 543 ? 4.655 9.804 -11.772 1.00 85.12 543 GLY A C 1
ATOM 4481 O O . GLY A 1 543 ? 3.764 9.615 -12.601 1.00 85.12 543 GLY A O 1
ATOM 4482 N N . TYR A 1 544 ? 4.906 8.940 -10.784 1.00 92.94 544 TYR A N 1
ATOM 4483 C CA . TYR A 1 544 ? 4.281 7.615 -10.709 1.00 92.94 544 TYR A CA 1
ATOM 4484 C C . TYR A 1 544 ? 2.884 7.629 -10.071 1.00 92.94 544 TYR A C 1
ATOM 4486 O O . TYR A 1 544 ? 1.935 7.113 -10.667 1.00 92.94 544 TYR A O 1
ATOM 4494 N N . LEU A 1 545 ? 2.740 8.213 -8.875 1.00 94.31 545 LEU A N 1
ATOM 4495 C CA . LEU A 1 545 ? 1.494 8.178 -8.101 1.00 94.31 545 LEU A CA 1
ATOM 4496 C C . LEU A 1 545 ? 0.292 8.809 -8.809 1.00 94.31 545 LEU A C 1
ATOM 4498 O O . LEU A 1 545 ? -0.744 8.148 -8.822 1.00 94.31 545 LEU A O 1
ATOM 4502 N N . PRO A 1 546 ? 0.379 9.997 -9.442 1.00 94.00 546 PRO A N 1
ATOM 4503 C CA . PRO A 1 546 ? -0.771 10.557 -10.152 1.00 94.00 546 PRO A CA 1
ATOM 4504 C C . PRO A 1 546 ? -1.286 9.624 -11.251 1.00 94.00 546 PRO A C 1
ATOM 4506 O O . PRO A 1 546 ? -2.489 9.473 -11.445 1.00 94.00 546 PRO A O 1
ATOM 4509 N N . PHE A 1 547 ? -0.374 8.959 -11.966 1.00 93.88 547 PHE A N 1
ATOM 4510 C CA . PHE A 1 547 ? -0.754 8.079 -13.063 1.00 93.88 547 PHE A CA 1
ATOM 4511 C C . PHE A 1 547 ? -1.334 6.748 -12.570 1.00 93.88 547 PHE A C 1
ATOM 4513 O O . PHE A 1 547 ? -2.289 6.259 -13.176 1.00 93.88 547 PHE A O 1
ATOM 4520 N N . LEU A 1 548 ? -0.797 6.193 -11.473 1.00 96.69 548 LEU A N 1
ATOM 4521 C CA . LEU A 1 548 ? -1.361 5.036 -10.762 1.00 96.69 548 LEU A CA 1
ATOM 4522 C C . LEU A 1 548 ? -2.763 5.343 -10.230 1.00 96.69 548 LEU A C 1
ATOM 4524 O O . LEU A 1 548 ? -3.696 4.583 -10.477 1.00 96.69 548 LEU A O 1
ATOM 4528 N N . HIS A 1 549 ? -2.894 6.470 -9.534 1.00 96.25 549 HIS A N 1
ATOM 4529 C CA . HIS A 1 549 ? -4.135 6.967 -8.963 1.00 96.25 549 HIS A CA 1
ATOM 4530 C C . HIS A 1 549 ? -5.228 7.081 -10.028 1.00 96.25 549 HIS A C 1
ATOM 4532 O O . HIS A 1 549 ? -6.278 6.448 -9.923 1.00 96.25 549 HIS A O 1
ATOM 4538 N N . ASP A 1 550 ? -4.955 7.833 -11.092 1.00 95.56 550 ASP A N 1
ATOM 4539 C CA . ASP A 1 550 ? -5.953 8.082 -12.123 1.00 95.56 550 ASP A CA 1
ATOM 4540 C C . ASP A 1 550 ? -6.244 6.835 -12.956 1.00 95.56 550 ASP A C 1
ATOM 4542 O O . ASP A 1 550 ? -7.364 6.666 -13.419 1.00 95.56 550 ASP A O 1
ATOM 4546 N N . GLN A 1 551 ? -5.273 5.932 -13.142 1.00 95.88 551 GLN A N 1
ATOM 4547 C CA . GLN A 1 551 ? -5.560 4.652 -13.788 1.00 95.88 551 GLN A CA 1
ATOM 4548 C C . GLN A 1 551 ? -6.521 3.812 -12.943 1.00 95.88 551 GLN A C 1
ATOM 4550 O O . GLN A 1 551 ? -7.437 3.213 -13.499 1.00 95.88 551 GLN A O 1
ATOM 4555 N N . LEU A 1 552 ? -6.327 3.753 -11.623 1.00 96.12 552 LEU A N 1
ATOM 4556 C CA . LEU A 1 552 ? -7.242 3.038 -10.738 1.00 96.12 552 LEU A CA 1
ATOM 4557 C C . LEU A 1 552 ? -8.632 3.687 -10.755 1.00 96.12 552 LEU A C 1
ATOM 4559 O O . LEU A 1 552 ? -9.623 2.979 -10.906 1.00 96.12 552 LEU A O 1
ATOM 4563 N N . LEU A 1 553 ? -8.700 5.018 -10.668 1.00 95.50 553 LEU A N 1
ATOM 4564 C CA . LEU A 1 553 ? -9.955 5.765 -10.740 1.00 95.50 553 LEU A CA 1
ATOM 4565 C C . LEU A 1 553 ? -10.698 5.496 -12.053 1.00 95.50 553 LEU A C 1
ATOM 4567 O O . LEU A 1 553 ? -11.874 5.157 -12.025 1.00 95.50 553 LEU A O 1
ATOM 4571 N N . GLU A 1 554 ? -9.987 5.553 -13.180 1.00 94.75 554 GLU A N 1
ATOM 4572 C CA . GLU A 1 554 ? -10.522 5.261 -14.511 1.00 94.75 554 GLU A CA 1
ATOM 4573 C C . GLU A 1 554 ? -11.084 3.839 -14.626 1.00 94.75 554 GLU A C 1
ATOM 4575 O O . GLU A 1 554 ? -12.074 3.644 -15.319 1.00 94.75 554 GLU A O 1
ATOM 4580 N N . LEU A 1 555 ? -10.470 2.843 -13.977 1.00 94.25 555 LEU A N 1
ATOM 4581 C CA . LEU A 1 555 ? -10.964 1.459 -14.001 1.00 94.25 555 LEU A CA 1
ATOM 4582 C C . LEU A 1 555 ? -12.252 1.264 -13.194 1.00 94.25 555 LEU A C 1
ATOM 4584 O O . LEU A 1 555 ? -12.979 0.303 -13.440 1.00 94.25 555 LEU A O 1
ATOM 4588 N N . ILE A 1 556 ? -12.508 2.137 -12.220 1.00 92.38 556 ILE A N 1
ATOM 4589 C CA . ILE A 1 556 ? -13.703 2.086 -11.372 1.00 92.38 556 ILE A CA 1
ATOM 4590 C C . ILE A 1 556 ? -14.827 2.912 -11.997 1.00 92.38 556 ILE A C 1
ATOM 4592 O O . ILE A 1 556 ? -15.981 2.484 -11.995 1.00 92.38 556 ILE A O 1
ATOM 4596 N N . ASP A 1 557 ? -14.487 4.098 -12.500 1.00 92.69 557 ASP A N 1
ATOM 4597 C CA . ASP A 1 557 ? -15.404 5.040 -13.127 1.00 92.69 557 ASP A CA 1
ATOM 4598 C C . ASP A 1 557 ? -14.653 5.903 -14.147 1.00 92.69 557 ASP A C 1
ATOM 4600 O O . ASP A 1 557 ? -13.893 6.812 -13.805 1.00 92.69 557 ASP A O 1
ATOM 4604 N N . HIS A 1 558 ? -14.882 5.605 -15.422 1.00 89.75 558 HIS A N 1
ATOM 4605 C CA . HIS A 1 558 ? -14.279 6.319 -16.538 1.00 89.75 558 HIS A CA 1
ATOM 4606 C C . HIS A 1 558 ? -14.591 7.826 -16.489 1.00 89.75 558 HIS A C 1
ATOM 4608 O O . HIS A 1 558 ? -13.700 8.643 -16.724 1.00 89.75 558 HIS A O 1
ATOM 4614 N N . ASP A 1 559 ? -15.806 8.226 -16.102 1.00 90.81 559 ASP A N 1
ATOM 4615 C CA . ASP A 1 559 ? -16.236 9.631 -16.147 1.00 90.81 559 ASP A CA 1
ATOM 4616 C C . ASP A 1 559 ? -15.493 10.514 -15.130 1.00 90.81 559 ASP A C 1
ATOM 4618 O O . ASP A 1 559 ? -15.456 11.743 -15.264 1.00 90.81 559 ASP A O 1
ATOM 4622 N N . LYS A 1 560 ? -14.840 9.895 -14.139 1.00 92.75 560 LYS A N 1
ATOM 4623 C CA . LYS A 1 560 ? -13.997 10.570 -13.147 1.00 92.75 560 LYS A CA 1
ATOM 4624 C C . LYS A 1 560 ? -12.602 10.933 -13.666 1.00 92.75 560 LYS A C 1
ATOM 4626 O O . LYS A 1 560 ? -11.914 11.685 -12.977 1.00 92.75 560 LYS A O 1
ATOM 4631 N N . THR A 1 561 ? -12.194 10.476 -14.857 1.00 93.44 561 THR A N 1
ATOM 4632 C CA . THR A 1 561 ? -10.911 10.829 -15.508 1.00 93.44 561 THR A CA 1
ATOM 4633 C C . THR A 1 561 ? -11.077 11.419 -16.920 1.00 93.44 561 THR A C 1
ATOM 4635 O O . THR A 1 561 ? -10.532 10.920 -17.918 1.00 93.44 561 THR A O 1
ATOM 4638 N N . PRO A 1 562 ? -11.837 12.523 -17.055 1.00 93.12 562 PRO A N 1
ATOM 4639 C CA . PRO A 1 562 ? -12.207 13.069 -18.354 1.00 93.12 562 PRO A CA 1
ATOM 4640 C C . PRO A 1 562 ? -11.014 13.579 -19.172 1.00 93.12 562 PRO A C 1
ATOM 4642 O O . PRO A 1 562 ? -11.097 13.581 -20.403 1.00 93.12 562 PRO A O 1
ATOM 4645 N N . LYS A 1 563 ? -9.915 14.038 -18.555 1.00 92.19 563 LYS A N 1
ATOM 4646 C CA . LYS A 1 563 ? -8.745 14.523 -19.311 1.00 92.19 563 LYS A CA 1
ATOM 4647 C C . LYS A 1 563 ? -8.027 13.361 -19.986 1.00 92.19 563 LYS A C 1
ATOM 4649 O O . LYS A 1 563 ? -7.728 13.447 -21.180 1.00 92.19 563 LYS A O 1
ATOM 4654 N N . ARG A 1 564 ? -7.797 12.263 -19.260 1.00 92.12 564 ARG A N 1
ATOM 4655 C CA . ARG A 1 564 ? -7.175 11.044 -19.799 1.00 92.12 564 ARG A CA 1
ATOM 4656 C C . ARG A 1 564 ? -8.000 10.429 -20.918 1.00 92.12 564 ARG A C 1
ATOM 4658 O O . ARG A 1 564 ? -7.438 10.105 -21.967 1.00 92.12 564 ARG A O 1
ATOM 4665 N N . LEU A 1 565 ? -9.316 10.332 -20.734 1.00 92.00 565 LEU A N 1
ATOM 4666 C CA . LEU A 1 565 ? -10.226 9.842 -21.771 1.00 92.00 565 LEU A CA 1
ATOM 4667 C C . LEU A 1 565 ? -10.177 10.706 -23.027 1.00 92.00 565 LEU A C 1
ATOM 4669 O O . LEU A 1 565 ? -9.859 10.194 -24.098 1.00 92.00 565 LEU A O 1
ATOM 4673 N N . LYS A 1 566 ? -10.392 12.021 -22.893 1.00 92.06 566 LYS A N 1
ATOM 4674 C CA . LYS A 1 566 ? -10.377 12.953 -24.033 1.00 92.06 566 LYS A CA 1
ATOM 4675 C C . LYS A 1 566 ? -9.053 12.924 -24.782 1.00 92.06 566 LYS A C 1
ATOM 4677 O O . LYS A 1 566 ? -9.034 13.047 -26.002 1.00 92.06 566 LYS A O 1
ATOM 4682 N N . SER A 1 567 ? -7.941 12.774 -24.072 1.00 91.50 567 SER A N 1
ATOM 4683 C CA . SER A 1 567 ? -6.635 12.617 -24.700 1.00 91.50 567 SER A CA 1
ATOM 4684 C C . SER A 1 567 ? -6.528 11.345 -25.532 1.00 91.50 567 SER A C 1
ATOM 4686 O O . SER A 1 567 ? -6.131 11.412 -26.695 1.00 91.50 567 SER A O 1
ATOM 4688 N N . ARG A 1 568 ? -6.929 10.193 -24.979 1.00 92.56 568 ARG A N 1
ATOM 4689 C CA . ARG A 1 568 ? -6.929 8.932 -25.731 1.00 92.56 568 ARG A CA 1
ATOM 4690 C C . ARG A 1 568 ? -7.890 8.969 -26.914 1.00 92.56 568 ARG A C 1
ATOM 4692 O O . ARG A 1 568 ? -7.553 8.446 -27.970 1.00 92.56 568 ARG A O 1
ATOM 4699 N N . GLU A 1 569 ? -9.046 9.607 -26.768 1.00 91.75 569 GLU A N 1
ATOM 4700 C CA . GLU A 1 569 ? -10.007 9.802 -27.858 1.00 91.75 569 GLU A CA 1
ATOM 4701 C C . GLU A 1 569 ? -9.431 10.680 -28.968 1.00 91.75 569 GLU A C 1
ATOM 4703 O O . GLU A 1 569 ? -9.453 10.278 -30.128 1.00 91.75 569 GLU A O 1
ATOM 4708 N N . ARG A 1 570 ? -8.844 11.837 -28.630 1.00 90.38 570 ARG A N 1
ATOM 4709 C CA . ARG A 1 570 ? -8.155 12.702 -29.605 1.00 90.38 570 ARG A CA 1
ATOM 4710 C C . ARG A 1 570 ? -7.041 11.952 -30.318 1.00 90.38 570 ARG A C 1
ATOM 4712 O O . ARG A 1 570 ? -6.950 12.025 -31.538 1.00 90.38 570 ARG A O 1
ATOM 4719 N N . PHE A 1 571 ? -6.234 11.203 -29.569 1.00 90.56 571 PHE A N 1
ATOM 4720 C CA . PHE A 1 571 ? -5.173 10.378 -30.127 1.00 90.56 571 PHE A CA 1
ATOM 4721 C C . PHE A 1 571 ? -5.720 9.312 -31.081 1.00 90.56 571 PHE A C 1
ATOM 4723 O O . PHE A 1 571 ? -5.204 9.163 -32.184 1.00 90.56 571 PHE A O 1
ATOM 4730 N N . LYS A 1 572 ? -6.793 8.609 -30.701 1.00 90.44 572 LYS A N 1
ATOM 4731 C CA . LYS A 1 572 ? -7.444 7.600 -31.545 1.00 90.44 572 LYS A CA 1
ATOM 4732 C C . LYS A 1 572 ? -8.012 8.214 -32.827 1.00 90.44 572 LYS A C 1
ATOM 4734 O O . LYS A 1 572 ? -7.756 7.692 -33.906 1.00 90.44 572 LYS A O 1
ATOM 4739 N N . VAL A 1 573 ? -8.704 9.348 -32.725 1.00 88.50 573 VAL A N 1
ATOM 4740 C CA . VAL A 1 573 ? -9.231 10.090 -33.881 1.00 88.50 573 VAL A CA 1
ATOM 4741 C C . VAL A 1 573 ? -8.094 10.554 -34.792 1.00 88.50 573 VAL A C 1
ATOM 4743 O O . VAL A 1 573 ? -8.183 10.395 -36.005 1.00 88.50 573 VAL A O 1
ATOM 4746 N N . ALA A 1 574 ? -6.997 11.074 -34.235 1.00 84.19 574 ALA A N 1
ATOM 4747 C CA . ALA A 1 574 ? -5.816 11.438 -35.013 1.00 84.19 574 ALA A CA 1
ATOM 4748 C C . ALA A 1 574 ? -5.189 10.215 -35.705 1.00 84.19 574 ALA A C 1
ATOM 4750 O O . ALA A 1 574 ? -4.807 10.298 -36.867 1.00 84.19 574 ALA A O 1
ATOM 4751 N N . LEU A 1 575 ? -5.130 9.066 -35.029 1.00 84.88 575 LEU A N 1
ATOM 4752 C CA . LEU A 1 575 ? -4.606 7.808 -35.568 1.00 84.88 575 LEU A CA 1
ATOM 4753 C C . LEU A 1 575 ? -5.482 7.231 -36.700 1.00 84.88 575 LEU A C 1
ATOM 4755 O O . LEU A 1 575 ? -4.979 6.549 -37.594 1.00 84.88 575 LEU A O 1
ATOM 4759 N N . GLU A 1 576 ? -6.790 7.487 -36.667 1.00 81.50 576 GLU A N 1
ATOM 4760 C CA . GLU A 1 576 ? -7.753 7.079 -37.698 1.00 81.50 576 GLU A CA 1
ATOM 4761 C C . GLU A 1 576 ? -7.801 8.059 -38.880 1.00 81.50 576 GLU A C 1
ATOM 4763 O O . GLU A 1 576 ? -7.874 7.617 -40.025 1.00 81.50 576 GLU A O 1
ATOM 4768 N N . ASN A 1 577 ? -7.700 9.366 -38.617 1.00 74.88 577 ASN A N 1
ATOM 4769 C CA . ASN A 1 577 ? -7.798 10.431 -39.620 1.00 74.88 577 ASN A CA 1
ATOM 4770 C C . ASN A 1 577 ? -6.480 10.751 -40.335 1.00 74.88 577 ASN A C 1
ATOM 4772 O O . ASN A 1 577 ? -6.497 11.497 -41.316 1.00 74.88 577 ASN A O 1
ATOM 4776 N N . ASN A 1 578 ? -5.338 10.222 -39.881 1.00 63.16 578 ASN A N 1
ATOM 4777 C CA . ASN A 1 578 ? -4.044 10.417 -40.547 1.00 63.16 578 ASN A CA 1
ATOM 4778 C C . ASN A 1 578 ? -3.928 9.566 -41.833 1.00 63.16 578 ASN A C 1
ATOM 4780 O O . ASN A 1 578 ? -2.982 8.810 -42.035 1.00 63.16 578 ASN A O 1
ATOM 4784 N N . THR A 1 579 ? -4.937 9.674 -42.701 1.00 51.59 579 THR A N 1
ATOM 4785 C CA . THR A 1 579 ? -4.999 9.134 -44.065 1.00 51.59 579 THR A CA 1
ATOM 4786 C C . THR A 1 579 ? -4.504 10.136 -45.111 1.00 51.59 579 THR A C 1
ATOM 4788 O O . THR A 1 579 ? -4.456 9.800 -46.293 1.00 51.59 579 THR A O 1
ATOM 4791 N N . ASN A 1 580 ? -4.129 11.357 -44.706 1.00 46.81 580 ASN A N 1
ATOM 4792 C CA . ASN A 1 580 ? -3.601 12.396 -45.594 1.00 46.81 580 ASN A CA 1
ATOM 4793 C C . ASN A 1 580 ? -2.120 12.153 -45.900 1.00 46.81 580 ASN A C 1
ATOM 4795 O O . ASN A 1 580 ? -1.253 12.944 -45.539 1.00 46.81 580 ASN A O 1
ATOM 4799 N N . ILE A 1 581 ? -1.839 11.039 -46.570 1.00 52.56 581 ILE A N 1
ATOM 4800 C CA . ILE A 1 581 ? -0.520 10.764 -47.126 1.00 52.56 581 ILE A CA 1
ATOM 4801 C C . ILE A 1 581 ? -0.533 11.255 -48.572 1.00 52.56 581 ILE A C 1
ATOM 4803 O O . ILE A 1 581 ? -1.319 10.772 -49.392 1.00 52.56 581 ILE A O 1
ATOM 4807 N N . ILE A 1 582 ? 0.315 12.231 -48.894 1.00 51.41 582 ILE A N 1
ATOM 4808 C CA . ILE A 1 582 ? 0.451 12.748 -50.257 1.00 51.41 582 ILE A CA 1
ATOM 4809 C C . ILE A 1 582 ? 1.246 11.716 -51.071 1.00 51.41 582 ILE A C 1
ATOM 4811 O O . ILE A 1 582 ? 2.458 11.787 -51.211 1.00 51.41 582 ILE A O 1
ATOM 4815 N N . ASN A 1 583 ? 0.528 10.731 -51.612 1.00 55.75 583 ASN A N 1
ATOM 4816 C CA . ASN A 1 583 ? 1.013 9.759 -52.596 1.00 55.75 583 ASN A CA 1
ATOM 4817 C C . ASN A 1 583 ? 2.282 8.965 -52.173 1.00 55.75 583 ASN A C 1
ATOM 4819 O O . ASN A 1 583 ? 3.308 9.017 -52.858 1.00 55.75 583 ASN A O 1
ATOM 4823 N N . PRO A 1 584 ? 2.237 8.206 -51.060 1.00 59.88 584 PRO A N 1
ATOM 4824 C CA . PRO A 1 584 ? 3.343 7.342 -50.662 1.00 59.88 584 PRO A CA 1
ATOM 4825 C C . PRO A 1 584 ? 3.432 6.148 -51.620 1.00 59.88 584 PRO A C 1
ATOM 4827 O O . PRO A 1 584 ? 2.411 5.600 -52.048 1.00 59.88 584 PRO A O 1
ATOM 4830 N N . ASP A 1 585 ? 4.642 5.684 -51.922 1.00 66.06 585 ASP A N 1
ATOM 4831 C CA . ASP A 1 585 ? 4.786 4.372 -52.551 1.00 66.06 585 ASP A CA 1
ATOM 4832 C C . ASP A 1 585 ? 4.238 3.253 -51.638 1.00 66.06 585 ASP A C 1
ATOM 4834 O O . ASP A 1 585 ? 3.992 3.419 -50.436 1.00 66.06 585 ASP A O 1
ATOM 4838 N N . LEU A 1 586 ? 4.017 2.076 -52.228 1.00 68.06 586 LEU A N 1
ATOM 4839 C CA . LEU A 1 586 ? 3.425 0.930 -51.537 1.00 68.06 586 LEU A CA 1
ATOM 4840 C C . LEU A 1 586 ? 4.220 0.499 -50.290 1.00 68.06 586 LEU A C 1
ATOM 4842 O O . LEU A 1 586 ? 3.638 -0.079 -49.372 1.00 68.06 586 LEU A O 1
ATOM 4846 N N . TYR A 1 587 ? 5.528 0.753 -50.258 1.00 68.62 587 TYR A N 1
ATOM 4847 C CA . TYR A 1 587 ? 6.404 0.374 -49.156 1.00 68.62 587 TYR A CA 1
ATOM 4848 C C . TYR A 1 587 ? 6.211 1.305 -47.954 1.00 68.62 587 TYR A C 1
ATOM 4850 O O . TYR A 1 587 ? 5.919 0.831 -46.857 1.00 68.62 587 TYR A O 1
ATOM 4858 N N . ARG A 1 588 ? 6.218 2.624 -48.170 1.00 73.25 588 ARG A N 1
ATOM 4859 C CA . ARG A 1 588 ? 5.968 3.627 -47.118 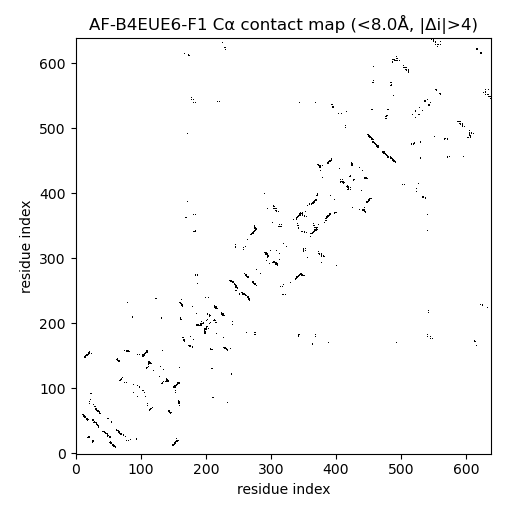1.00 73.25 588 ARG A CA 1
ATOM 4860 C C . ARG A 1 588 ? 4.579 3.503 -46.500 1.00 73.25 588 ARG A C 1
ATOM 4862 O O . ARG A 1 588 ? 4.424 3.594 -45.281 1.00 73.25 588 ARG A O 1
ATOM 4869 N N . LYS A 1 589 ? 3.569 3.183 -47.317 1.00 75.25 589 LYS A N 1
ATOM 4870 C CA . LYS A 1 589 ? 2.218 2.882 -46.820 1.00 75.25 589 LYS A CA 1
ATOM 4871 C C . LYS A 1 589 ? 2.208 1.695 -45.847 1.00 75.25 589 LYS A C 1
ATOM 4873 O O . LYS A 1 589 ? 1.492 1.740 -44.850 1.00 75.25 589 LYS A O 1
ATOM 4878 N N . LYS A 1 590 ? 2.998 0.646 -46.111 1.00 79.38 590 LYS A N 1
ATOM 4879 C CA . LYS A 1 590 ? 3.123 -0.510 -45.205 1.00 79.38 590 LYS A CA 1
ATOM 4880 C C . LYS A 1 590 ? 3.826 -0.137 -43.899 1.00 79.38 590 LYS A C 1
ATOM 4882 O O . LYS A 1 590 ? 3.363 -0.555 -42.843 1.00 79.38 590 LYS A O 1
ATOM 4887 N N . THR A 1 591 ? 4.878 0.680 -43.953 1.00 81.25 591 THR A N 1
ATOM 4888 C CA . THR A 1 591 ? 5.592 1.178 -42.763 1.00 81.25 591 THR A CA 1
ATOM 4889 C C . THR A 1 591 ? 4.665 1.957 -41.829 1.00 81.25 591 THR A C 1
ATOM 4891 O O . THR A 1 591 ? 4.554 1.624 -40.648 1.00 81.25 591 THR A O 1
ATOM 4894 N N . LEU A 1 592 ? 3.943 2.949 -42.363 1.00 79.81 592 LEU A N 1
ATOM 4895 C CA . LEU A 1 592 ? 2.998 3.763 -41.591 1.00 79.81 592 LEU A CA 1
ATOM 4896 C C . LEU A 1 592 ? 1.847 2.922 -41.023 1.00 79.81 592 LEU A C 1
ATOM 4898 O O . LEU A 1 592 ? 1.478 3.085 -39.859 1.00 79.81 592 LEU A O 1
ATOM 4902 N N . GLU A 1 593 ? 1.314 1.980 -41.804 1.00 84.00 593 GLU A N 1
ATOM 4903 C CA . GLU A 1 593 ? 0.250 1.092 -41.333 1.00 84.00 593 GLU A CA 1
ATOM 4904 C C . GLU A 1 593 ? 0.739 0.144 -40.225 1.00 84.00 593 GLU A C 1
ATOM 4906 O O . GLU A 1 593 ? 0.005 -0.095 -39.269 1.00 84.00 593 GLU A O 1
ATOM 4911 N N . ALA A 1 594 ? 1.979 -0.355 -40.282 1.00 85.25 594 ALA A N 1
ATOM 4912 C CA . ALA A 1 594 ? 2.550 -1.171 -39.209 1.00 85.25 594 ALA A CA 1
ATOM 4913 C C . ALA A 1 594 ? 2.648 -0.388 -37.885 1.00 85.25 594 ALA A C 1
ATOM 4915 O O . ALA A 1 594 ? 2.182 -0.871 -36.848 1.00 85.25 594 ALA A O 1
ATOM 4916 N N . TYR A 1 595 ? 3.154 0.851 -37.928 1.00 83.25 595 TYR A N 1
ATOM 4917 C CA . TYR A 1 595 ? 3.213 1.745 -36.763 1.00 83.25 595 TYR A CA 1
ATOM 4918 C C . TYR A 1 595 ? 1.816 2.059 -36.207 1.00 83.25 595 TYR A C 1
ATOM 4920 O O . TYR A 1 595 ? 1.576 2.003 -34.995 1.00 83.25 595 TYR A O 1
ATOM 4928 N N . ARG A 1 596 ? 0.860 2.334 -37.101 1.00 86.06 596 ARG A N 1
ATOM 4929 C CA . ARG A 1 596 ? -0.540 2.582 -36.749 1.00 86.06 596 ARG A CA 1
ATOM 4930 C C . ARG A 1 596 ? -1.172 1.378 -36.051 1.00 86.06 596 ARG A C 1
ATOM 4932 O O . ARG A 1 596 ? -1.733 1.529 -34.966 1.00 86.06 596 ARG A O 1
ATOM 4939 N N . GLN A 1 597 ? -1.048 0.184 -36.629 1.00 88.62 597 GLN A N 1
ATOM 4940 C CA . GLN A 1 597 ? -1.582 -1.058 -36.059 1.00 88.62 597 GLN A CA 1
ATOM 4941 C C . GLN A 1 597 ? -0.965 -1.378 -34.696 1.00 88.62 597 GLN A C 1
ATOM 4943 O O . GLN A 1 597 ? -1.670 -1.803 -33.782 1.00 88.62 597 GLN A O 1
ATOM 4948 N N . ARG A 1 598 ? 0.332 -1.121 -34.515 1.00 86.75 598 ARG A N 1
ATOM 4949 C CA . ARG A 1 598 ? 0.983 -1.233 -33.206 1.00 86.75 598 ARG A CA 1
ATOM 4950 C C . ARG A 1 598 ? 0.331 -0.316 -32.164 1.00 86.75 598 ARG A C 1
ATOM 4952 O O . ARG A 1 598 ? 0.010 -0.779 -31.073 1.00 86.75 598 ARG A O 1
ATOM 4959 N N . ASN A 1 599 ? 0.101 0.957 -32.493 1.00 87.62 599 ASN A N 1
ATOM 4960 C CA . ASN A 1 599 ? -0.561 1.897 -31.581 1.00 87.62 599 ASN A CA 1
ATOM 4961 C C . ASN A 1 599 ? -2.004 1.483 -31.249 1.00 87.62 599 ASN A C 1
ATOM 4963 O O . ASN A 1 599 ? -2.424 1.637 -30.103 1.00 87.62 599 ASN A O 1
ATOM 4967 N N . LEU A 1 600 ? -2.737 0.906 -32.208 1.00 90.56 600 LEU A N 1
ATOM 4968 C CA . LEU A 1 600 ? -4.053 0.311 -31.948 1.00 90.56 600 LEU A CA 1
ATOM 4969 C C . LEU A 1 600 ? -3.956 -0.844 -30.942 1.00 90.56 600 LEU A C 1
ATOM 4971 O O . LEU A 1 600 ? -4.723 -0.877 -29.984 1.00 90.56 600 LEU A O 1
ATOM 4975 N N . TYR A 1 601 ? -2.960 -1.726 -31.071 1.00 89.38 601 TYR A N 1
ATOM 4976 C CA . TYR A 1 601 ? -2.742 -2.775 -30.073 1.00 89.38 601 TYR A CA 1
ATOM 4977 C C . TYR A 1 601 ? -2.372 -2.229 -28.686 1.00 89.38 601 TYR A C 1
ATOM 4979 O O . TYR A 1 601 ? -2.751 -2.838 -27.688 1.00 89.38 601 TYR A O 1
ATOM 4987 N N . PHE A 1 602 ? -1.683 -1.088 -28.570 1.00 87.75 602 PHE A N 1
ATOM 4988 C CA . PHE A 1 602 ? -1.454 -0.467 -27.255 1.00 87.75 602 PHE A CA 1
ATOM 4989 C C . PHE A 1 602 ? -2.721 0.105 -26.639 1.00 87.75 602 PHE A C 1
ATOM 4991 O O . PHE A 1 602 ? -2.908 -0.019 -25.428 1.00 87.75 602 PHE A O 1
ATOM 4998 N N . LEU A 1 603 ? -3.609 0.673 -27.454 1.00 91.75 603 LEU A N 1
ATOM 4999 C CA . LEU A 1 603 ? -4.941 1.057 -26.992 1.00 91.75 603 LEU A CA 1
ATOM 5000 C C . LEU A 1 603 ? -5.727 -0.177 -26.521 1.00 91.75 603 LEU A C 1
ATOM 5002 O O . LEU A 1 603 ? -6.351 -0.130 -25.464 1.00 91.75 603 LEU A O 1
ATOM 5006 N N . ASP A 1 604 ? -5.629 -1.309 -27.220 1.00 91.62 604 ASP A N 1
ATOM 5007 C CA . ASP A 1 604 ? -6.268 -2.555 -26.780 1.00 91.62 604 ASP A CA 1
ATOM 5008 C C . ASP A 1 604 ? -5.666 -3.114 -25.474 1.00 91.62 604 ASP A C 1
ATOM 5010 O O . ASP A 1 604 ? -6.389 -3.673 -24.641 1.00 91.62 604 ASP A O 1
ATOM 5014 N N . LEU A 1 605 ? -4.352 -2.958 -25.259 1.00 88.50 605 LEU A N 1
ATOM 5015 C CA . LEU A 1 605 ? -3.702 -3.305 -23.988 1.00 88.50 605 LEU A CA 1
ATOM 5016 C C . LEU A 1 605 ? -4.200 -2.416 -22.844 1.00 88.50 605 LEU A C 1
ATOM 5018 O O . LEU A 1 605 ? -4.554 -2.951 -21.795 1.00 88.50 605 LEU A O 1
ATOM 5022 N N . GLN A 1 606 ? -4.296 -1.099 -23.058 1.00 92.94 606 GLN A N 1
ATOM 5023 C CA . GLN A 1 606 ? -4.911 -0.166 -22.103 1.00 92.94 606 GLN A CA 1
ATOM 5024 C C . GLN A 1 606 ? -6.340 -0.610 -21.758 1.00 92.94 606 GLN A C 1
ATOM 5026 O O . GLN A 1 606 ? -6.698 -0.690 -20.586 1.00 92.94 606 GLN A O 1
ATOM 5031 N N . ASN A 1 607 ? -7.142 -0.964 -22.765 1.00 92.69 607 ASN A N 1
ATOM 5032 C CA . ASN A 1 607 ? -8.524 -1.411 -22.570 1.00 92.69 607 ASN A CA 1
ATOM 5033 C C . ASN A 1 607 ? -8.618 -2.759 -21.831 1.00 92.69 607 ASN A C 1
ATOM 5035 O O . ASN A 1 607 ? -9.633 -3.054 -21.205 1.00 92.69 607 ASN A O 1
ATOM 5039 N N . SER A 1 608 ? -7.559 -3.574 -21.859 1.00 92.88 608 SER A N 1
ATOM 5040 C CA . SER A 1 608 ? -7.503 -4.852 -21.137 1.00 92.88 608 SER A CA 1
ATOM 5041 C C . SER A 1 608 ? -7.232 -4.688 -19.632 1.00 92.88 608 SER A C 1
ATOM 5043 O O . SER A 1 608 ? -7.331 -5.669 -18.892 1.00 92.88 608 SER A O 1
ATOM 5045 N N . MET A 1 609 ? -6.912 -3.478 -19.152 1.00 93.88 609 MET A N 1
ATOM 5046 C CA . MET A 1 609 ? -6.552 -3.221 -17.750 1.00 93.88 609 MET A CA 1
ATOM 5047 C C . MET A 1 609 ? -7.660 -3.564 -16.745 1.00 93.88 609 MET A C 1
ATOM 5049 O O . MET A 1 609 ? -7.344 -3.780 -15.577 1.00 93.88 609 MET A O 1
ATOM 5053 N N . GLY A 1 610 ? -8.923 -3.710 -17.167 1.00 91.88 610 GLY A N 1
ATOM 5054 C CA . GLY A 1 610 ? -10.009 -4.201 -16.303 1.00 91.88 610 GLY A CA 1
ATOM 5055 C C . GLY A 1 610 ? -9.684 -5.532 -15.609 1.00 91.88 610 GLY A C 1
ATOM 5056 O O . GLY A 1 610 ? -10.044 -5.734 -14.452 1.00 91.88 610 GLY A O 1
ATOM 5057 N N . ASN A 1 611 ? -8.892 -6.395 -16.254 1.00 91.00 611 ASN A N 1
ATOM 5058 C CA . ASN A 1 611 ? -8.460 -7.675 -15.686 1.00 91.00 611 ASN A CA 1
ATOM 5059 C C . ASN A 1 611 ? -7.530 -7.525 -14.464 1.00 91.00 611 ASN A C 1
ATOM 5061 O O . ASN A 1 611 ? -7.399 -8.457 -13.678 1.00 91.00 611 ASN A O 1
ATOM 5065 N N . SER A 1 612 ? -6.896 -6.365 -14.269 1.00 93.44 612 SER A N 1
ATOM 5066 C CA . SER A 1 612 ? -6.043 -6.103 -13.096 1.00 93.44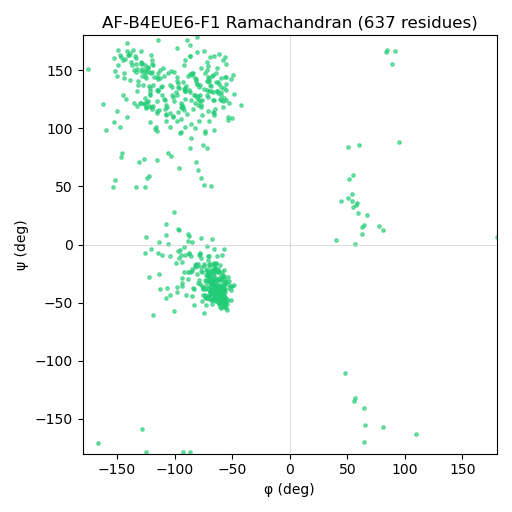 612 SER A CA 1
ATOM 5067 C C . SER A 1 612 ? -6.822 -5.952 -11.781 1.00 93.44 612 SER A C 1
ATOM 5069 O O . SER A 1 612 ? -6.211 -5.906 -10.710 1.00 93.44 612 SER A O 1
ATOM 5071 N N . LEU A 1 613 ? -8.158 -5.871 -11.855 1.00 92.88 613 LEU A N 1
ATOM 5072 C CA . LEU A 1 613 ? -9.058 -5.842 -10.701 1.00 92.88 613 LEU A CA 1
ATOM 5073 C C . LEU A 1 613 ? -9.613 -7.227 -10.331 1.00 92.88 613 LEU A C 1
ATOM 5075 O O . LEU A 1 613 ? -10.268 -7.340 -9.298 1.00 92.88 613 LEU A O 1
ATOM 5079 N N . ILE A 1 614 ? -9.330 -8.279 -11.115 1.00 88.25 614 ILE A N 1
ATOM 5080 C CA . ILE A 1 614 ? -9.814 -9.648 -10.849 1.00 88.25 614 ILE A CA 1
ATOM 5081 C C . ILE A 1 614 ? -9.511 -10.106 -9.412 1.00 88.25 614 ILE A C 1
ATOM 5083 O O . ILE A 1 614 ? -10.453 -10.551 -8.759 1.00 88.25 614 ILE A O 1
ATOM 5087 N N . PRO A 1 615 ? -8.284 -9.940 -8.863 1.00 85.31 615 PRO A N 1
ATOM 5088 C CA . PRO A 1 615 ? -7.989 -10.389 -7.498 1.00 85.31 615 PRO A CA 1
ATOM 5089 C C . PRO A 1 615 ? -8.907 -9.788 -6.424 1.00 85.31 615 PRO A C 1
ATOM 5091 O O . PRO A 1 615 ? -9.134 -10.411 -5.397 1.00 85.31 615 PRO A O 1
ATOM 5094 N N . MET A 1 616 ? -9.442 -8.592 -6.673 1.00 84.56 616 MET A N 1
ATOM 5095 C CA . MET A 1 616 ? -10.319 -7.878 -5.747 1.00 84.56 616 MET A CA 1
ATOM 5096 C C . MET A 1 616 ? -11.796 -8.249 -5.923 1.00 84.56 616 MET A C 1
ATOM 5098 O O . MET A 1 616 ? -12.578 -8.208 -4.976 1.00 84.56 616 MET A O 1
ATOM 5102 N N . GLN A 1 617 ? -12.202 -8.610 -7.145 1.00 82.75 617 GLN A N 1
ATOM 5103 C CA . GLN A 1 617 ? -13.587 -8.979 -7.463 1.00 82.75 617 GLN A CA 1
ATOM 5104 C C . GLN A 1 617 ? -14.043 -10.250 -6.731 1.00 82.75 617 GLN A C 1
ATOM 5106 O O . GLN A 1 617 ? -15.243 -10.487 -6.605 1.00 82.75 617 GLN A O 1
ATOM 5111 N N . GLU A 1 618 ? -13.102 -11.041 -6.212 1.00 78.94 618 GLU A N 1
ATOM 5112 C CA . GLU A 1 618 ? -13.372 -12.224 -5.393 1.00 78.94 618 GLU A CA 1
ATOM 5113 C C . GLU A 1 618 ? -13.935 -11.876 -3.999 1.00 78.94 618 GLU A C 1
ATOM 5115 O O . GLU A 1 618 ? -14.567 -12.728 -3.370 1.00 78.94 618 GLU A O 1
ATOM 5120 N N . ASN A 1 619 ? -13.775 -10.632 -3.523 1.00 85.62 619 ASN A N 1
ATOM 5121 C CA . ASN A 1 619 ? -14.240 -10.189 -2.208 1.00 85.62 619 ASN A CA 1
ATOM 5122 C C . ASN A 1 619 ? -15.224 -9.001 -2.310 1.00 85.62 619 ASN A C 1
ATOM 5124 O O . ASN A 1 619 ? -14.804 -7.855 -2.489 1.00 85.62 619 ASN A O 1
ATOM 5128 N N . PRO A 1 620 ? -16.541 -9.220 -2.108 1.00 85.88 620 PRO A N 1
ATOM 5129 C CA . PRO A 1 620 ? -17.544 -8.155 -2.193 1.00 85.88 620 PRO A CA 1
ATOM 5130 C C . PRO A 1 620 ? -17.280 -6.961 -1.268 1.00 85.88 620 PRO A C 1
ATOM 5132 O O . PRO A 1 620 ? -17.589 -5.829 -1.635 1.00 85.88 620 PRO A O 1
ATOM 5135 N N . LYS A 1 621 ? -16.681 -7.190 -0.088 1.00 86.56 621 LYS A N 1
ATOM 5136 C CA . LYS A 1 621 ? -16.335 -6.096 0.830 1.00 86.56 621 LYS A CA 1
ATOM 5137 C C . LYS A 1 621 ? -15.266 -5.188 0.238 1.00 86.56 621 LYS A C 1
ATOM 5139 O O . LYS A 1 621 ? -15.351 -3.981 0.391 1.00 86.56 621 LYS A O 1
ATOM 5144 N N . GLU A 1 622 ? -14.279 -5.748 -0.452 1.00 90.81 622 GLU A N 1
ATOM 5145 C CA . GLU A 1 622 ? -13.221 -4.961 -1.086 1.00 90.81 622 GLU A CA 1
ATOM 5146 C C . GLU A 1 622 ? -13.781 -4.134 -2.249 1.00 90.81 622 GLU A C 1
ATOM 5148 O O . GL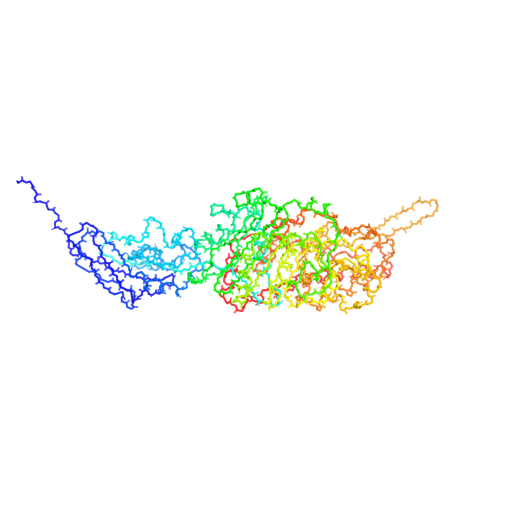U A 1 622 ? -13.486 -2.943 -2.362 1.00 90.81 622 GLU A O 1
ATOM 5153 N N . VAL A 1 623 ? -14.680 -4.710 -3.053 1.00 88.44 623 VAL A N 1
ATOM 5154 C CA . VAL A 1 623 ? -15.389 -3.974 -4.117 1.00 88.44 623 VAL A CA 1
ATOM 5155 C C . VAL A 1 623 ? -16.134 -2.755 -3.555 1.00 88.44 623 VAL A C 1
ATOM 5157 O O . VAL A 1 623 ? -16.123 -1.682 -4.166 1.00 88.44 623 VAL A O 1
ATOM 5160 N N . ASP A 1 624 ? -16.731 -2.873 -2.367 1.00 86.62 624 ASP A N 1
ATOM 5161 C CA . ASP A 1 624 ? -17.361 -1.741 -1.686 1.00 86.62 624 ASP A CA 1
ATOM 5162 C C . ASP A 1 624 ? -16.370 -0.619 -1.338 1.00 86.62 624 ASP A C 1
ATOM 5164 O O . ASP A 1 624 ? -16.723 0.559 -1.483 1.00 86.62 624 ASP A O 1
ATOM 5168 N N . MET A 1 625 ? -15.142 -0.968 -0.946 1.00 88.31 625 MET A N 1
ATOM 5169 C CA . MET A 1 625 ? -14.082 -0.007 -0.615 1.00 88.31 625 MET A CA 1
ATOM 5170 C C . MET A 1 625 ? -13.594 0.760 -1.851 1.00 88.31 625 MET A C 1
ATOM 5172 O O . MET A 1 625 ? -13.335 1.962 -1.768 1.00 88.31 625 MET A O 1
ATOM 5176 N N . LEU A 1 626 ? -13.560 0.129 -3.033 1.00 87.81 626 LEU A N 1
ATOM 5177 C CA . LEU A 1 626 ? -13.262 0.845 -4.286 1.00 87.81 626 LEU A CA 1
ATOM 5178 C C . LEU A 1 626 ? -14.281 1.926 -4.607 1.00 87.81 626 LEU A C 1
ATOM 5180 O O . LEU A 1 626 ? -13.924 3.009 -5.073 1.00 87.81 626 LEU A O 1
ATOM 5184 N N . GLN A 1 627 ? -15.558 1.639 -4.366 1.00 86.00 627 GLN A N 1
ATOM 5185 C CA . GLN A 1 627 ? -16.601 2.625 -4.617 1.00 86.00 627 GLN A CA 1
ATOM 5186 C C . GLN A 1 627 ? -16.424 3.848 -3.715 1.00 86.00 627 GLN A C 1
ATOM 5188 O O . GLN A 1 627 ? -16.642 4.963 -4.169 1.00 86.00 627 GLN A O 1
ATOM 5193 N N . GLN A 1 628 ? -15.967 3.674 -2.472 1.00 83.25 628 GLN A N 1
ATOM 5194 C CA . GLN A 1 628 ? -15.669 4.810 -1.594 1.00 83.25 628 GLN A CA 1
ATOM 5195 C C . GLN A 1 628 ? -14.454 5.606 -2.061 1.00 83.25 628 GLN A C 1
ATOM 5197 O O . GLN A 1 628 ? -14.511 6.834 -2.047 1.00 83.25 628 GLN A O 1
ATOM 5202 N N . PHE A 1 629 ? -13.390 4.927 -2.503 1.00 88.75 629 PHE A N 1
ATOM 5203 C CA . PHE A 1 629 ? -12.231 5.591 -3.099 1.00 88.75 629 PHE A CA 1
ATOM 5204 C C . PHE A 1 629 ? -12.663 6.513 -4.245 1.00 88.75 629 PHE A C 1
ATOM 5206 O O . PHE A 1 629 ? -12.327 7.695 -4.244 1.00 88.75 629 PHE A O 1
ATOM 5213 N N . LYS A 1 630 ? -13.505 6.009 -5.155 1.00 89.06 630 LYS A N 1
ATOM 5214 C CA . LYS A 1 630 ? -14.083 6.785 -6.263 1.00 89.06 630 LYS A CA 1
ATOM 5215 C C . LYS A 1 630 ? -14.872 8.017 -5.792 1.00 89.06 630 LYS A C 1
ATOM 5217 O O . LYS A 1 630 ? -14.784 9.077 -6.417 1.00 89.06 630 LYS A O 1
ATOM 5222 N N . GLU A 1 631 ? -15.651 7.910 -4.715 1.00 85.12 631 GLU A N 1
ATOM 5223 C CA . GLU A 1 631 ? -16.425 9.053 -4.200 1.00 85.12 631 GLU A CA 1
ATOM 5224 C C . GLU A 1 631 ? -15.548 10.140 -3.563 1.00 85.12 631 GLU A C 1
ATOM 5226 O O . GLU A 1 631 ? -15.926 11.309 -3.561 1.00 85.12 631 GLU A O 1
ATOM 5231 N N . GLN A 1 632 ? -14.369 9.782 -3.056 1.00 81.56 632 GLN A N 1
ATOM 5232 C CA . GLN A 1 632 ? -13.487 10.698 -2.324 1.00 81.56 632 GLN A CA 1
ATOM 5233 C C . GLN A 1 632 ? -12.390 11.321 -3.173 1.00 81.56 632 GLN A C 1
ATOM 5235 O O . GLN A 1 632 ? -11.647 12.170 -2.680 1.00 81.56 632 GLN A O 1
ATOM 5240 N N . THR A 1 633 ? -12.272 10.901 -4.428 1.00 88.00 633 THR A N 1
ATOM 5241 C CA . THR A 1 633 ? -11.167 11.315 -5.277 1.00 88.00 633 THR A CA 1
ATOM 5242 C C . THR A 1 633 ? -11.609 11.846 -6.637 1.00 88.00 633 THR A C 1
ATOM 5244 O O . THR A 1 633 ? -12.768 11.734 -7.052 1.00 88.00 633 THR A O 1
ATOM 5247 N N . TYR A 1 634 ? -10.663 12.487 -7.313 1.00 89.44 634 TYR A N 1
ATOM 5248 C CA . TYR A 1 634 ? -10.808 13.142 -8.604 1.00 89.44 634 TYR A CA 1
ATOM 5249 C C . TYR A 1 634 ? -9.507 13.014 -9.401 1.00 89.44 634 TYR A C 1
ATOM 5251 O O . TYR A 1 634 ? -8.456 12.748 -8.834 1.00 89.44 634 TYR A O 1
ATOM 5259 N N . GLU A 1 635 ? -9.568 13.212 -10.716 1.00 90.75 635 GLU A N 1
ATOM 5260 C CA . GLU A 1 635 ? -8.399 13.150 -11.601 1.00 90.75 635 GLU A CA 1
ATOM 5261 C C . GLU A 1 635 ? -7.292 14.149 -11.202 1.00 90.75 635 GLU A C 1
ATOM 5263 O O . GLU A 1 635 ? -7.529 15.363 -11.152 1.00 90.75 635 GLU A O 1
ATOM 5268 N N . ILE A 1 636 ? -6.074 13.650 -10.961 1.00 88.69 636 ILE A N 1
ATOM 5269 C CA . ILE A 1 636 ? -4.915 14.437 -10.492 1.00 88.69 636 ILE A CA 1
ATOM 5270 C C . ILE A 1 636 ? -3.886 14.644 -11.607 1.00 88.69 636 ILE A C 1
ATOM 5272 O O . ILE A 1 636 ? -3.264 15.707 -11.697 1.00 88.69 636 ILE A O 1
ATOM 5276 N N . PHE A 1 637 ? -3.676 13.637 -12.453 1.00 80.56 637 PHE A N 1
ATOM 5277 C CA . PHE A 1 637 ? -2.694 13.673 -13.525 1.00 80.56 637 PHE A CA 1
ATOM 5278 C C . PHE A 1 637 ? -3.109 14.705 -14.576 1.00 80.56 637 PHE A C 1
ATOM 5280 O O . PHE A 1 637 ? -4.113 14.571 -15.278 1.00 80.56 637 PHE A O 1
ATOM 5287 N N . ASN A 1 638 ? -2.301 15.754 -14.693 1.00 66.69 638 ASN A N 1
ATOM 5288 C CA . ASN A 1 638 ? -2.422 16.728 -15.763 1.00 66.69 638 ASN A CA 1
ATOM 5289 C C . ASN A 1 638 ? -1.495 16.291 -16.896 1.00 66.69 638 ASN A C 1
ATOM 5291 O O . ASN A 1 638 ? -0.291 16.158 -16.683 1.00 66.69 638 ASN A O 1
ATOM 5295 N N . GLN A 1 639 ? -2.084 16.021 -18.060 1.00 53.31 639 GLN A N 1
ATOM 5296 C CA . GLN A 1 639 ? -1.349 15.671 -19.272 1.00 53.31 639 GLN A CA 1
ATOM 5297 C C . GLN A 1 639 ? -0.648 16.862 -19.908 1.00 53.31 639 GLN A C 1
ATOM 5299 O O . GLN A 1 639 ? -1.252 17.962 -19.889 1.00 53.31 639 GLN A O 1
#

Sequence (639 aa):
MTDKADCISCGKKWVEIYLVDEFNQPVFDIEYELFQVFGPMTEPRKGKVKSDGIIIEDELFDIPITLRLDTQSLIEKMSERKLRKLRGEDNSIVKSKAIEMNRSYRYTTIGPLCKDKIDIDNKEYQDKYPFYHFPEQEAFKGLTLSKLNTVYVIEICPFRVWSLILHHTEQYSMINAYNLGLLSQLIYNNDNLYDPNSVRNFFERQCFDLSRYPVVREKNIKAEYPAIVIDVPFDERYDKAIFLDTEDKVQHGSYAEGSTQLFYIQNKEQFIIAWRGSQEGTDWVDDFTYRSKDIKTHASEFKIDGKIHKGFLDAYQLGKKFFPERFSEMKKMSRERKLFICGHSLGGALALAHATELSVNKPLLYTYGAPRLFTISALKQLQKFTHYRHINNNDIVSRVPPEASLDNWLFNIYGIFGTILGGAISIVDLLGQKMITQYGEYYLHHGNPVIFYEVCNLIEYYDEKIPNATHTWHYSYFNDRNNKTKLYIVPEINKKILNKSFEKEKEFISNLSEEDKKAIFPEQKNPEGNGGTSVTDHYMGRGYLPFLHDQLLELIDHDKTPKRLKSRERFKVALENNTNIINPDLYRKKTLEAYRQRNLYFLDLQNSMGNSLIPMQENPKEVDMLQQFKEQTYEIFNQ

Organism: Proteus mirabilis (strain HI4320) (NCBI:txid529507)

Foldseek 3Di:
DDDPDDDPPDPKWKEKEFEAALVRAADWQWKKWKDFVPDPDPGTDIDTQDNRNMDIDIRDDLGKMFMATALVSLLVRLLPDDADLADDDVPGPQVVVCVVVVAAEEEAASFLRHQDDDQDPQLPDPDRDLCQRRPPVRGNNGDIDNDTPGYYYYHYHRQKWKDADDFLDLDFALLNLQQLLLVQQLQVDDADCPDLSHPQVQQVPQRSHPRDARWHADVVLRDIAGGQIFIHRPQQGKHGKDKAFLQPCVVQPPRRDDGWIKIWIDGQAETEIFTYDDPPLPVCVVPADQDWDWCVPQPCLLVFTAIWGPVLSVSLVSSCVVCVVVLVVSLVVLQRHAAEYEHAQSRLLSSVSSCSSNVVSQYAYEYELYDFTGWPRRLVGGRDHAYEYEYFAQSVSNCPPPPQVQQVVLCLQQNPCRRQPVLEPVVQVVVDCVCCVVRNIDTGDYHFYWYFHKDFAKDKDWDFDDDPDDTDIDIEIDGDPVQIATFTFGCVLCVPLVVLLRVLSNQLSVLDDPVNCCVCANRPDDGQPPHGRDSQCRDSNRNPNLVSLVLLLCLLPVVLAVQNVVSVVSNVVCLVPPPPDPDDPPSVVSNSVSSSSSVVSRVVSRVSCNVSCVSVVVDPSSNSSSVVSNVVDGRSDDD

InterPro domains:
  IPR002921 Fungal lipase-type domain [PF01764] (272-403)
  IPR029058 Alpha/Beta hydrolase fold [G3DSA:3.40.50.1820] (235-488)
  IPR029058 Alpha/Beta hydrolase fold [SSF53474] (263-447)
  IPR051218 Secreted Mono/Diacylglycerol Lipase [PTHR45856] (245-502)

Secondary structure (DSSP, 8-state):
------------EEEEEEEEETTS-B--S-EEEEEETTSS--S-EEEE--TTSEEEEEEE-SS-EEEEE-HHHHHHHHHSSPPPSS-SGGG-HHHHHHHHTT-EEEEE-STTTBSS------TT-SSSS-TTTS-TTTTTT-EEE---SEEEEEEE--SEEEEE-----SS--HHHHHHHHHHHHHTTSPP-TT-TTSHHHHHHTGGG-TTS--EEEETTTTEEEE--EEEEEGGGS----EEEETT-HHHHGGG--S--EEEEEE-SSEEEEEE---S-TTHHHHS----EEEHHHH-GGG---SEEEHHHHHHHHHHHHH-HHHHHHHHHHHHHSEEEEEEETHHHHHHHHHHHHTGGG--EEEEESPPP-EEHHHHTTSPP-EEEEEEETT-GGGG-S--HHHHHHHHHHHTHHHHHHTTBHHHHTTTHHHHHHHH-S-EEB-SEEEEEEEEEEEEEEEEEE-SSSS-EEEEEEEEEEEEEEEEEE-GGGGHHHHHHHHHHHHHHHHHS-HHHHHHHS-TTS----SS---SGGG-IIIIIHHHHHHHHHHHH-GGG-HHHHHHHHHHHHHHHH----SS--HHHHHHHHHHHHHHHHHHHHHHGGGGGGHHHHT-HHHHHHHHHHHHH-------

Nearest PDB structures (foldseek):
  2ix9-assembly1_A  TM=7.221E-01  e=1.019E-08  Aspergillus niger
  5ap9-assembly1_A  TM=7.893E-01  e=3.892E-08  Thermomyces lanuginosus
  1gt6-assembly2_B  TM=6.938E-01  e=1.406E-07  Thermomyces lanuginosus
  3g7n-assembly2_B  TM=6.714E-01  e=2.864E-06  Penicillium expansum
  3g7n-assembly1_A  TM=6.610E-01  e=1.911E-05  Penicillium expansum

pLDDT: mean 83.83, std 15.67, range [32.34, 98.88]

Radius of gyration: 31.24 Å; Cα contacts (8 Å, |Δi|>4): 1262; chains: 1; bounding box: 75×46×122 Å

Solvent-accessible surface area (backbone atoms only — not comparable to full-atom values): 34702 Å² total; per-residue (Å²): 142,83,78,95,74,86,84,92,80,72,75,74,26,32,40,36,40,34,32,20,34,66,80,62,44,56,48,47,77,31,45,37,38,41,37,50,70,92,50,94,64,90,66,61,49,72,52,62,28,35,86,78,5,42,43,79,51,64,77,37,69,102,51,36,34,30,40,22,29,43,38,65,57,47,50,60,59,25,32,73,44,71,76,62,89,62,55,62,74,93,58,36,65,49,53,54,54,29,53,77,70,76,31,47,68,44,81,43,44,54,22,27,31,18,55,55,90,74,91,60,87,49,58,83,46,91,59,82,58,61,55,64,45,31,37,86,93,40,39,50,70,28,47,72,46,71,79,65,72,43,44,37,39,37,34,36,50,44,44,52,25,49,40,76,55,70,75,96,59,84,66,72,43,54,56,39,59,38,45,45,45,47,47,32,42,31,57,76,40,74,76,35,69,84,41,77,54,8,54,37,11,40,63,73,43,32,24,44,32,78,80,54,75,34,55,47,67,31,80,89,80,71,42,76,45,71,54,61,47,44,81,37,37,52,89,56,37,64,48,54,62,46,77,48,57,40,50,38,45,86,86,43,46,93,69,36,50,72,75,40,34,38,38,39,40,37,39,78,58,43,29,43,37,33,21,33,39,72,90,57,83,58,62,58,69,76,68,54,70,91,44,71,38,55,25,58,83,75,42,55,76,53,74,36,54,42,35,30,38,38,64,58,48,52,45,47,49,47,46,43,72,76,36,49,68,57,53,54,47,52,62,51,52,35,72,74,27,52,28,37,34,14,6,23,31,61,3,16,34,39,29,50,54,52,40,48,54,44,28,93,48,49,28,42,35,43,27,34,31,31,34,39,46,31,19,52,63,22,58,77,53,54,72,82,54,45,32,42,34,35,39,42,65,44,29,59,49,51,53,32,65,76,49,64,72,59,41,52,52,31,26,77,61,39,40,77,50,13,57,70,48,59,34,23,60,80,53,46,72,79,51,56,69,64,47,43,79,73,69,50,88,48,69,30,34,78,42,48,59,31,37,39,38,73,48,57,40,83,41,81,49,82,48,81,47,80,70,79,101,49,89,47,79,45,79,46,58,44,75,35,78,89,43,41,35,79,41,60,41,50,53,82,81,43,53,70,50,44,52,55,25,48,55,22,43,34,53,23,60,73,63,49,51,76,65,46,43,38,67,66,47,47,79,97,50,80,75,52,59,95,78,44,76,35,76,65,40,52,38,51,66,76,33,48,44,29,53,45,50,34,52,55,41,34,72,77,39,54,83,56,25,56,67,65,50,52,34,47,51,52,29,50,50,50,66,68,62,70,71,83,63,87,78,64,55,79,64,58,51,50,31,55,47,23,50,49,53,23,53,53,34,50,52,53,44,40,68,50,51,64,62,28,48,52,86,44,70,79,38,71,70,55,51,53,40,52,55,51,52,53,72,76,56,72,63,67,62,80,131

Mean predicted aligned error: 9.19 Å